Protein AF-A0A164A0X0-F1 (afdb_monomer_lite)

Sequence (381 aa):
MDEIKSNLIEIKEYTMDRLKMPIFFYYFVLLAVWNWDIILLVLKSNASIEDIIIKIKAEESTWVRYVIPFIVASLGNVIFPLVMYGIDYPLSWINIGRNKKASEVELKKAKSEHLIQQERTGGATLDALNTQIKVLNQDKNNLTKALEEASKRSTETEKTLQDNDKVISSYKDEISELEQKLIHFNHPTGHGNIEEEINSFREVLDFFIENGGDKEDVHKILRKLSDEGNSTPLMVIQNWKNYEDFLQKGIIINSFINGISYVELLPYGIKFMYWLEGVLSNSIVENEKDLDKEITNLIEEQSTNEKIYKKLIELGLINSFEKDMIRVKEDKAIPENTMNYREYLKYNLIKVKRSGLSGSRFYELTPRGESLFNYIVQKEL

Organism: NCBI:txid703342

Radius of gyration: 65.4 Å; chains: 1; bounding box: 132×84×147 Å

Secondary structure (DSSP, 8-state):
-HHHHHHHHHHHHHHHHHHTSHHHHHHHHHHHHHTHHHHHHHHH--S-HHHHHHHHHHS---THHHHHHHHHHHHHHHHHHHHHHHHHHHHHHHHHHHHHHHHHHHHHHHHHHHHHHHHHTT---HHHHHHHHHHHHHHHHHHHHHHHHHHHHHHHHHHHHHHHHHHHHHHHHHHHHHHHHHHHHS----TT-HHHHHHHHHHHHHHHHHTT--HHHHHHHHHHHHHTTS-EEHHHHTTSTTHHHHHHTTSEEEEEETTEEEEEE-HHHHHHHHHHHHHHHHHTS--TTSHHHHHHHHHHHHHHHHHHHHHHHHTT-HHHHHHHHHHHHTT--B-TT-THHHHHHHTTSEEEEEE-GGG-EEEEE-HHHHHHHHHHHHHH-

Structure (mmCIF, N/CA/C/O backbone):
data_AF-A0A164A0X0-F1
#
_entry.id   AF-A0A164A0X0-F1
#
loop_
_atom_site.group_PDB
_atom_site.id
_atom_site.type_symbol
_atom_site.label_atom_id
_atom_site.label_alt_id
_atom_site.label_comp_id
_atom_site.label_asym_id
_atom_site.label_entity_id
_atom_site.label_seq_id
_atom_site.pdbx_PDB_ins_code
_atom_site.Cartn_x
_atom_site.Cartn_y
_atom_site.Cartn_z
_atom_site.occupancy
_atom_site.B_iso_or_equiv
_atom_site.auth_seq_id
_atom_site.auth_comp_id
_atom_site.auth_asym_id
_atom_site.auth_atom_id
_atom_site.pdbx_PDB_model_num
ATOM 1 N N . MET A 1 1 ? 66.095 41.492 -27.026 1.00 52.97 1 MET A N 1
ATOM 2 C CA . MET A 1 1 ? 66.407 40.229 -27.740 1.00 52.97 1 MET A CA 1
ATOM 3 C C . MET A 1 1 ? 65.137 39.424 -28.021 1.00 52.97 1 MET A C 1
ATOM 5 O O . MET A 1 1 ? 65.078 38.759 -29.047 1.00 52.97 1 MET A O 1
ATOM 9 N N . ASP A 1 2 ? 64.112 39.534 -27.170 1.00 63.94 2 ASP A N 1
ATOM 10 C CA . ASP A 1 2 ? 62.850 38.797 -27.325 1.00 63.94 2 ASP A CA 1
ATOM 11 C C . ASP A 1 2 ? 61.909 39.362 -28.404 1.00 63.94 2 ASP A C 1
ATOM 13 O O . ASP A 1 2 ? 61.273 38.584 -29.104 1.00 63.94 2 ASP A O 1
ATOM 17 N N . GLU A 1 3 ? 61.922 40.674 -28.671 1.00 60.72 3 GLU A N 1
ATOM 18 C CA . GLU A 1 3 ? 61.211 41.270 -29.824 1.00 60.72 3 GLU A CA 1
ATOM 19 C C . GLU A 1 3 ? 61.701 40.728 -31.175 1.00 60.72 3 GLU A C 1
ATOM 21 O O . GLU A 1 3 ? 60.910 40.433 -32.066 1.00 60.72 3 GLU A O 1
ATOM 26 N N . ILE A 1 4 ? 63.015 40.526 -31.321 1.00 62.75 4 ILE A N 1
ATOM 27 C CA . ILE A 1 4 ? 63.605 39.979 -32.553 1.00 62.75 4 ILE A CA 1
ATOM 28 C C . ILE A 1 4 ? 63.178 38.516 -32.740 1.00 62.75 4 ILE A C 1
ATOM 30 O O . ILE A 1 4 ? 62.907 38.090 -33.861 1.00 62.75 4 ILE A O 1
ATOM 34 N N . LYS A 1 5 ? 63.073 37.749 -31.646 1.00 64.94 5 LYS A N 1
ATOM 35 C CA . LYS A 1 5 ? 62.580 36.365 -31.687 1.00 64.94 5 LYS A CA 1
ATOM 36 C C . LYS A 1 5 ? 61.090 36.302 -32.030 1.00 64.94 5 LYS A C 1
ATOM 38 O O . LYS A 1 5 ? 60.715 35.448 -32.826 1.00 64.94 5 LYS A O 1
ATOM 43 N N . SER A 1 6 ? 60.277 37.213 -31.493 1.00 68.31 6 SER A N 1
ATOM 44 C CA . SER A 1 6 ? 58.842 37.306 -31.800 1.00 68.31 6 SER A CA 1
ATOM 45 C C . SER A 1 6 ? 58.606 37.609 -33.282 1.00 68.31 6 SER A C 1
ATOM 47 O O . SER A 1 6 ? 57.900 36.867 -33.959 1.00 68.31 6 SER A O 1
ATOM 49 N N . ASN A 1 7 ? 59.308 38.608 -33.826 1.00 64.88 7 ASN A N 1
ATOM 50 C CA . ASN A 1 7 ? 59.191 38.982 -35.238 1.00 64.88 7 ASN A CA 1
ATOM 51 C C . ASN A 1 7 ? 59.640 37.852 -36.182 1.00 64.88 7 ASN A C 1
ATOM 53 O O . ASN A 1 7 ? 59.063 37.662 -37.249 1.00 64.88 7 ASN A O 1
ATOM 57 N N . LEU A 1 8 ? 60.648 37.061 -35.796 1.00 66.88 8 LEU A N 1
ATOM 58 C CA . LEU A 1 8 ? 61.089 35.905 -36.585 1.00 66.88 8 LEU A CA 1
ATOM 59 C C . LEU A 1 8 ? 60.074 34.752 -36.578 1.00 66.88 8 LEU A C 1
ATOM 61 O O . LEU A 1 8 ? 59.953 34.052 -37.585 1.00 66.88 8 LEU A O 1
ATOM 65 N N . ILE A 1 9 ? 59.351 34.547 -35.473 1.00 72.88 9 ILE A N 1
ATOM 66 C CA . ILE A 1 9 ? 58.304 33.521 -35.377 1.00 72.88 9 ILE A CA 1
ATOM 67 C C . ILE A 1 9 ? 57.098 33.917 -36.235 1.00 72.88 9 ILE A C 1
ATOM 69 O O . ILE A 1 9 ? 56.651 33.104 -37.041 1.00 72.88 9 ILE A O 1
ATOM 73 N N . GLU A 1 10 ? 56.655 35.173 -36.166 1.00 68.12 10 GLU A N 1
ATOM 74 C CA . GLU A 1 10 ? 55.545 35.674 -36.989 1.00 68.12 10 GLU A CA 1
ATOM 75 C C . GLU A 1 10 ? 55.859 35.608 -38.491 1.00 68.12 10 GLU A C 1
ATOM 77 O O . GLU A 1 10 ? 55.041 35.147 -39.290 1.00 68.12 10 GLU A O 1
ATOM 82 N N . ILE A 1 11 ? 57.081 35.978 -38.897 1.00 65.88 11 ILE A N 1
ATOM 83 C CA . ILE A 1 11 ? 57.520 35.863 -40.297 1.00 65.88 11 ILE A CA 1
ATOM 84 C C . ILE A 1 11 ? 57.564 34.394 -40.741 1.00 65.88 11 ILE A C 1
ATOM 86 O O . ILE A 1 11 ? 57.175 34.078 -41.871 1.00 65.88 11 ILE A O 1
ATOM 90 N N . LYS A 1 12 ? 58.017 33.482 -39.872 1.00 73.81 12 LYS A N 1
ATOM 91 C CA . LYS A 1 12 ? 58.055 32.043 -40.161 1.00 73.81 12 LYS A CA 1
ATOM 92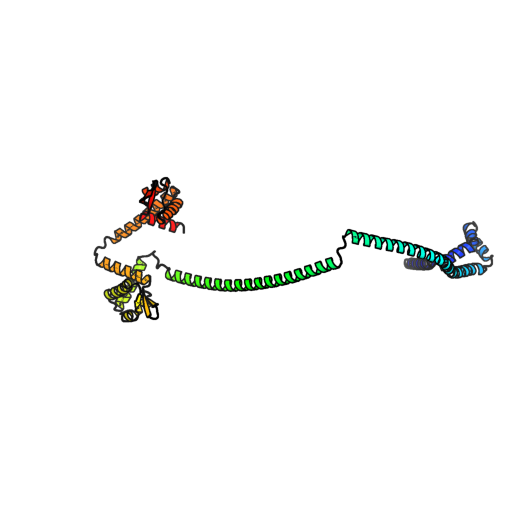 C C . LYS A 1 12 ? 56.648 31.483 -40.357 1.00 73.81 12 LYS A C 1
ATOM 94 O O . LYS A 1 12 ? 56.423 30.788 -41.344 1.00 73.81 12 LYS A O 1
ATOM 99 N N . GLU A 1 13 ? 55.715 31.790 -39.461 1.00 71.75 13 GLU A N 1
ATOM 100 C CA . GLU A 1 13 ? 54.327 31.320 -39.544 1.00 71.75 13 GLU A CA 1
ATOM 101 C C . GLU A 1 13 ? 53.629 31.860 -40.793 1.00 71.75 13 GLU A C 1
ATOM 103 O O . GLU A 1 13 ? 53.059 31.090 -41.568 1.00 71.75 13 GLU A O 1
ATOM 108 N N . TYR A 1 14 ? 53.798 33.150 -41.085 1.00 68.88 14 TYR A N 1
ATOM 109 C CA . TYR A 1 14 ? 53.235 33.775 -42.279 1.00 68.88 14 TYR A CA 1
ATOM 110 C C . TYR A 1 14 ? 53.804 33.202 -43.588 1.00 68.88 14 TYR A C 1
ATOM 112 O O . TYR A 1 14 ? 53.084 33.012 -44.573 1.00 68.88 14 TYR A O 1
ATOM 120 N N . THR A 1 15 ? 55.100 32.881 -43.609 1.00 62.34 15 THR A N 1
ATOM 121 C CA . THR A 1 15 ? 55.749 32.233 -44.759 1.00 62.34 15 THR A CA 1
ATOM 122 C C . THR A 1 15 ? 55.274 30.789 -44.920 1.00 62.34 15 THR A C 1
ATOM 124 O O . THR A 1 15 ? 55.042 30.335 -46.041 1.00 62.34 15 THR A O 1
ATOM 127 N N . MET A 1 16 ? 55.079 30.075 -43.809 1.00 66.81 16 MET A N 1
ATOM 128 C CA . MET A 1 16 ? 54.624 28.686 -43.796 1.00 66.81 16 MET A CA 1
ATOM 129 C C . MET A 1 16 ? 53.167 28.561 -44.262 1.00 66.81 16 MET A C 1
ATOM 131 O O . MET A 1 16 ? 52.853 27.644 -45.018 1.00 66.81 16 MET A O 1
ATOM 135 N N . ASP A 1 17 ? 52.299 29.509 -43.907 1.00 63.03 17 ASP A N 1
ATOM 136 C CA . ASP A 1 17 ? 50.915 29.541 -44.390 1.00 63.03 17 ASP A CA 1
ATOM 137 C C . ASP A 1 17 ? 50.809 29.933 -45.866 1.00 63.03 17 ASP A C 1
ATOM 139 O O . ASP A 1 17 ? 50.006 29.360 -46.605 1.00 63.03 17 ASP A O 1
ATOM 143 N N . ARG A 1 18 ? 51.683 30.820 -46.354 1.00 61.97 18 ARG A N 1
ATOM 144 C CA . ARG A 1 18 ? 51.766 31.117 -47.791 1.00 61.97 18 ARG A CA 1
ATOM 145 C C . ARG A 1 18 ? 52.307 29.942 -48.608 1.00 61.97 18 ARG A C 1
ATOM 147 O O . ARG A 1 18 ? 51.843 29.733 -49.722 1.00 61.97 18 ARG A O 1
ATOM 154 N N . LEU A 1 19 ? 53.217 29.139 -48.055 1.00 58.41 19 LEU A N 1
ATOM 155 C CA . LEU A 1 19 ? 53.724 27.909 -48.682 1.00 58.41 19 LEU A CA 1
ATOM 156 C C . LEU A 1 19 ? 52.680 26.785 -48.763 1.00 58.41 19 LEU A C 1
ATOM 158 O O . LEU A 1 19 ? 52.804 25.922 -49.628 1.00 58.41 19 LEU A O 1
ATOM 162 N N . LYS A 1 20 ? 51.641 26.795 -47.917 1.00 61.94 20 LYS A N 1
ATOM 163 C CA . LYS A 1 20 ? 50.522 25.836 -48.000 1.00 61.94 20 LYS A CA 1
ATOM 164 C C . LYS A 1 20 ? 49.583 26.110 -49.173 1.00 61.94 20 LYS A C 1
ATOM 166 O O . LYS A 1 20 ? 48.817 25.227 -49.550 1.00 61.94 20 LYS A O 1
ATOM 171 N N . MET A 1 21 ? 49.620 27.310 -49.755 1.00 69.31 21 MET A N 1
ATOM 172 C CA . MET A 1 21 ? 48.842 27.603 -50.953 1.00 69.31 21 MET A CA 1
ATOM 173 C C . MET A 1 21 ? 49.433 26.828 -52.145 1.00 69.31 21 MET A C 1
ATOM 175 O O . MET A 1 21 ? 50.605 27.043 -52.475 1.00 69.31 21 MET A O 1
ATOM 179 N N . PRO A 1 22 ? 48.645 25.974 -52.833 1.00 67.62 22 PRO A N 1
ATOM 180 C CA . PRO A 1 22 ? 49.137 25.109 -53.912 1.00 67.62 22 PRO A CA 1
ATOM 181 C C . PRO A 1 22 ? 49.901 25.863 -55.005 1.00 67.62 22 PRO A C 1
ATOM 183 O O . PRO A 1 22 ? 50.878 25.356 -55.550 1.00 67.62 22 PRO A O 1
ATOM 186 N N . ILE A 1 23 ? 49.508 27.115 -55.261 1.00 71.38 23 ILE A N 1
ATOM 187 C CA . ILE A 1 23 ? 50.141 27.996 -56.246 1.00 71.38 23 ILE A CA 1
ATOM 188 C C . ILE A 1 23 ? 51.579 28.331 -55.873 1.00 71.38 23 ILE A C 1
ATOM 190 O O . ILE A 1 23 ? 52.473 28.224 -56.710 1.00 71.38 23 ILE A O 1
ATOM 194 N N . PHE A 1 24 ? 51.810 28.710 -54.619 1.00 71.06 24 PHE A N 1
ATOM 195 C CA . PHE A 1 24 ? 53.136 29.095 -54.157 1.00 71.06 24 PHE A CA 1
ATOM 196 C C . PHE A 1 24 ? 54.051 27.881 -54.067 1.00 71.06 24 PHE A C 1
ATOM 198 O O . PHE A 1 24 ? 55.181 27.957 -54.536 1.00 71.06 24 PHE A O 1
ATOM 205 N N . PHE A 1 25 ? 53.563 26.748 -53.552 1.00 72.19 25 PHE A N 1
ATOM 206 C CA . PHE A 1 25 ? 54.349 25.513 -53.528 1.00 72.19 25 PHE A CA 1
ATOM 207 C C . PHE A 1 25 ? 54.744 25.062 -54.940 1.00 72.19 25 PHE A C 1
ATOM 209 O O . PHE A 1 25 ? 55.921 24.826 -55.206 1.00 72.19 25 PHE A O 1
ATOM 216 N N . TYR A 1 26 ? 53.785 25.015 -55.870 1.00 73.69 26 TYR A N 1
ATOM 217 C CA . TYR A 1 26 ? 54.046 24.634 -57.257 1.00 73.69 26 TYR A CA 1
ATOM 218 C C . TYR A 1 26 ? 55.000 25.613 -57.955 1.00 73.69 26 TYR A C 1
ATOM 220 O O . TYR A 1 26 ? 55.912 25.184 -58.658 1.00 73.69 26 TYR A O 1
ATOM 228 N N . TYR A 1 27 ? 54.859 26.917 -57.699 1.00 77.44 27 TYR A N 1
ATOM 229 C CA . TYR A 1 27 ? 55.789 27.932 -58.187 1.00 77.44 27 TYR A CA 1
ATOM 230 C C . TYR A 1 27 ? 57.205 27.750 -57.629 1.00 77.44 27 TYR A C 1
ATOM 232 O O . TYR A 1 27 ? 58.156 27.797 -58.400 1.00 77.44 27 TYR A O 1
ATOM 240 N N . PHE A 1 28 ? 57.369 27.496 -56.326 1.00 78.88 28 PHE A N 1
ATOM 241 C CA . PHE A 1 28 ? 58.685 27.255 -55.724 1.00 78.88 28 PHE A CA 1
ATOM 242 C C . PHE A 1 28 ? 59.352 25.999 -56.282 1.00 78.88 28 PHE A C 1
ATOM 244 O O . PHE A 1 28 ? 60.541 26.034 -56.595 1.00 78.88 28 PHE A O 1
ATOM 251 N N . VAL A 1 29 ? 58.596 24.911 -56.450 1.00 81.38 29 VAL A N 1
ATOM 252 C CA . VAL A 1 29 ? 59.103 23.679 -57.068 1.00 81.38 29 VAL A CA 1
ATOM 253 C C . VAL A 1 29 ? 59.507 23.940 -58.517 1.00 81.38 29 VAL A C 1
ATOM 255 O O . VAL A 1 29 ? 60.613 23.576 -58.907 1.00 81.38 29 VAL A O 1
ATOM 258 N N . LEU A 1 30 ? 58.670 24.623 -59.303 1.00 81.44 30 LEU A N 1
ATOM 259 C CA . LEU A 1 30 ? 59.013 24.999 -60.674 1.00 81.44 30 LEU A CA 1
ATOM 260 C C . LEU A 1 30 ? 60.239 25.905 -60.726 1.00 81.44 30 LEU A C 1
ATOM 262 O O . LEU A 1 30 ? 61.104 25.684 -61.559 1.00 81.44 30 LEU A O 1
ATOM 266 N N . LEU A 1 31 ? 60.356 26.884 -59.833 1.00 80.38 31 LEU A N 1
ATOM 267 C CA . LEU A 1 31 ? 61.501 27.788 -59.781 1.00 80.38 31 LEU A CA 1
ATOM 268 C C . LEU A 1 31 ? 62.783 27.031 -59.422 1.00 80.38 31 LEU A C 1
ATOM 270 O O . LEU A 1 31 ? 63.809 27.268 -60.057 1.00 80.38 31 LEU A O 1
ATOM 274 N N . ALA A 1 32 ? 62.723 26.090 -58.477 1.00 84.19 32 ALA A N 1
ATOM 275 C CA . ALA A 1 32 ? 63.849 25.228 -58.124 1.00 84.19 32 ALA A CA 1
ATOM 276 C C . ALA A 1 32 ? 64.256 24.301 -59.281 1.00 84.19 32 ALA A C 1
ATOM 278 O O . ALA A 1 32 ? 65.442 24.159 -59.565 1.00 84.19 32 ALA A O 1
ATOM 279 N N . VAL A 1 33 ? 63.285 23.708 -59.983 1.00 85.25 33 VAL A N 1
ATOM 280 C CA . VAL A 1 33 ? 63.537 22.855 -61.155 1.00 85.25 33 VAL A CA 1
ATOM 281 C C . VAL A 1 33 ? 64.054 23.672 -62.339 1.00 85.25 33 VAL A C 1
ATOM 283 O O . VAL A 1 33 ? 64.908 23.194 -63.072 1.00 85.25 33 VAL A O 1
ATOM 286 N N . TRP A 1 34 ? 63.575 24.900 -62.536 1.00 82.44 34 TRP A N 1
ATOM 287 C CA . TRP A 1 34 ? 63.947 25.744 -63.677 1.00 82.44 34 TRP A CA 1
ATOM 288 C C . TRP A 1 34 ? 65.290 26.456 -63.483 1.00 82.44 34 TRP A C 1
ATOM 290 O O . TRP A 1 34 ? 65.985 26.711 -64.459 1.00 82.44 34 TRP A O 1
ATOM 300 N N . ASN A 1 35 ? 65.674 26.739 -62.234 1.00 82.00 35 ASN A N 1
ATOM 301 C CA . ASN A 1 35 ? 66.967 27.334 -61.859 1.00 82.00 35 ASN A CA 1
ATOM 302 C C . ASN A 1 35 ? 67.925 26.291 -61.253 1.00 82.00 35 ASN A C 1
ATOM 304 O O . ASN A 1 35 ? 68.759 26.603 -60.397 1.00 82.00 35 ASN A O 1
ATOM 308 N N . TRP A 1 36 ? 67.775 25.027 -61.658 1.00 82.50 36 TRP A N 1
ATOM 309 C CA . TRP A 1 36 ? 68.572 23.908 -61.154 1.00 82.50 36 TRP A CA 1
ATOM 310 C C . TRP A 1 36 ? 70.071 24.077 -61.444 1.00 82.50 36 TRP A C 1
ATOM 312 O O . TRP A 1 36 ? 70.903 23.629 -60.660 1.00 82.50 36 TRP A O 1
ATOM 322 N N . ASP A 1 37 ? 70.413 24.751 -62.541 1.00 81.44 37 ASP A N 1
ATOM 323 C CA . ASP A 1 37 ? 71.772 25.082 -62.964 1.00 81.44 37 ASP A CA 1
ATOM 324 C C . ASP A 1 37 ? 72.482 25.983 -61.942 1.00 81.44 37 ASP A C 1
ATOM 326 O O . ASP A 1 37 ? 73.596 25.676 -61.514 1.00 81.44 37 ASP A O 1
ATOM 330 N N . ILE A 1 38 ? 71.809 27.040 -61.480 1.00 80.25 38 ILE A N 1
ATOM 331 C CA . ILE A 1 38 ? 72.312 27.964 -60.457 1.00 80.25 38 ILE A CA 1
ATOM 332 C C . ILE A 1 38 ? 72.426 27.247 -59.110 1.00 80.25 38 ILE A C 1
ATOM 334 O O . ILE A 1 38 ? 73.444 27.371 -58.428 1.00 80.25 38 ILE A O 1
ATOM 338 N N . ILE A 1 39 ? 71.411 26.461 -58.734 1.00 82.25 39 ILE A N 1
ATOM 339 C CA . ILE A 1 39 ? 71.420 25.694 -57.480 1.00 82.25 39 ILE A CA 1
ATOM 340 C C . ILE A 1 39 ? 72.591 24.702 -57.470 1.00 82.25 39 ILE A C 1
ATOM 342 O O . ILE A 1 39 ? 73.322 24.621 -56.483 1.00 82.25 39 ILE A O 1
ATOM 346 N N . LEU A 1 40 ? 72.827 23.986 -58.573 1.00 80.38 40 LEU A N 1
ATOM 347 C CA . LEU A 1 40 ? 73.970 23.081 -58.689 1.00 80.38 40 LEU A CA 1
ATOM 348 C C . LEU A 1 40 ? 75.307 23.818 -58.715 1.00 80.38 40 LEU A C 1
ATOM 350 O O . LEU A 1 40 ? 76.271 23.316 -58.141 1.00 80.38 40 LEU A O 1
ATOM 354 N N . LEU A 1 41 ? 75.388 24.987 -59.352 1.00 79.56 41 LEU A N 1
ATOM 355 C CA . LEU A 1 41 ? 76.609 25.789 -59.370 1.00 79.56 41 LEU A CA 1
ATOM 356 C C . LEU A 1 41 ? 76.982 26.264 -57.960 1.00 79.56 41 LEU A C 1
ATOM 358 O O . LEU A 1 41 ? 78.149 26.175 -57.589 1.00 79.56 41 LEU A O 1
ATOM 362 N N . VAL A 1 42 ? 76.000 26.679 -57.155 1.00 81.56 42 VAL A N 1
ATOM 363 C CA . VAL A 1 42 ? 76.198 27.036 -55.741 1.00 81.56 42 VAL A CA 1
ATOM 364 C C . VAL A 1 42 ? 76.593 25.818 -54.901 1.00 81.56 42 VAL A C 1
ATOM 366 O O . VAL A 1 42 ? 77.493 25.918 -54.075 1.00 81.56 42 VAL A O 1
ATOM 369 N N . LEU A 1 43 ? 75.955 24.662 -55.108 1.00 82.44 43 LEU A N 1
ATOM 370 C CA . LEU A 1 43 ? 76.202 23.467 -54.291 1.00 82.44 43 LEU A CA 1
ATOM 371 C C . LEU A 1 43 ? 77.495 22.718 -54.647 1.00 82.44 43 LEU A C 1
ATOM 373 O O . LEU A 1 43 ? 78.045 22.025 -53.794 1.00 82.44 43 LEU A O 1
ATOM 377 N N . LYS A 1 44 ? 77.960 22.797 -55.899 1.00 81.06 44 LYS A N 1
ATOM 378 C CA . LYS A 1 44 ? 79.085 21.991 -56.407 1.00 81.06 44 LYS A CA 1
ATOM 379 C C . LYS A 1 44 ? 80.387 22.780 -56.569 1.00 81.06 44 LYS A C 1
ATOM 381 O O . LYS A 1 44 ? 81.447 22.171 -56.702 1.00 81.06 44 LYS A O 1
ATOM 386 N N . SER A 1 45 ? 80.333 24.109 -56.611 1.00 74.75 45 SER A N 1
ATOM 387 C CA . SER A 1 45 ? 81.527 24.936 -56.803 1.00 74.75 45 SER A CA 1
ATOM 388 C C . SER A 1 45 ? 82.299 25.125 -55.493 1.00 74.75 45 SER A C 1
ATOM 390 O O . SER A 1 45 ? 81.718 25.494 -54.482 1.00 74.75 45 SER A O 1
ATOM 392 N N . ASN A 1 46 ? 83.624 24.946 -55.536 1.00 75.56 46 ASN A N 1
ATOM 393 C CA . ASN A 1 46 ? 84.544 25.320 -54.449 1.00 75.56 46 ASN A CA 1
ATOM 394 C C . ASN A 1 46 ? 85.011 26.790 -54.545 1.00 75.56 46 ASN A C 1
ATOM 396 O O . ASN A 1 46 ? 85.935 27.187 -53.836 1.00 75.56 46 ASN A O 1
ATOM 400 N N . ALA A 1 47 ? 84.444 27.579 -55.465 1.00 80.19 47 ALA A N 1
ATOM 401 C CA . ALA A 1 47 ? 84.769 28.997 -55.605 1.00 80.19 47 ALA A CA 1
ATOM 402 C C . ALA A 1 47 ? 84.228 29.808 -54.418 1.00 80.19 47 ALA A C 1
ATOM 404 O O . ALA A 1 47 ? 83.260 29.405 -53.768 1.00 80.19 47 ALA A O 1
ATOM 405 N N . SER A 1 48 ? 84.833 30.968 -54.150 1.00 81.38 48 SER A N 1
ATOM 406 C CA . SER A 1 48 ? 84.298 31.890 -53.149 1.00 81.38 48 SER A CA 1
ATOM 407 C C . SER A 1 48 ? 82.887 32.341 -53.554 1.00 81.38 48 SER A C 1
ATOM 409 O O . SER A 1 48 ? 82.540 32.414 -54.737 1.00 81.38 48 SER A O 1
ATOM 411 N N . ILE A 1 49 ? 82.048 32.647 -52.561 1.00 75.31 49 ILE A N 1
ATOM 412 C CA . ILE A 1 49 ? 80.671 33.115 -52.789 1.00 75.31 49 ILE A CA 1
ATOM 413 C C . ILE A 1 49 ? 80.668 34.371 -53.682 1.00 75.31 49 ILE A C 1
ATOM 415 O O . ILE A 1 49 ? 79.768 34.550 -54.500 1.00 75.31 49 ILE A O 1
ATOM 419 N N . GLU A 1 50 ? 81.700 35.208 -53.574 1.00 78.81 50 GLU A N 1
ATOM 420 C CA . GLU A 1 50 ? 81.884 36.425 -54.369 1.00 78.81 50 GLU A CA 1
ATOM 421 C C . GLU A 1 50 ? 82.057 36.121 -55.865 1.00 78.81 50 GLU A C 1
ATOM 423 O O . GLU A 1 50 ? 81.375 36.732 -56.692 1.00 78.81 50 GLU A O 1
ATOM 428 N N . ASP A 1 51 ? 82.867 35.118 -56.215 1.00 77.88 51 ASP A N 1
ATOM 429 C CA . ASP A 1 51 ? 83.076 34.699 -57.607 1.00 77.88 51 ASP A CA 1
ATOM 430 C C . ASP A 1 51 ? 81.811 34.074 -58.209 1.00 77.88 51 ASP A C 1
ATOM 432 O O . ASP A 1 51 ? 81.480 34.301 -59.377 1.00 77.88 51 ASP A O 1
ATOM 436 N N . ILE A 1 52 ? 81.056 33.324 -57.399 1.00 77.06 52 ILE A N 1
ATOM 437 C CA . ILE A 1 52 ? 79.762 32.759 -57.796 1.00 77.06 52 ILE A CA 1
ATOM 438 C C . ILE A 1 52 ? 78.757 33.881 -58.093 1.00 77.06 52 ILE A C 1
ATOM 440 O O . ILE A 1 52 ? 78.075 33.837 -59.117 1.00 77.06 52 ILE A O 1
ATOM 444 N N . ILE A 1 53 ? 78.698 34.918 -57.251 1.00 75.62 53 ILE A N 1
ATOM 445 C CA . ILE A 1 53 ? 77.814 36.075 -57.455 1.00 75.62 53 ILE A CA 1
ATOM 446 C C . ILE A 1 53 ? 78.198 36.847 -58.720 1.00 75.62 53 ILE A C 1
ATOM 448 O O . ILE A 1 53 ? 77.308 37.242 -59.473 1.00 75.62 53 ILE A O 1
ATOM 452 N N . ILE A 1 54 ? 79.492 37.057 -58.984 1.00 79.75 54 ILE A N 1
ATOM 453 C CA . ILE A 1 54 ? 79.952 37.736 -60.206 1.00 79.75 54 ILE A CA 1
ATOM 454 C C . ILE A 1 54 ? 79.559 36.923 -61.441 1.00 79.75 54 ILE A C 1
ATOM 456 O O . ILE A 1 54 ? 79.054 37.492 -62.406 1.00 79.75 54 ILE A O 1
ATOM 460 N N . LYS A 1 55 ? 79.710 35.595 -61.396 1.00 78.56 55 LYS A N 1
ATOM 461 C CA . LYS A 1 55 ? 79.341 34.706 -62.503 1.00 78.56 55 LYS A CA 1
ATOM 462 C C . LYS A 1 55 ? 77.834 34.698 -62.773 1.00 78.56 55 LYS A C 1
ATOM 464 O O . LYS A 1 55 ? 77.432 34.774 -63.929 1.00 78.56 55 LYS A O 1
ATOM 469 N N . ILE A 1 56 ? 77.014 34.688 -61.721 1.00 75.00 56 ILE A N 1
ATOM 470 C CA . ILE A 1 56 ? 75.550 34.797 -61.831 1.00 75.00 56 ILE A CA 1
ATOM 471 C C . ILE A 1 56 ? 75.131 36.189 -62.332 1.00 75.00 56 ILE A C 1
ATOM 473 O O . ILE A 1 56 ? 74.165 36.295 -63.074 1.00 75.00 56 ILE A O 1
ATOM 477 N N . LYS A 1 57 ? 75.847 37.262 -61.959 1.00 74.12 57 LYS A N 1
ATOM 478 C CA . LYS A 1 57 ? 75.582 38.627 -62.456 1.00 74.12 57 LYS A CA 1
ATOM 479 C C . LYS A 1 57 ? 76.032 38.848 -63.902 1.00 74.12 57 LYS A C 1
ATOM 481 O O . LYS A 1 57 ? 75.460 39.701 -64.573 1.00 74.12 57 LYS A O 1
ATOM 486 N N . ALA A 1 58 ? 77.072 38.141 -64.345 1.00 76.94 58 ALA A N 1
ATOM 487 C CA . ALA A 1 58 ? 77.612 38.231 -65.701 1.00 76.94 58 ALA A CA 1
ATOM 488 C C . ALA A 1 58 ? 76.750 37.476 -66.724 1.00 76.94 58 ALA A C 1
ATOM 490 O O . ALA A 1 58 ? 76.696 37.869 -67.887 1.00 76.94 58 ALA A O 1
ATOM 491 N N . GLU A 1 59 ? 76.045 36.426 -66.296 1.00 71.62 59 GLU A N 1
ATOM 492 C CA . GLU A 1 59 ? 74.893 35.924 -67.036 1.00 71.62 59 GLU A CA 1
ATOM 493 C C . GLU A 1 59 ? 73.773 36.959 -66.920 1.00 71.62 59 GLU A C 1
ATOM 495 O O . GLU A 1 59 ? 73.135 37.080 -65.877 1.00 71.62 59 GLU A O 1
ATOM 500 N N . GLU A 1 60 ? 73.562 37.751 -67.976 1.00 58.72 60 GLU A N 1
ATOM 501 C CA . GLU A 1 60 ? 72.472 38.722 -68.034 1.00 58.72 60 GLU A CA 1
ATOM 502 C C . GLU A 1 60 ? 71.168 38.053 -67.591 1.00 58.72 60 GLU A C 1
ATOM 504 O O . GLU A 1 60 ? 70.631 37.153 -68.248 1.00 58.72 60 GLU A O 1
ATOM 509 N N . SER A 1 61 ? 70.699 38.484 -66.419 1.00 60.31 61 SER A N 1
ATOM 510 C CA . SER A 1 61 ? 69.495 37.992 -65.768 1.00 60.31 61 SER A CA 1
ATOM 511 C C . SER A 1 61 ? 68.299 38.295 -66.661 1.00 60.31 61 SER A C 1
ATOM 513 O O . SER A 1 61 ? 67.685 39.362 -66.617 1.00 60.31 61 SER A O 1
ATOM 515 N N . THR A 1 62 ? 67.988 37.347 -67.535 1.00 71.69 62 THR A N 1
ATOM 516 C CA . THR A 1 62 ? 66.823 37.399 -68.399 1.00 71.69 62 THR A CA 1
ATOM 517 C C . THR A 1 62 ? 65.624 37.176 -67.495 1.00 71.69 62 THR A C 1
ATOM 519 O O . THR A 1 62 ? 65.383 36.065 -67.031 1.00 71.69 62 THR A O 1
ATOM 522 N N . TRP A 1 63 ? 64.866 38.244 -67.234 1.00 77.19 63 TRP A N 1
ATOM 523 C CA . TRP A 1 63 ? 63.614 38.271 -66.454 1.00 77.19 63 TRP A CA 1
ATOM 524 C C . TRP A 1 63 ? 62.682 37.067 -66.721 1.00 77.19 63 TRP A C 1
ATOM 526 O O . TRP A 1 63 ? 61.979 36.581 -65.833 1.00 77.19 63 TRP A O 1
ATOM 536 N N . VAL A 1 64 ? 62.777 36.520 -67.933 1.00 79.81 64 VAL A N 1
ATOM 537 C CA . VAL A 1 64 ? 62.269 35.224 -68.397 1.00 79.81 64 VAL A CA 1
ATOM 538 C C . VAL A 1 64 ? 62.422 34.082 -67.377 1.00 79.81 64 VAL A C 1
ATOM 540 O O . VAL A 1 64 ? 61.461 33.342 -67.170 1.00 79.81 64 VAL A O 1
ATOM 543 N N . ARG A 1 65 ? 63.575 33.942 -66.704 1.00 78.31 65 ARG A N 1
ATOM 544 C CA . ARG A 1 65 ? 63.850 32.847 -65.750 1.00 78.31 65 ARG A CA 1
ATOM 545 C C . ARG A 1 65 ? 62.933 32.855 -64.525 1.00 78.31 65 ARG A C 1
ATOM 547 O O . ARG A 1 65 ? 62.707 31.802 -63.939 1.00 78.31 65 ARG A O 1
ATOM 554 N N . TYR A 1 66 ? 62.390 34.011 -64.151 1.00 78.88 66 TYR A N 1
ATOM 555 C CA . TYR A 1 66 ? 61.471 34.137 -63.016 1.00 78.88 66 TYR A CA 1
ATOM 556 C C . TYR A 1 66 ? 60.012 34.193 -63.471 1.00 78.88 66 TYR A C 1
ATOM 558 O O . TYR A 1 66 ? 59.135 33.590 -62.854 1.00 78.88 66 TYR A O 1
ATOM 566 N N . VAL A 1 67 ? 59.746 34.872 -64.589 1.00 82.19 67 VAL A N 1
ATOM 567 C CA . VAL A 1 67 ? 58.375 35.105 -65.056 1.00 82.19 67 VAL A CA 1
ATOM 568 C C . VAL A 1 67 ? 57.766 33.904 -65.760 1.00 82.19 67 VAL A C 1
ATOM 570 O O . VAL A 1 67 ? 56.581 33.644 -65.560 1.00 82.19 67 VAL A O 1
ATOM 573 N N . ILE A 1 68 ? 58.539 33.122 -66.520 1.00 82.88 68 ILE A N 1
ATOM 574 C CA . ILE A 1 68 ? 57.997 31.911 -67.152 1.00 82.88 68 ILE A CA 1
ATOM 575 C C . ILE A 1 68 ? 57.526 30.898 -66.098 1.00 82.88 68 ILE A C 1
ATOM 577 O O . ILE A 1 68 ? 56.367 30.489 -66.187 1.00 82.88 68 ILE A O 1
ATOM 581 N N . PRO A 1 69 ? 58.318 30.535 -65.067 1.00 81.56 69 PRO A N 1
ATOM 582 C CA . PRO A 1 69 ? 57.836 29.649 -64.007 1.00 81.56 69 PRO A CA 1
ATOM 583 C C . PRO A 1 69 ? 56.587 30.179 -63.304 1.00 81.56 69 PRO A C 1
ATOM 585 O O . PRO A 1 69 ? 55.703 29.399 -62.964 1.00 81.56 69 PRO A O 1
ATOM 588 N N . PHE A 1 70 ? 56.470 31.499 -63.131 1.00 79.69 70 PHE A N 1
ATOM 589 C CA . PHE A 1 70 ? 55.288 32.116 -62.529 1.00 79.69 70 PHE A CA 1
ATOM 590 C C . PHE A 1 70 ? 54.041 31.980 -63.412 1.00 79.69 70 PHE A C 1
ATOM 592 O O . PHE A 1 70 ? 52.969 31.613 -62.925 1.00 79.69 70 PHE A O 1
ATOM 599 N N . ILE A 1 71 ? 54.174 32.228 -64.718 1.00 86.00 71 ILE A N 1
ATOM 600 C CA . ILE A 1 71 ? 53.080 32.078 -65.687 1.00 86.00 71 ILE A CA 1
ATOM 601 C C . ILE A 1 71 ? 52.667 30.609 -65.802 1.00 86.00 71 ILE A C 1
ATOM 603 O O . ILE A 1 71 ? 51.477 30.308 -65.741 1.00 86.00 71 ILE A O 1
ATOM 607 N N . VAL A 1 72 ? 53.629 29.688 -65.907 1.00 84.56 72 VAL A N 1
ATOM 608 C CA . VAL A 1 72 ? 53.366 28.241 -65.947 1.00 84.56 72 VAL A CA 1
ATOM 609 C C . VAL A 1 72 ? 52.704 27.780 -64.652 1.00 84.56 72 VAL A C 1
ATOM 611 O O . VAL A 1 72 ? 51.752 27.007 -64.708 1.00 84.56 72 VAL A O 1
ATOM 614 N N . ALA A 1 73 ? 53.128 28.290 -63.493 1.00 79.81 73 ALA A N 1
ATOM 615 C CA . ALA A 1 73 ? 52.486 27.976 -62.223 1.00 79.81 73 ALA A CA 1
ATOM 616 C C . ALA A 1 73 ? 51.041 28.488 -62.169 1.00 79.81 73 ALA A C 1
ATOM 618 O O . ALA A 1 73 ? 50.135 27.761 -61.762 1.00 79.81 73 ALA A O 1
ATOM 619 N N . SER A 1 74 ? 50.805 29.719 -62.619 1.00 80.44 74 SER A N 1
ATOM 620 C CA . SER A 1 74 ? 49.472 30.325 -62.650 1.00 80.44 74 SER A CA 1
ATOM 621 C C . SER A 1 74 ? 48.534 29.576 -63.602 1.00 80.44 74 SER A C 1
ATOM 623 O O . SER A 1 74 ? 47.425 29.214 -63.215 1.00 80.44 74 SER A O 1
ATOM 625 N N . LEU A 1 75 ? 48.998 29.263 -64.816 1.00 85.44 75 LEU A N 1
ATOM 626 C CA . LEU A 1 75 ? 48.245 28.469 -65.790 1.00 85.44 75 LEU A CA 1
ATOM 627 C C . LEU A 1 75 ? 48.025 27.037 -65.304 1.00 85.44 75 LEU A C 1
ATOM 629 O O . LEU A 1 75 ? 46.917 26.525 -65.418 1.00 85.44 75 LEU A O 1
ATOM 633 N N . GLY A 1 76 ? 49.039 26.409 -64.711 1.00 80.75 76 GLY A N 1
ATOM 634 C CA . GLY A 1 76 ? 48.943 25.074 -64.129 1.00 80.75 76 GLY A CA 1
ATOM 635 C C . GLY A 1 76 ? 47.847 24.983 -63.071 1.00 80.75 76 GLY A C 1
ATOM 636 O O . GLY A 1 76 ? 47.084 24.026 -63.079 1.00 80.75 76 GLY A O 1
ATOM 637 N N . ASN A 1 77 ? 47.676 26.009 -62.232 1.00 77.88 77 ASN A N 1
ATOM 638 C CA . ASN A 1 77 ? 46.603 26.030 -61.232 1.00 77.88 77 ASN A CA 1
ATOM 639 C C . ASN A 1 77 ? 45.196 26.187 -61.809 1.00 77.88 77 ASN A C 1
ATOM 641 O O . ASN A 1 77 ? 44.238 25.802 -61.149 1.00 77.88 77 ASN A O 1
ATOM 645 N N . VAL A 1 78 ? 45.054 26.726 -63.020 1.00 78.81 78 VAL A N 1
ATOM 646 C CA . VAL A 1 78 ? 43.757 26.809 -63.710 1.00 78.81 78 VAL A CA 1
ATOM 647 C C . VAL A 1 78 ? 43.500 25.549 -64.537 1.00 78.81 78 VAL A C 1
ATOM 649 O O . VAL A 1 78 ? 42.394 25.013 -64.537 1.00 78.81 78 VAL A O 1
ATOM 652 N N . ILE A 1 79 ? 44.527 25.041 -65.218 1.00 82.81 79 ILE A N 1
ATOM 653 C CA . ILE A 1 79 ? 44.430 23.882 -66.110 1.00 82.81 79 ILE A CA 1
ATOM 654 C C . ILE A 1 79 ? 44.298 22.584 -65.309 1.00 82.81 79 ILE A C 1
ATOM 656 O O . ILE A 1 79 ? 43.523 21.711 -65.689 1.00 82.81 79 ILE A O 1
ATOM 660 N N . PHE A 1 80 ? 45.008 22.444 -64.190 1.00 76.50 80 PHE A N 1
ATOM 661 C CA . PHE A 1 80 ? 45.012 21.207 -63.412 1.00 76.50 80 PHE A CA 1
ATOM 662 C C . PHE A 1 80 ? 43.623 20.835 -62.857 1.00 76.50 80 PHE A C 1
ATOM 664 O O . PHE A 1 80 ? 43.216 19.691 -63.064 1.00 76.50 80 PHE A O 1
ATOM 671 N N . PRO A 1 81 ? 42.830 21.754 -62.262 1.00 77.69 81 PRO A N 1
ATOM 672 C CA . PRO A 1 81 ? 41.444 21.465 -61.893 1.00 77.69 81 PRO A CA 1
ATOM 673 C C . PRO A 1 81 ? 40.566 21.044 -63.075 1.00 77.69 81 PRO A C 1
ATOM 675 O O . PRO A 1 81 ? 39.723 20.169 -62.914 1.00 77.69 81 PRO A O 1
ATOM 678 N N . LEU A 1 82 ? 40.770 21.619 -64.266 1.00 77.56 82 LEU A N 1
ATOM 679 C CA . LEU A 1 82 ? 40.016 21.241 -65.468 1.00 77.56 82 LEU A CA 1
ATOM 680 C C . LEU A 1 82 ? 40.377 19.830 -65.950 1.00 77.56 82 LEU A C 1
ATOM 682 O O . LEU A 1 82 ? 39.494 19.064 -66.329 1.00 77.56 82 LEU A O 1
ATOM 686 N N . VAL A 1 83 ? 41.661 19.467 -65.897 1.00 76.44 83 VAL A N 1
ATOM 687 C CA . VAL A 1 83 ? 42.124 18.108 -66.209 1.00 76.44 83 VAL A CA 1
ATOM 688 C C . VAL A 1 83 ? 41.583 17.109 -65.187 1.00 76.44 83 VAL A C 1
ATOM 690 O O . VAL A 1 83 ? 41.044 16.079 -65.584 1.00 76.44 83 VAL A O 1
ATOM 693 N N . MET A 1 84 ? 41.657 17.428 -63.891 1.00 76.31 84 MET A N 1
ATOM 694 C CA . MET A 1 84 ? 41.080 16.600 -62.825 1.00 76.31 84 MET A CA 1
ATOM 695 C C . MET A 1 84 ? 39.577 16.417 -63.018 1.00 76.31 84 MET A C 1
ATOM 697 O O . MET A 1 84 ? 39.100 15.291 -62.992 1.00 76.31 84 MET A O 1
ATOM 701 N N . TYR A 1 85 ? 38.846 17.488 -63.332 1.00 75.56 85 TYR A N 1
ATOM 702 C CA . TYR A 1 85 ? 37.422 17.408 -63.647 1.00 75.56 85 TYR A CA 1
ATOM 703 C C . TYR A 1 85 ? 37.142 16.478 -64.839 1.00 75.56 85 TYR A C 1
ATOM 705 O O . TYR A 1 85 ? 36.221 15.664 -64.792 1.00 75.56 85 TYR A O 1
ATOM 713 N N . GLY A 1 86 ? 37.967 16.544 -65.889 1.00 82.88 86 GLY A N 1
ATOM 714 C CA . GLY A 1 86 ? 37.871 15.650 -67.043 1.00 82.88 86 GLY A CA 1
ATOM 715 C C . GLY A 1 86 ? 38.135 14.176 -66.715 1.00 82.88 86 GLY A C 1
ATOM 716 O O . GLY A 1 86 ? 37.522 13.308 -67.331 1.00 82.88 86 GLY A O 1
ATOM 717 N N . ILE A 1 87 ? 39.006 13.886 -65.743 1.00 80.94 87 ILE A N 1
ATOM 718 C CA . ILE A 1 87 ? 39.301 12.523 -65.265 1.00 80.94 87 ILE A CA 1
ATOM 719 C C . ILE A 1 87 ? 38.210 12.023 -64.307 1.00 80.94 87 ILE A C 1
ATOM 721 O O . ILE A 1 87 ? 37.776 10.872 -64.399 1.00 80.94 87 ILE A O 1
ATOM 725 N N . ASP A 1 88 ? 37.727 12.886 -63.417 1.00 77.69 88 ASP A N 1
ATOM 726 C CA . ASP A 1 88 ? 36.709 12.551 -62.423 1.00 77.69 88 ASP A CA 1
ATOM 727 C C . ASP A 1 88 ? 35.340 12.321 -63.064 1.00 77.69 88 ASP A C 1
ATOM 729 O O . ASP A 1 88 ? 34.572 11.478 -62.599 1.00 77.69 88 ASP A O 1
ATOM 733 N N . TYR A 1 89 ? 35.030 13.006 -64.166 1.00 81.50 89 TYR A N 1
ATOM 734 C CA . TYR A 1 89 ? 33.761 12.848 -64.872 1.00 81.50 89 TYR A CA 1
ATOM 735 C C . TYR A 1 89 ? 33.467 11.386 -65.287 1.00 81.50 89 TYR A C 1
ATOM 737 O O . TYR A 1 89 ? 32.457 10.838 -64.829 1.00 81.50 89 TYR A O 1
ATOM 745 N N . PRO A 1 90 ? 34.319 10.681 -66.062 1.00 85.69 90 PRO A N 1
ATOM 746 C CA . PRO A 1 90 ? 34.081 9.281 -66.413 1.00 85.69 90 PRO A CA 1
ATOM 747 C C . PRO A 1 90 ? 34.157 8.335 -65.204 1.00 85.69 90 PRO A C 1
ATOM 749 O O . PRO A 1 90 ? 33.386 7.374 -65.135 1.00 85.69 90 PRO A O 1
ATOM 752 N N . LEU A 1 91 ? 35.030 8.603 -64.225 1.00 77.88 91 LEU A N 1
ATOM 753 C CA . LEU A 1 91 ? 35.129 7.789 -63.007 1.00 77.88 91 LEU A CA 1
ATOM 754 C C . LEU A 1 91 ? 33.858 7.877 -62.154 1.00 77.88 91 LEU A C 1
ATOM 756 O O . LEU A 1 91 ? 33.361 6.858 -61.665 1.00 77.88 91 LEU A O 1
ATOM 760 N N . SER A 1 92 ? 33.292 9.077 -62.014 1.00 78.44 92 SER A N 1
ATOM 761 C CA . SER A 1 92 ? 32.047 9.309 -61.280 1.00 78.44 92 SER A CA 1
ATOM 762 C C . SER A 1 92 ? 30.878 8.568 -61.926 1.00 78.44 92 SER A C 1
ATOM 764 O O . SER A 1 92 ? 30.102 7.915 -61.228 1.00 78.44 92 SER A O 1
ATOM 766 N N . TRP A 1 93 ? 30.804 8.563 -63.259 1.00 82.50 93 TRP A N 1
ATOM 767 C CA . TRP A 1 93 ? 29.766 7.851 -63.996 1.00 82.50 93 TRP A CA 1
ATOM 768 C C . TRP A 1 93 ? 29.826 6.333 -63.767 1.00 82.50 93 TRP A C 1
ATOM 770 O O . TRP A 1 93 ? 28.802 5.704 -63.480 1.00 82.50 93 TRP A O 1
ATOM 780 N N . ILE A 1 94 ? 31.028 5.747 -63.795 1.00 83.12 94 ILE A N 1
ATOM 781 C CA . ILE A 1 94 ? 31.240 4.321 -63.497 1.00 83.12 94 ILE A CA 1
ATOM 782 C C . ILE A 1 94 ? 30.848 4.000 -62.047 1.00 83.12 94 ILE A C 1
ATOM 784 O O . ILE A 1 94 ? 30.160 3.005 -61.796 1.00 83.12 94 ILE A O 1
ATOM 788 N N . ASN A 1 95 ? 31.239 4.844 -61.090 1.00 77.12 95 ASN A N 1
ATOM 789 C CA . ASN A 1 95 ? 30.934 4.637 -59.674 1.00 77.12 95 ASN A CA 1
ATOM 790 C C . ASN A 1 95 ? 29.435 4.753 -59.372 1.00 77.12 95 ASN A C 1
ATOM 792 O O . ASN A 1 95 ? 28.898 3.919 -58.644 1.00 77.12 95 ASN A O 1
ATOM 796 N N . ILE A 1 96 ? 28.731 5.708 -59.985 1.00 80.31 96 ILE A N 1
ATOM 797 C CA . ILE A 1 96 ? 27.270 5.828 -59.871 1.00 80.31 96 ILE A CA 1
ATOM 798 C C . ILE A 1 96 ? 26.590 4.563 -60.411 1.00 80.31 96 ILE A C 1
ATOM 800 O O . ILE A 1 96 ? 25.697 4.017 -59.763 1.00 80.31 96 ILE A O 1
ATOM 804 N N . GLY A 1 97 ? 27.044 4.045 -61.558 1.00 80.88 97 GLY A N 1
ATOM 805 C CA . GLY A 1 97 ? 26.516 2.806 -62.134 1.00 80.88 97 GLY A CA 1
ATOM 806 C C . GLY A 1 97 ? 26.721 1.580 -61.235 1.00 80.88 97 GLY A C 1
ATOM 807 O O . GLY A 1 97 ? 25.808 0.763 -61.081 1.00 80.88 97 GLY A O 1
ATOM 808 N N . ARG A 1 98 ? 27.895 1.457 -60.601 1.00 74.69 98 ARG A N 1
ATOM 809 C CA . ARG A 1 98 ? 28.198 0.368 -59.655 1.00 74.69 98 ARG A CA 1
ATOM 810 C C . ARG A 1 98 ? 27.385 0.485 -58.366 1.00 74.69 98 ARG A C 1
ATOM 812 O O . ARG A 1 98 ? 26.801 -0.510 -57.940 1.00 74.69 98 ARG A O 1
ATOM 819 N N . ASN A 1 99 ? 27.281 1.684 -57.799 1.00 77.44 99 ASN A N 1
ATOM 820 C CA . ASN A 1 99 ? 26.532 1.924 -56.565 1.00 77.44 99 ASN A CA 1
ATOM 821 C C . ASN A 1 99 ? 25.028 1.725 -56.757 1.00 77.44 99 ASN A C 1
ATOM 823 O O . ASN A 1 99 ? 24.376 1.146 -55.893 1.00 77.44 99 ASN A O 1
ATOM 827 N N . LYS A 1 100 ? 24.476 2.116 -57.912 1.00 81.25 100 LYS A N 1
ATOM 828 C CA . LYS A 1 100 ? 23.065 1.870 -58.226 1.00 81.25 100 LYS A CA 1
ATOM 829 C C . LYS A 1 100 ? 22.753 0.372 -58.286 1.00 81.25 100 LYS A C 1
ATOM 831 O O . LYS A 1 100 ? 21.786 -0.070 -57.678 1.00 81.25 100 LYS A O 1
ATOM 836 N N . LYS A 1 101 ? 23.609 -0.425 -58.941 1.00 81.00 101 LYS A N 1
ATOM 837 C CA . LYS A 1 101 ? 23.454 -1.890 -58.977 1.00 81.00 101 LYS A CA 1
ATOM 838 C C . LYS A 1 101 ? 23.594 -2.528 -57.593 1.00 81.00 101 LYS A C 1
ATOM 840 O O . LYS A 1 101 ? 22.813 -3.415 -57.269 1.00 81.00 101 LYS A O 1
ATOM 845 N N . ALA A 1 102 ? 24.554 -2.081 -56.782 1.00 79.88 102 ALA A N 1
ATOM 846 C CA . ALA A 1 102 ? 24.716 -2.571 -55.413 1.00 79.88 102 ALA A CA 1
ATOM 847 C C . ALA A 1 102 ? 23.476 -2.260 -54.554 1.00 79.88 102 ALA A C 1
ATOM 849 O O . ALA A 1 102 ? 22.916 -3.161 -53.936 1.00 79.88 102 ALA A O 1
ATOM 850 N N . SER A 1 103 ? 22.979 -1.022 -54.617 1.00 79.56 103 SER A N 1
ATOM 851 C CA . SER A 1 103 ? 21.776 -0.590 -53.899 1.00 79.56 103 SER A CA 1
ATOM 852 C C . SER A 1 103 ? 20.517 -1.346 -54.344 1.00 79.56 103 SER A C 1
ATOM 854 O O . SER A 1 103 ? 19.718 -1.763 -53.509 1.00 79.56 103 SER A O 1
ATOM 856 N N . GLU A 1 104 ? 20.346 -1.605 -55.645 1.00 87.19 104 GLU A N 1
ATOM 857 C CA . GLU A 1 104 ? 19.225 -2.408 -56.153 1.00 87.19 104 GLU A CA 1
ATOM 858 C C . GLU A 1 104 ? 19.270 -3.863 -55.655 1.00 87.19 104 GLU A C 1
ATOM 860 O O . GLU A 1 104 ? 18.223 -4.451 -55.365 1.00 87.19 104 GLU A O 1
ATOM 865 N N . VAL A 1 105 ? 20.465 -4.452 -55.540 1.00 86.88 105 VAL A N 1
ATOM 866 C CA . VAL A 1 105 ? 20.655 -5.808 -55.000 1.00 86.88 105 VAL A CA 1
ATOM 867 C C . VAL A 1 105 ? 20.360 -5.847 -53.500 1.00 86.88 105 VAL A C 1
ATOM 869 O O . VAL A 1 105 ? 19.636 -6.737 -53.054 1.00 86.88 105 VAL A O 1
ATOM 872 N N . GLU A 1 106 ? 20.846 -4.873 -52.731 1.00 83.25 106 GLU A N 1
ATOM 873 C CA . GLU A 1 106 ? 20.550 -4.758 -51.298 1.00 83.25 106 GLU A CA 1
ATOM 874 C C . GLU A 1 106 ? 19.056 -4.553 -51.038 1.00 83.25 106 GLU A C 1
ATOM 876 O O . GLU A 1 106 ? 18.480 -5.224 -50.185 1.00 83.25 106 GLU A O 1
ATOM 881 N N . LEU A 1 107 ? 18.393 -3.706 -51.830 1.00 85.81 107 LEU A N 1
ATOM 882 C CA . LEU A 1 107 ? 16.956 -3.467 -51.716 1.00 85.81 107 LEU A CA 1
ATOM 883 C C . LEU A 1 107 ? 16.146 -4.734 -52.019 1.00 85.81 107 LEU A C 1
ATOM 885 O O . LEU A 1 107 ? 15.179 -5.036 -51.316 1.00 85.81 107 LEU A O 1
ATOM 889 N N . LYS A 1 108 ? 16.540 -5.508 -53.039 1.00 88.75 108 LYS A N 1
ATOM 890 C CA . LYS A 1 108 ? 15.916 -6.810 -53.331 1.00 88.75 108 LYS A CA 1
ATOM 891 C C . LYS A 1 108 ? 16.130 -7.807 -52.193 1.00 88.75 108 LYS A C 1
ATOM 893 O O . LYS A 1 108 ? 15.176 -8.480 -51.805 1.00 88.75 108 LYS A O 1
ATOM 898 N N . LYS A 1 109 ? 17.341 -7.866 -51.632 1.00 89.56 109 LYS A N 1
ATOM 899 C CA . LYS A 1 109 ? 17.663 -8.731 -50.492 1.00 89.56 109 LYS A CA 1
ATOM 900 C C . LYS A 1 109 ? 16.830 -8.362 -49.260 1.00 89.56 109 LYS A C 1
ATOM 902 O O . LYS A 1 109 ? 16.151 -9.232 -48.725 1.00 89.56 109 LYS A O 1
ATOM 907 N N . ALA A 1 110 ? 16.763 -7.082 -48.897 1.00 83.69 110 ALA A N 1
ATOM 908 C CA . ALA A 1 110 ? 15.958 -6.595 -47.777 1.00 83.69 110 ALA A CA 1
ATOM 909 C C . ALA A 1 110 ? 14.461 -6.907 -47.949 1.00 83.69 110 ALA A C 1
ATOM 911 O O . ALA A 1 110 ? 13.809 -7.358 -47.010 1.00 83.69 110 ALA A O 1
ATOM 912 N N . LYS A 1 111 ? 13.912 -6.746 -49.163 1.00 86.81 111 LYS A N 1
ATOM 913 C CA . LYS A 1 111 ? 12.522 -7.139 -49.459 1.00 86.81 111 LYS A CA 1
ATOM 914 C C . LYS A 1 111 ? 12.290 -8.638 -49.279 1.00 86.81 111 LYS A C 1
ATOM 916 O O . LYS A 1 111 ? 11.271 -9.025 -48.716 1.00 86.81 111 LYS A O 1
ATOM 921 N N . SER A 1 112 ? 13.220 -9.473 -49.742 1.00 85.75 112 SER A N 1
ATOM 922 C CA . SER A 1 112 ? 13.113 -10.926 -49.573 1.00 85.75 112 SER A CA 1
ATOM 923 C C . SER A 1 112 ? 13.234 -11.353 -48.109 1.00 85.75 112 SER A C 1
ATOM 925 O O . SER A 1 112 ? 12.449 -12.176 -47.654 1.00 85.75 112 SER A O 1
ATOM 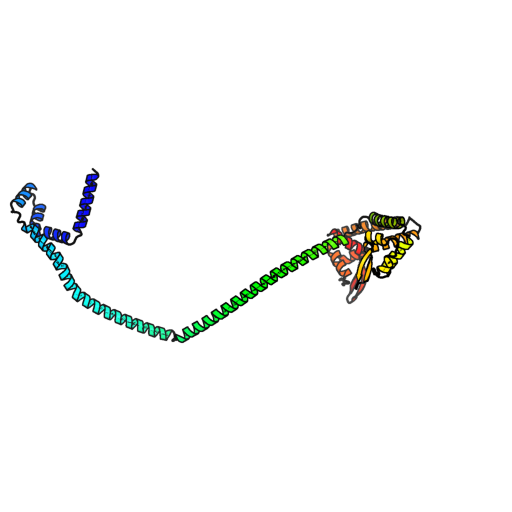927 N N . GLU A 1 113 ? 14.144 -10.745 -47.343 1.00 84.56 113 GLU A N 1
ATOM 928 C CA . GLU A 1 113 ? 14.296 -11.012 -45.910 1.00 84.56 113 GLU A CA 1
ATOM 929 C C . GLU A 1 113 ? 13.055 -10.579 -45.126 1.00 84.56 113 GLU A C 1
ATOM 931 O O . GLU A 1 113 ? 12.588 -11.329 -44.274 1.00 84.56 113 GLU A O 1
ATOM 936 N N . HIS A 1 114 ? 12.469 -9.426 -45.459 1.00 83.00 114 HIS A N 1
ATOM 937 C CA 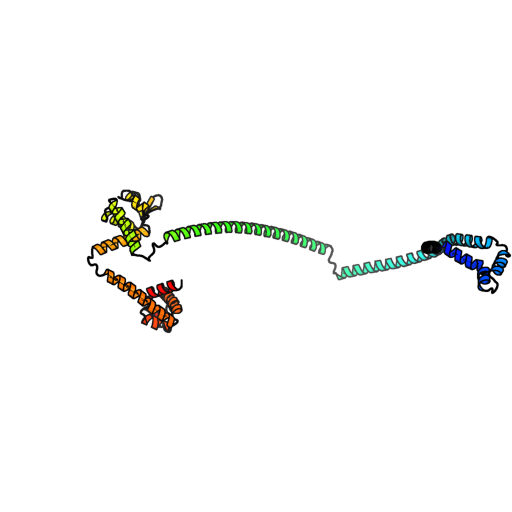. HIS A 1 114 ? 11.220 -8.959 -44.859 1.00 83.00 114 HIS A CA 1
ATOM 938 C C . HIS A 1 114 ? 10.046 -9.905 -45.150 1.00 83.00 114 HIS A C 1
ATOM 940 O O . HIS A 1 114 ? 9.285 -10.229 -44.242 1.00 83.00 114 HIS A O 1
ATOM 946 N N . LEU A 1 115 ? 9.911 -10.391 -46.390 1.00 82.12 115 LEU A N 1
ATOM 947 C CA . LEU A 1 115 ? 8.885 -11.381 -46.748 1.00 82.12 115 LEU A CA 1
ATOM 948 C C . LEU A 1 115 ? 9.081 -12.699 -45.992 1.00 82.12 115 LEU A C 1
ATOM 950 O O . LEU A 1 115 ? 8.136 -13.214 -45.402 1.00 82.12 115 LEU A O 1
ATOM 954 N N . ILE A 1 116 ? 10.316 -13.204 -45.926 1.00 81.94 116 ILE A N 1
ATOM 955 C CA . ILE A 1 116 ? 10.642 -14.418 -45.165 1.00 81.94 116 ILE A CA 1
ATOM 956 C C . ILE A 1 116 ? 10.342 -14.220 -43.675 1.00 81.94 116 ILE A C 1
ATOM 958 O O . ILE A 1 116 ? 9.842 -15.133 -43.024 1.00 81.94 116 ILE A O 1
ATOM 962 N N . GLN A 1 117 ? 10.632 -13.046 -43.112 1.00 77.06 117 GLN A N 1
ATOM 963 C CA . GLN A 1 117 ? 10.292 -12.735 -41.724 1.00 77.06 117 GLN A CA 1
ATOM 964 C C . GLN A 1 117 ? 8.779 -12.674 -41.505 1.00 77.06 117 GLN A C 1
ATOM 966 O O . GLN A 1 117 ? 8.318 -13.227 -40.515 1.00 77.06 117 GLN A O 1
ATOM 971 N N . GLN A 1 118 ? 8.010 -12.070 -42.415 1.00 74.56 118 GLN A N 1
ATOM 972 C CA . GLN A 1 118 ? 6.544 -12.051 -42.344 1.00 74.56 118 GLN A CA 1
ATOM 973 C C . GLN A 1 118 ? 5.929 -13.455 -42.417 1.00 74.56 118 GLN A C 1
ATOM 975 O O . GLN A 1 118 ? 4.983 -13.751 -41.687 1.00 74.56 118 GLN A O 1
ATOM 980 N N . GLU A 1 119 ? 6.474 -14.334 -43.260 1.00 76.69 119 GLU A N 1
ATOM 981 C CA . GLU A 1 119 ? 6.038 -15.731 -43.322 1.00 76.69 119 GLU A CA 1
ATOM 982 C C . GLU A 1 119 ? 6.450 -16.513 -42.063 1.00 76.69 119 GLU A C 1
ATOM 984 O O . GLU A 1 119 ? 5.650 -17.273 -41.520 1.00 76.69 119 GLU A O 1
ATOM 989 N N . ARG A 1 120 ? 7.667 -16.292 -41.537 1.00 71.38 120 ARG A N 1
ATOM 990 C CA . ARG A 1 120 ? 8.176 -16.957 -40.319 1.00 71.38 120 ARG A CA 1
ATOM 991 C C . ARG A 1 120 ? 7.473 -16.527 -39.039 1.00 71.38 120 ARG A C 1
ATOM 993 O O . ARG A 1 120 ? 7.303 -17.352 -38.148 1.00 71.38 120 ARG A O 1
ATOM 1000 N N . THR A 1 121 ? 7.079 -15.262 -38.927 1.00 70.44 121 THR A N 1
ATOM 1001 C CA . THR A 1 121 ? 6.269 -14.778 -37.798 1.00 70.44 121 THR A CA 1
ATOM 1002 C C . THR A 1 121 ? 4.804 -15.184 -37.927 1.00 70.44 121 THR A C 1
ATOM 1004 O O . THR A 1 121 ? 3.999 -14.825 -37.071 1.00 70.44 121 THR A O 1
ATOM 1007 N N . GLY A 1 122 ? 4.461 -15.961 -38.964 1.00 59.38 122 GLY A N 1
ATOM 1008 C CA . GLY A 1 122 ? 3.136 -16.521 -39.152 1.00 59.38 122 GLY A CA 1
ATOM 1009 C C . GLY A 1 122 ? 2.096 -15.427 -39.291 1.00 59.38 122 GLY A C 1
ATOM 1010 O O . GLY A 1 122 ? 1.090 -15.494 -38.602 1.00 59.38 122 GLY A O 1
ATOM 1011 N N . GLY A 1 123 ? 2.369 -14.402 -40.111 1.00 58.91 123 GLY A N 1
ATOM 1012 C CA . GLY A 1 123 ? 1.392 -13.394 -40.513 1.00 58.91 123 GLY A CA 1
ATOM 1013 C C . GLY A 1 123 ? 0.429 -12.996 -39.400 1.00 58.91 123 GLY A C 1
ATOM 1014 O O . GLY A 1 123 ? -0.780 -13.121 -39.586 1.00 58.91 123 GLY A O 1
ATOM 1015 N N . ALA A 1 124 ? 0.935 -12.554 -38.241 1.00 58.69 124 ALA A N 1
ATOM 1016 C CA . ALA A 1 124 ? 0.109 -11.790 -37.318 1.00 58.69 124 ALA A CA 1
ATOM 1017 C C . ALA A 1 124 ? -0.324 -10.547 -38.098 1.00 58.69 124 ALA A C 1
ATOM 1019 O O . ALA A 1 124 ? 0.423 -9.576 -38.233 1.00 58.69 124 ALA A O 1
ATOM 1020 N N . THR A 1 125 ? -1.482 -10.657 -38.747 1.00 66.81 125 THR A N 1
ATOM 1021 C CA . THR A 1 125 ? -2.011 -9.639 -39.635 1.00 66.81 125 THR A CA 1
ATOM 1022 C C . THR A 1 125 ? -2.112 -8.356 -38.836 1.00 66.81 125 THR A C 1
ATOM 1024 O O . THR A 1 125 ? -2.347 -8.366 -37.626 1.00 66.81 125 THR A O 1
ATOM 1027 N N . LEU A 1 126 ? -1.915 -7.227 -39.505 1.00 69.62 126 LEU A N 1
ATOM 1028 C CA . LEU A 1 126 ? -2.066 -5.913 -38.887 1.00 69.62 126 LEU A CA 1
ATOM 1029 C C . LEU A 1 126 ? -3.417 -5.803 -38.139 1.00 69.62 126 LEU A C 1
ATOM 1031 O O . LEU A 1 126 ? -3.506 -5.155 -37.102 1.00 69.62 126 LEU A O 1
ATOM 1035 N N . ASP A 1 127 ? -4.424 -6.554 -38.593 1.00 73.25 127 ASP A N 1
ATOM 1036 C CA . ASP A 1 127 ? -5.721 -6.755 -37.943 1.00 73.25 127 ASP A CA 1
ATOM 1037 C C . ASP A 1 127 ? -5.667 -7.521 -36.612 1.00 73.25 127 ASP A C 1
ATOM 1039 O O . ASP A 1 127 ? -6.363 -7.141 -35.671 1.00 73.25 127 ASP A O 1
ATOM 1043 N N . ALA A 1 128 ? -4.843 -8.564 -36.481 1.00 79.75 128 ALA A N 1
ATOM 1044 C CA . ALA A 1 128 ? -4.642 -9.271 -35.216 1.00 79.75 128 ALA A CA 1
ATOM 1045 C C . ALA A 1 128 ? -3.975 -8.360 -34.172 1.00 79.75 128 ALA A C 1
ATOM 1047 O O . ALA A 1 128 ? -4.419 -8.305 -33.024 1.00 79.75 128 ALA A O 1
ATOM 1048 N N . LEU A 1 129 ? -2.971 -7.578 -34.588 1.00 81.88 129 LEU A N 1
ATOM 1049 C CA . LEU A 1 129 ? -2.335 -6.570 -33.734 1.00 81.88 129 LEU A CA 1
ATOM 1050 C C . LEU A 1 129 ? -3.316 -5.452 -33.356 1.00 81.88 129 LEU A C 1
ATOM 1052 O O . LEU A 1 129 ? -3.422 -5.101 -32.184 1.00 81.88 129 LEU A O 1
ATOM 1056 N N . ASN A 1 130 ? -4.099 -4.943 -34.309 1.00 83.06 130 ASN A N 1
ATOM 1057 C CA . ASN A 1 130 ? -5.141 -3.951 -34.034 1.00 83.06 130 ASN A CA 1
ATOM 1058 C C . ASN A 1 130 ? -6.224 -4.490 -33.091 1.00 83.06 130 ASN A C 1
ATOM 1060 O O . ASN A 1 130 ? -6.708 -3.764 -32.222 1.00 83.06 130 ASN A O 1
ATOM 1064 N N . THR A 1 131 ? -6.583 -5.768 -33.220 1.00 88.44 131 THR A N 1
ATOM 1065 C CA . THR A 1 131 ? -7.533 -6.434 -32.322 1.00 88.44 131 THR A CA 1
ATOM 1066 C C . THR A 1 131 ? -6.963 -6.526 -30.910 1.00 88.44 131 THR A C 1
ATOM 1068 O O . THR A 1 131 ? -7.650 -6.157 -29.960 1.00 88.44 131 THR A O 1
ATOM 1071 N N . GLN A 1 132 ? -5.694 -6.919 -30.757 1.00 87.38 132 GLN A N 1
ATOM 1072 C CA . GLN A 1 132 ? -5.020 -6.922 -29.454 1.00 87.38 132 GLN A CA 1
ATOM 1073 C C . GLN A 1 132 ? -4.939 -5.520 -28.847 1.00 87.38 132 GLN A C 1
ATOM 1075 O O . GLN A 1 132 ? -5.260 -5.348 -27.676 1.00 87.38 132 GLN A O 1
ATOM 1080 N N . ILE A 1 133 ? -4.590 -4.500 -29.637 1.00 91.19 133 ILE A N 1
ATOM 1081 C CA . ILE A 1 133 ? -4.564 -3.102 -29.182 1.00 91.19 133 ILE A CA 1
ATOM 1082 C C . ILE A 1 133 ? -5.953 -2.659 -28.710 1.00 91.19 133 ILE A C 1
ATOM 1084 O O . ILE A 1 133 ? -6.074 -1.976 -27.693 1.00 91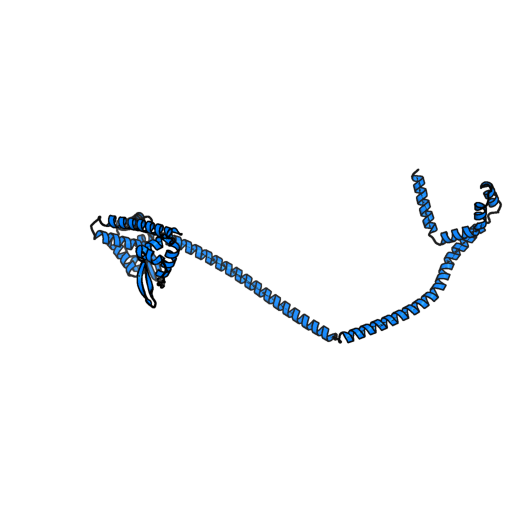.19 133 ILE A O 1
ATOM 1088 N N . LYS A 1 134 ? -7.018 -3.050 -29.416 1.00 93.00 134 LYS A N 1
ATOM 1089 C CA . LYS A 1 134 ? -8.393 -2.721 -29.025 1.00 93.00 134 LYS A CA 1
ATOM 1090 C C . LYS A 1 134 ? -8.783 -3.386 -27.703 1.00 93.00 134 LYS A C 1
ATOM 1092 O O . LYS A 1 134 ? -9.336 -2.702 -26.846 1.00 93.00 134 LYS A O 1
ATOM 1097 N N . VAL A 1 135 ? -8.462 -4.670 -27.526 1.00 94.12 135 VAL A N 1
ATOM 1098 C CA . VAL A 1 135 ? -8.700 -5.401 -26.268 1.00 94.12 135 VAL A CA 1
ATOM 1099 C C . VAL A 1 135 ? -7.915 -4.764 -25.123 1.00 94.12 135 VAL A C 1
ATOM 1101 O O . VAL A 1 135 ? -8.507 -4.406 -24.114 1.00 94.12 135 VAL A O 1
ATOM 1104 N N . LEU A 1 136 ? -6.622 -4.492 -25.315 1.00 91.69 136 LEU A N 1
ATOM 1105 C CA . LEU A 1 136 ? -5.779 -3.848 -24.303 1.00 91.69 136 LEU A CA 1
ATOM 1106 C C . LEU A 1 136 ? -6.283 -2.452 -23.915 1.00 91.69 136 LEU A C 1
ATOM 1108 O O . LEU A 1 136 ? -6.245 -2.085 -22.744 1.00 91.69 136 LEU A O 1
ATOM 1112 N N . ASN A 1 137 ? -6.784 -1.669 -24.872 1.00 93.19 137 ASN A N 1
ATOM 1113 C CA . ASN A 1 137 ? -7.388 -0.369 -24.575 1.00 93.19 137 ASN A CA 1
ATOM 1114 C C . ASN A 1 137 ? -8.705 -0.504 -23.801 1.00 93.19 137 ASN A C 1
ATOM 1116 O O . ASN A 1 137 ? -8.990 0.314 -22.925 1.00 93.19 137 ASN A O 1
ATOM 1120 N N . GLN A 1 138 ? -9.505 -1.527 -24.101 1.00 95.00 138 GLN A N 1
ATOM 1121 C CA . GLN A 1 138 ? -10.727 -1.811 -23.358 1.00 95.00 138 GLN A CA 1
ATOM 1122 C C . GLN A 1 138 ? -10.410 -2.261 -21.925 1.00 95.00 138 GLN A C 1
ATOM 1124 O O . GLN A 1 138 ? -11.002 -1.735 -20.984 1.00 95.00 138 GLN A O 1
ATOM 1129 N N . ASP A 1 139 ? -9.426 -3.141 -21.751 1.00 94.38 139 ASP A N 1
ATOM 1130 C CA . ASP A 1 139 ? -8.957 -3.592 -20.440 1.00 94.38 139 ASP A CA 1
ATOM 1131 C C . ASP A 1 139 ? -8.375 -2.439 -19.628 1.00 94.38 139 ASP A C 1
ATOM 1133 O O . ASP A 1 139 ? -8.714 -2.281 -18.458 1.00 94.38 139 ASP A O 1
ATOM 1137 N N . LYS A 1 140 ? -7.577 -1.568 -20.257 1.00 94.38 140 LYS A N 1
ATOM 1138 C CA . LYS A 1 140 ? -7.074 -0.343 -19.628 1.00 94.38 140 LYS A CA 1
ATOM 1139 C C . LYS A 1 140 ? -8.221 0.523 -19.115 1.00 94.38 140 LYS A C 1
ATOM 1141 O O . LYS A 1 140 ? -8.197 0.924 -17.958 1.00 94.38 140 LYS A O 1
ATOM 1146 N N . ASN A 1 141 ? -9.236 0.780 -19.939 1.00 94.25 141 ASN A N 1
ATOM 1147 C CA . ASN A 1 141 ? -10.386 1.587 -19.530 1.00 94.25 141 ASN A CA 1
ATOM 1148 C C . ASN A 1 141 ? -11.175 0.932 -18.387 1.00 94.25 141 ASN A C 1
ATOM 1150 O O . ASN A 1 141 ? -11.611 1.626 -17.469 1.00 94.25 141 ASN A O 1
ATOM 1154 N N . ASN A 1 142 ? -11.344 -0.391 -18.420 1.00 94.69 142 ASN A N 1
ATOM 1155 C CA . ASN A 1 142 ? -12.011 -1.135 -17.353 1.00 94.69 142 ASN A CA 1
ATOM 1156 C C . ASN A 1 142 ? -11.212 -1.080 -16.043 1.00 94.69 142 ASN A C 1
ATOM 1158 O O . ASN A 1 142 ? -11.788 -0.834 -14.987 1.00 94.69 142 ASN A O 1
ATOM 1162 N N . LEU A 1 143 ? -9.888 -1.241 -16.113 1.00 92.19 143 LEU A N 1
ATOM 1163 C CA . LEU A 1 143 ? -8.992 -1.135 -14.963 1.00 92.19 143 LEU A CA 1
ATOM 1164 C C . LEU A 1 143 ? -8.976 0.279 -14.384 1.00 92.19 143 LEU A C 1
ATOM 1166 O O . LEU A 1 143 ? -9.021 0.429 -13.168 1.00 92.19 143 LEU A O 1
ATOM 1170 N N . THR A 1 144 ? -8.962 1.315 -15.226 1.00 92.06 144 THR A N 1
ATOM 1171 C CA . THR A 1 144 ? -9.044 2.707 -14.763 1.00 92.06 144 THR A CA 1
ATOM 1172 C C . THR A 1 144 ? -10.354 2.967 -14.023 1.00 92.06 144 THR A C 1
ATOM 1174 O O . THR A 1 144 ? -10.321 3.525 -12.931 1.00 92.06 144 THR A O 1
ATOM 1177 N N . LYS A 1 145 ? -11.492 2.489 -14.543 1.00 94.19 145 LYS A N 1
ATOM 1178 C CA . LYS A 1 145 ? -12.782 2.602 -13.843 1.00 94.19 145 LYS A CA 1
ATOM 1179 C C . LYS A 1 145 ? -12.795 1.845 -12.516 1.00 94.19 145 LYS A C 1
ATOM 1181 O O . LYS A 1 145 ? -13.213 2.399 -11.507 1.00 94.19 145 LYS A O 1
ATOM 1186 N N . ALA A 1 146 ? -12.298 0.608 -12.497 1.00 92.75 146 ALA A N 1
ATOM 1187 C CA . ALA A 1 146 ? -12.212 -0.181 -11.270 1.00 92.75 146 ALA A CA 1
ATOM 1188 C C . ALA A 1 146 ? -11.312 0.492 -10.217 1.00 92.75 146 ALA A C 1
ATOM 1190 O O . ALA A 1 146 ? -11.625 0.465 -9.028 1.00 92.75 146 ALA A O 1
ATOM 1191 N N . LEU A 1 147 ? -10.221 1.133 -10.649 1.00 93.25 147 LEU A N 1
ATOM 1192 C CA . LEU A 1 147 ? -9.330 1.900 -9.781 1.00 93.25 147 LEU A CA 1
ATOM 1193 C C . LEU A 1 147 ? -10.026 3.142 -9.207 1.00 93.25 147 LEU A C 1
ATOM 1195 O O . LEU A 1 147 ? -9.909 3.407 -8.013 1.00 93.25 147 LEU A O 1
ATOM 1199 N N . GLU A 1 148 ? -10.764 3.890 -10.030 1.00 94.19 148 GLU A N 1
ATOM 1200 C CA . GLU A 1 148 ? -11.545 5.050 -9.581 1.00 94.19 148 GLU A CA 1
ATOM 1201 C C . GLU A 1 148 ? -12.628 4.646 -8.571 1.00 94.19 148 GLU A C 1
ATOM 1203 O O . GLU A 1 148 ? -12.774 5.287 -7.529 1.00 94.19 148 GLU A O 1
ATOM 1208 N N . GLU A 1 149 ? -13.344 3.547 -8.825 1.00 94.19 149 GLU A N 1
ATOM 1209 C CA . GLU A 1 149 ? -14.342 3.003 -7.899 1.00 94.19 149 GLU A CA 1
ATOM 1210 C C . GLU A 1 149 ? -13.715 2.539 -6.578 1.00 94.19 149 GLU A C 1
ATOM 1212 O O . GLU A 1 149 ? -14.248 2.833 -5.504 1.00 94.19 149 GLU A O 1
ATOM 1217 N N . ALA A 1 150 ? -12.572 1.850 -6.634 1.00 91.12 150 ALA A N 1
ATOM 1218 C CA . ALA A 1 150 ? -11.840 1.421 -5.445 1.00 91.12 150 ALA A CA 1
ATOM 1219 C C . ALA A 1 150 ? -11.331 2.619 -4.630 1.00 91.12 150 ALA A C 1
ATOM 1221 O O . ALA A 1 150 ? -11.481 2.640 -3.409 1.00 91.12 150 ALA A O 1
ATOM 1222 N N . SER A 1 151 ? -10.797 3.642 -5.303 1.00 92.25 151 SER A N 1
ATOM 1223 C CA . SER A 1 151 ? -10.351 4.890 -4.676 1.00 92.25 151 SER A CA 1
ATOM 1224 C C . SER A 1 151 ? -11.509 5.601 -3.973 1.00 92.25 151 SER A C 1
ATOM 1226 O O . SER A 1 151 ? -11.409 5.944 -2.794 1.00 92.25 151 SER A O 1
ATOM 1228 N N . LYS A 1 152 ? -12.662 5.722 -4.644 1.00 93.81 152 LYS A N 1
ATOM 1229 C CA . LYS A 1 152 ? -13.866 6.316 -4.053 1.00 93.81 152 LYS A CA 1
ATOM 1230 C C . LYS A 1 152 ? -14.311 5.561 -2.794 1.00 93.81 152 LYS A C 1
ATOM 1232 O O . LYS A 1 152 ? -14.484 6.184 -1.747 1.00 93.81 152 LYS A O 1
ATOM 1237 N N . ARG A 1 153 ? -14.410 4.227 -2.858 1.00 91.94 153 ARG A N 1
ATOM 1238 C CA . ARG A 1 153 ? -14.750 3.388 -1.691 1.00 91.94 153 ARG A CA 1
ATOM 1239 C C . ARG A 1 153 ? -13.751 3.546 -0.547 1.00 91.94 153 ARG A C 1
ATOM 1241 O O . ARG A 1 153 ? -14.162 3.584 0.611 1.00 91.94 153 ARG A O 1
ATOM 1248 N N . SER A 1 154 ? -12.460 3.670 -0.853 1.00 90.25 154 SER A N 1
ATOM 1249 C CA . SER A 1 154 ? -11.428 3.921 0.157 1.00 90.25 154 SER A CA 1
ATOM 1250 C C . SER A 1 154 ? -11.680 5.242 0.884 1.00 90.25 154 SER A C 1
ATOM 1252 O O . SER A 1 154 ? -11.696 5.265 2.110 1.00 90.25 154 SER A O 1
ATOM 1254 N N . THR A 1 155 ? -11.967 6.324 0.151 1.00 91.69 155 THR A N 1
ATOM 1255 C CA . THR A 1 155 ? -12.254 7.631 0.770 1.00 91.69 155 THR A CA 1
ATOM 1256 C C . THR A 1 155 ? -13.549 7.642 1.586 1.00 91.69 155 THR A C 1
ATOM 1258 O O . THR A 1 155 ? -13.622 8.298 2.621 1.00 91.69 155 THR A O 1
ATOM 1261 N N . GLU A 1 156 ? -14.576 6.902 1.158 1.00 92.56 156 GLU A N 1
ATOM 1262 C CA . GLU A 1 156 ? -15.812 6.729 1.933 1.00 92.56 156 GLU A CA 1
ATOM 1263 C C . GLU A 1 156 ? -15.547 5.946 3.230 1.00 92.56 156 GLU A C 1
ATOM 1265 O O . GLU A 1 156 ? -16.028 6.326 4.299 1.00 92.56 156 GLU A O 1
ATOM 1270 N N . THR A 1 157 ? -14.717 4.902 3.159 1.00 90.12 157 THR A N 1
ATOM 1271 C CA . THR A 1 157 ? -14.320 4.101 4.328 1.00 90.12 157 THR A CA 1
ATOM 1272 C C . THR A 1 157 ? -13.517 4.935 5.324 1.00 90.12 157 THR A C 1
ATOM 1274 O O . THR A 1 157 ? -13.775 4.875 6.521 1.00 90.12 157 THR A O 1
ATOM 1277 N N . GLU A 1 158 ? -12.593 5.766 4.842 1.00 91.50 158 GLU A N 1
ATOM 1278 C CA . GLU A 1 158 ? -11.782 6.651 5.681 1.00 91.50 158 GLU A CA 1
ATOM 1279 C C . GLU A 1 158 ? -12.636 7.693 6.417 1.00 91.50 158 GLU A C 1
ATOM 1281 O O . GLU A 1 158 ? -12.464 7.891 7.618 1.00 91.50 158 GLU A O 1
ATOM 1286 N N . LYS A 1 159 ? -13.626 8.292 5.740 1.00 91.94 159 LYS A N 1
ATOM 1287 C CA . LYS A 1 159 ? -14.611 9.166 6.401 1.00 91.94 159 LYS A CA 1
ATOM 1288 C C . LYS A 1 159 ? -15.401 8.426 7.476 1.00 91.94 159 LYS A C 1
ATOM 1290 O O . LYS A 1 159 ? -15.551 8.935 8.580 1.00 91.94 159 LYS A O 1
ATOM 1295 N N . THR A 1 160 ? -15.856 7.211 7.171 1.00 90.06 160 THR A N 1
ATOM 1296 C CA . THR A 1 160 ? -16.601 6.381 8.132 1.00 90.06 160 THR A CA 1
ATOM 1297 C C . THR A 1 160 ? -15.755 6.061 9.367 1.00 90.06 160 THR A C 1
ATOM 1299 O O . THR A 1 160 ? -16.259 6.108 10.485 1.00 90.06 160 THR A O 1
ATOM 1302 N N . LEU A 1 161 ? -14.458 5.783 9.190 1.00 89.94 161 LEU A N 1
ATOM 1303 C CA . LEU A 1 161 ? -13.531 5.565 10.303 1.00 89.94 161 LEU A CA 1
ATOM 1304 C C . LEU A 1 161 ? -13.348 6.825 11.152 1.00 89.94 161 LEU A C 1
ATOM 1306 O O . LEU A 1 161 ? -13.447 6.739 12.370 1.00 89.94 161 LEU A O 1
ATOM 1310 N N . GLN A 1 162 ? -13.165 7.992 10.530 1.00 90.94 162 GLN A N 1
ATOM 1311 C CA . GLN A 1 162 ? -13.056 9.257 11.264 1.00 90.94 162 GLN A CA 1
ATOM 1312 C C . GLN A 1 162 ? -14.314 9.579 12.076 1.00 90.94 162 GLN A C 1
ATOM 1314 O O . GLN A 1 162 ? -14.218 10.100 13.187 1.00 90.94 162 GLN A O 1
ATOM 1319 N N . ASP A 1 163 ? -15.497 9.292 11.537 1.00 91.06 163 ASP A N 1
ATOM 1320 C CA . ASP A 1 163 ? -16.746 9.507 12.264 1.00 91.06 163 ASP A CA 1
ATOM 1321 C C . ASP A 1 163 ? -16.916 8.491 13.402 1.00 91.06 163 ASP A C 1
ATOM 1323 O O . ASP A 1 163 ? -17.315 8.873 14.502 1.00 91.06 163 ASP A O 1
ATOM 1327 N N . ASN A 1 164 ? -16.512 7.234 13.200 1.00 89.31 164 ASN A N 1
ATOM 1328 C CA . ASN A 1 164 ? -16.468 6.241 14.273 1.00 89.31 164 ASN A CA 1
ATOM 1329 C C . ASN A 1 164 ? -15.483 6.629 15.384 1.00 89.31 164 ASN A C 1
ATOM 1331 O O . ASN A 1 164 ? -15.810 6.463 16.554 1.00 89.31 164 ASN A O 1
ATOM 1335 N N . ASP A 1 165 ? -14.316 7.186 15.054 1.00 89.62 165 ASP A N 1
ATOM 1336 C CA . ASP A 1 165 ? -13.345 7.654 16.050 1.00 89.62 165 ASP A CA 1
ATOM 1337 C C . ASP A 1 165 ? -13.922 8.781 16.916 1.00 89.62 165 ASP A C 1
ATOM 1339 O O . ASP A 1 165 ? -13.721 8.790 18.133 1.00 89.62 165 ASP A O 1
ATOM 1343 N N . LYS A 1 166 ? -14.706 9.693 16.323 1.00 89.19 166 LYS A N 1
ATOM 1344 C CA . LYS A 1 166 ? -15.434 10.722 17.085 1.00 89.19 166 LYS A CA 1
ATOM 1345 C C . LYS A 1 166 ? -16.452 10.095 18.035 1.00 89.19 166 LYS A C 1
ATOM 1347 O O . LYS A 1 166 ? -16.496 10.473 19.202 1.00 89.19 166 LYS A O 1
ATOM 1352 N N . VAL A 1 167 ? -17.228 9.115 17.570 1.00 90.75 167 VAL A N 1
ATOM 1353 C CA . VAL A 1 167 ? -18.199 8.394 18.414 1.00 90.75 167 VAL A CA 1
ATOM 1354 C C . VAL A 1 167 ? -17.496 7.627 19.542 1.00 90.75 167 VAL A C 1
ATOM 1356 O O . VAL A 1 167 ? -17.939 7.647 20.686 1.00 90.75 167 VAL A O 1
ATOM 1359 N N . ILE A 1 168 ? -16.355 6.993 19.263 1.00 88.75 168 ILE A N 1
ATOM 1360 C CA . ILE A 1 168 ? -15.552 6.315 20.288 1.00 88.75 168 ILE A CA 1
ATOM 1361 C C . ILE A 1 168 ? -15.021 7.325 21.307 1.00 88.75 168 ILE A C 1
ATOM 1363 O O . ILE A 1 168 ? -15.027 7.029 22.499 1.00 88.75 168 ILE A O 1
ATOM 1367 N N . SER A 1 169 ? -14.574 8.508 20.871 1.00 87.50 169 SER A N 1
ATOM 1368 C CA . SER A 1 169 ? -14.139 9.555 21.800 1.00 87.50 169 SER A CA 1
ATOM 1369 C C . SER A 1 169 ? -15.279 10.031 22.700 1.00 87.50 169 SER A C 1
ATOM 1371 O O . SER A 1 169 ? -15.087 10.072 23.910 1.00 87.50 169 SER A O 1
ATOM 1373 N N . SER A 1 170 ? -16.488 10.240 22.160 1.00 88.94 170 SER A N 1
ATOM 1374 C CA . SER A 1 170 ? -17.636 10.618 22.991 1.00 88.94 170 SER A CA 1
ATOM 1375 C C . SER A 1 170 ? -18.011 9.525 23.990 1.00 88.94 170 SER A C 1
ATOM 1377 O O . SER A 1 170 ? -18.305 9.831 25.138 1.00 88.94 170 SER A O 1
ATOM 1379 N N . TYR A 1 171 ? -17.954 8.247 23.594 1.00 89.19 171 TYR A N 1
ATOM 1380 C CA . TYR A 1 171 ? -18.205 7.147 24.529 1.00 89.19 171 TYR A CA 1
ATOM 1381 C C . TYR A 1 171 ? -17.118 7.008 25.590 1.00 89.19 171 TYR A C 1
ATOM 1383 O O . TYR A 1 171 ? -17.425 6.646 26.718 1.00 89.19 171 TYR A O 1
ATOM 1391 N N . LYS A 1 172 ? -15.852 7.295 25.270 1.00 88.88 172 LYS A N 1
ATOM 1392 C CA . LYS A 1 172 ? -14.783 7.320 26.277 1.00 88.88 172 LYS A CA 1
ATOM 1393 C C . LYS A 1 172 ? -15.005 8.422 27.304 1.00 88.88 172 LYS A C 1
ATOM 1395 O O . LYS A 1 172 ? -14.811 8.169 28.489 1.00 88.88 172 LYS A O 1
ATOM 1400 N N . ASP A 1 173 ? -15.427 9.598 26.856 1.00 87.62 173 ASP A N 1
ATOM 1401 C CA . ASP A 1 173 ? -15.749 10.710 27.749 1.00 87.62 173 ASP A CA 1
ATOM 1402 C C . ASP A 1 173 ? -16.944 10.351 28.648 1.00 87.62 173 ASP A C 1
ATOM 1404 O O . ASP A 1 173 ? -16.876 10.533 29.862 1.00 87.62 173 ASP A O 1
ATOM 1408 N N . GLU A 1 174 ? -17.992 9.739 28.085 1.00 87.06 174 GLU A N 1
ATOM 1409 C CA . GLU A 1 174 ? -19.166 9.270 28.833 1.00 87.06 174 GLU A CA 1
ATOM 1410 C C . GLU A 1 174 ? -18.816 8.156 29.836 1.00 87.06 174 GLU A C 1
ATOM 1412 O O . GLU A 1 174 ? -19.263 8.190 30.982 1.00 87.06 174 GLU A O 1
ATOM 1417 N N . ILE A 1 175 ? -17.965 7.197 29.451 1.00 83.69 175 ILE A N 1
ATOM 1418 C CA . ILE A 1 175 ? -17.443 6.166 30.361 1.00 83.69 175 ILE A CA 1
ATOM 1419 C C . ILE A 1 175 ? -16.639 6.811 31.486 1.00 83.69 175 ILE A C 1
ATOM 1421 O O . ILE A 1 175 ? -16.836 6.444 32.638 1.00 83.69 175 ILE A O 1
ATOM 1425 N N . SER A 1 176 ? -15.774 7.782 31.189 1.00 83.69 176 SER A N 1
ATOM 1426 C CA . SER A 1 176 ? -14.990 8.468 32.218 1.00 83.69 176 SER A CA 1
ATOM 1427 C C . SER A 1 176 ? -15.885 9.237 33.194 1.00 83.69 176 SER A C 1
ATOM 1429 O O . SER A 1 176 ? -15.663 9.197 34.405 1.00 83.69 176 SER A O 1
ATOM 1431 N N . GLU A 1 177 ? -16.943 9.881 32.698 1.00 82.88 177 GLU A N 1
ATOM 1432 C CA . GLU A 1 177 ? -17.943 10.541 33.539 1.00 82.88 177 GLU A CA 1
ATOM 1433 C C . GLU A 1 177 ? -18.702 9.530 34.416 1.00 82.88 177 GLU A C 1
ATOM 1435 O O . GLU A 1 177 ? -18.917 9.768 35.607 1.00 82.88 177 GLU A O 1
ATOM 1440 N N . LEU A 1 178 ? -19.078 8.376 33.857 1.00 77.81 178 LEU A N 1
ATOM 1441 C CA . LEU A 1 178 ? -19.718 7.288 34.597 1.00 77.81 178 LEU A CA 1
ATOM 1442 C C . LEU A 1 178 ? -18.780 6.662 35.632 1.00 77.81 178 LEU A C 1
ATOM 1444 O O . LEU A 1 178 ? -19.223 6.383 36.740 1.00 77.81 178 LEU A O 1
ATOM 1448 N N . GLU A 1 179 ? -17.498 6.484 35.321 1.00 75.69 179 GLU A N 1
ATOM 1449 C CA . GLU A 1 179 ? -16.476 6.013 36.259 1.00 75.69 179 GLU A CA 1
ATOM 1450 C C . GLU A 1 179 ? -16.281 7.007 37.404 1.00 75.69 179 GLU A C 1
ATOM 1452 O O . GLU A 1 179 ? -16.218 6.594 38.557 1.00 75.69 179 GLU A O 1
ATOM 1457 N N . GLN A 1 180 ? -16.260 8.315 37.132 1.00 71.62 180 GLN A N 1
ATOM 1458 C CA . GLN A 1 180 ? -16.208 9.332 38.185 1.00 71.62 180 GLN A CA 1
ATOM 1459 C C . GLN A 1 180 ? -17.461 9.315 39.063 1.00 71.62 180 GLN A C 1
ATOM 1461 O O . GLN A 1 180 ? -17.348 9.373 40.288 1.00 71.62 180 GLN A O 1
ATOM 1466 N N . LYS A 1 181 ? -18.652 9.179 38.466 1.00 71.38 181 LYS A N 1
ATOM 1467 C CA . LYS A 1 181 ? -19.907 9.010 39.217 1.00 71.38 181 LYS A CA 1
ATOM 1468 C C . LYS A 1 181 ? -19.890 7.727 40.042 1.00 71.38 181 LYS A C 1
ATOM 1470 O O . LYS A 1 181 ? -20.300 7.754 41.196 1.00 71.38 181 LYS A O 1
ATOM 1475 N N . LEU A 1 182 ? -19.365 6.632 39.495 1.00 66.62 182 LEU A N 1
ATOM 1476 C CA . LEU A 1 182 ? -19.204 5.365 40.196 1.00 66.62 182 LEU A CA 1
ATOM 1477 C C . LEU A 1 182 ? -18.194 5.488 41.338 1.00 66.62 182 LEU A C 1
ATOM 1479 O O . LEU A 1 182 ? -18.470 4.975 42.404 1.00 66.62 182 LEU A O 1
ATOM 1483 N N . ILE A 1 183 ? -17.065 6.180 41.169 1.00 59.44 183 ILE A N 1
ATOM 1484 C CA . ILE A 1 183 ? -16.093 6.444 42.245 1.00 59.44 183 ILE A CA 1
ATOM 1485 C C . ILE A 1 183 ? -16.713 7.330 43.325 1.00 59.44 183 ILE A C 1
ATOM 1487 O O . ILE A 1 183 ? -16.448 7.121 44.501 1.00 59.44 183 ILE A O 1
ATOM 1491 N N . HIS A 1 184 ? -17.562 8.286 42.956 1.00 54.16 184 HIS A N 1
ATOM 1492 C CA . HIS A 1 184 ? -18.303 9.099 43.917 1.00 54.16 184 HIS A CA 1
ATOM 1493 C C . HIS A 1 184 ? -19.366 8.278 44.672 1.00 54.16 184 HIS A C 1
ATOM 1495 O O . HIS A 1 184 ? -19.577 8.493 45.860 1.00 54.16 184 HIS A O 1
ATOM 1501 N N . PHE A 1 185 ? -19.990 7.303 44.003 1.00 51.41 185 PHE A N 1
ATOM 1502 C CA . PHE A 1 185 ? -21.030 6.427 44.558 1.00 51.41 185 PHE A CA 1
ATOM 1503 C C . PHE A 1 185 ? -20.468 5.243 45.366 1.00 51.41 185 PHE A C 1
ATOM 1505 O O . PHE A 1 185 ? -21.038 4.842 46.376 1.00 51.41 185 PHE A O 1
ATOM 1512 N N . ASN A 1 186 ? -19.330 4.703 44.928 1.00 45.59 186 ASN A N 1
ATOM 1513 C CA . ASN A 1 186 ? -18.563 3.625 45.548 1.00 45.59 186 ASN A CA 1
ATOM 1514 C C . ASN A 1 186 ? -17.408 4.159 46.382 1.00 45.59 186 ASN A C 1
ATOM 1516 O O . ASN A 1 186 ? -16.597 3.346 46.821 1.00 45.59 186 ASN A O 1
ATOM 1520 N N . HIS A 1 187 ? -17.296 5.476 46.600 1.00 41.44 187 HIS A N 1
ATOM 1521 C CA . HIS A 1 187 ? -16.440 5.976 47.660 1.00 41.44 187 HIS A CA 1
ATOM 1522 C C . HIS A 1 187 ? -17.014 5.347 48.920 1.00 41.44 187 HIS A C 1
ATOM 1524 O O . HIS A 1 187 ? -18.113 5.718 49.344 1.00 41.44 187 HIS A O 1
ATOM 1530 N N . PRO A 1 188 ? -16.350 4.327 49.482 1.00 42.34 188 PRO A N 1
ATOM 1531 C CA . PRO A 1 188 ? -16.821 3.778 50.719 1.00 42.34 188 PRO A CA 1
ATOM 1532 C C . PRO A 1 188 ? -16.633 4.949 51.677 1.00 42.34 188 PRO A C 1
ATOM 1534 O O . PRO A 1 188 ? -15.516 5.454 51.817 1.00 42.34 188 PRO A O 1
ATOM 1537 N N . THR A 1 189 ? -17.692 5.392 52.349 1.00 46.34 189 THR A N 1
ATOM 1538 C CA . THR A 1 189 ? -17.498 5.766 53.748 1.00 46.34 189 THR A CA 1
ATOM 1539 C C . THR A 1 189 ? -16.681 4.618 54.324 1.00 46.34 189 THR A C 1
ATOM 1541 O O . THR A 1 189 ? -17.130 3.470 54.301 1.00 46.34 189 THR A O 1
ATOM 1544 N N . GLY A 1 190 ? -15.392 4.874 54.550 1.00 41.25 190 GLY A N 1
ATOM 1545 C CA . GLY A 1 190 ? -14.398 3.821 54.644 1.00 41.25 190 GLY A CA 1
ATOM 1546 C C . GLY A 1 190 ? -14.852 2.793 55.665 1.00 41.25 190 GLY A C 1
ATOM 1547 O O . GLY A 1 190 ? -15.022 3.131 56.831 1.00 41.25 190 GLY A O 1
ATOM 1548 N N . HIS A 1 191 ? -14.956 1.524 55.269 1.00 45.38 191 HIS A N 1
ATOM 1549 C CA . HIS A 1 191 ? -15.086 0.395 56.198 1.00 45.38 191 HIS A CA 1
ATOM 1550 C C . HIS A 1 191 ? -13.861 0.242 57.136 1.00 45.38 191 HIS A C 1
ATOM 1552 O O . HIS A 1 191 ? -13.643 -0.818 57.710 1.00 45.38 191 HIS A O 1
ATOM 1558 N N . GLY A 1 192 ? -13.030 1.280 57.277 1.00 48.38 192 GLY A N 1
ATOM 1559 C CA . GLY A 1 192 ? -11.897 1.339 58.189 1.00 48.38 192 GLY A CA 1
ATOM 1560 C C . GLY A 1 192 ? -12.245 1.896 59.566 1.00 48.38 192 GLY A C 1
ATOM 1561 O O . GLY A 1 192 ? -11.470 1.672 60.490 1.00 48.38 192 GLY A O 1
ATOM 1562 N N . ASN A 1 193 ? -13.383 2.580 59.736 1.00 54.28 193 ASN A N 1
ATOM 1563 C CA . ASN A 1 193 ? -13.773 3.084 61.046 1.00 54.28 193 ASN A CA 1
ATOM 1564 C C . ASN A 1 193 ? -15.289 2.983 61.247 1.00 54.28 193 ASN A C 1
ATOM 1566 O O . ASN A 1 193 ? -16.035 3.936 61.043 1.00 54.28 193 ASN A O 1
ATOM 1570 N N . ILE A 1 194 ? -15.738 1.790 61.648 1.00 55.44 194 ILE A N 1
ATOM 1571 C CA . ILE A 1 194 ? -17.130 1.524 62.047 1.00 55.44 194 ILE A CA 1
ATOM 1572 C C . ILE A 1 194 ? -17.612 2.588 63.049 1.00 55.44 194 ILE A C 1
ATOM 1574 O O . ILE A 1 194 ? -18.774 2.971 63.016 1.00 55.44 194 ILE A O 1
ATOM 1578 N N . GLU A 1 195 ? -16.721 3.123 63.888 1.00 53.47 195 GLU A N 1
ATOM 1579 C CA . GLU A 1 195 ? -17.031 4.189 64.841 1.00 53.47 195 GLU A CA 1
ATOM 1580 C C . GLU A 1 195 ? -17.375 5.522 64.157 1.00 53.47 195 GLU A C 1
ATOM 1582 O O . GLU A 1 195 ? -18.338 6.170 64.551 1.00 53.47 195 GLU A O 1
ATOM 1587 N N . GLU A 1 196 ? -16.671 5.915 63.090 1.00 59.25 196 GLU A N 1
ATOM 1588 C CA . GLU A 1 196 ? -17.023 7.103 62.292 1.00 59.25 196 GLU A CA 1
ATOM 1589 C C . GLU A 1 196 ? -18.332 6.913 61.524 1.00 59.25 196 GLU A C 1
ATOM 1591 O O . GLU A 1 196 ? -19.130 7.843 61.446 1.00 59.25 196 GLU A O 1
ATOM 1596 N N . GLU A 1 197 ? -18.584 5.718 60.986 1.00 60.81 197 GLU A N 1
ATOM 1597 C CA . GLU A 1 197 ? -19.835 5.422 60.275 1.00 60.81 197 GLU A CA 1
ATOM 1598 C C . GLU A 1 197 ? -21.026 5.418 61.257 1.00 60.81 197 GLU A C 1
ATOM 1600 O O . GLU A 1 197 ? -22.051 6.047 60.993 1.00 60.81 197 GLU A O 1
ATOM 1605 N N . ILE A 1 198 ? -20.861 4.828 62.449 1.00 63.41 198 ILE A N 1
ATOM 1606 C CA . ILE A 1 198 ? -21.831 4.897 63.554 1.00 63.41 198 ILE A CA 1
ATOM 1607 C C . ILE A 1 198 ? -22.041 6.341 64.024 1.00 63.41 198 ILE A C 1
ATOM 1609 O O . ILE A 1 198 ? -23.185 6.738 64.247 1.00 63.41 198 ILE A O 1
ATOM 1613 N N . ASN A 1 199 ? -20.974 7.129 64.180 1.00 68.94 199 ASN A N 1
ATOM 1614 C CA . ASN A 1 199 ? -21.071 8.525 64.611 1.00 68.94 199 ASN A CA 1
ATOM 1615 C C . ASN A 1 199 ? -21.773 9.381 63.556 1.00 68.94 199 ASN A C 1
ATOM 1617 O O . ASN A 1 199 ? -22.663 10.148 63.902 1.00 68.94 199 ASN A O 1
ATOM 1621 N N . SER A 1 200 ? -21.464 9.181 62.275 1.00 66.19 200 SER A N 1
ATOM 1622 C CA . SER A 1 200 ? -22.150 9.845 61.166 1.00 66.19 200 SER A CA 1
ATOM 1623 C C . SER A 1 200 ? -23.648 9.532 61.166 1.00 66.19 200 SER A C 1
ATOM 1625 O O . SER A 1 200 ? -24.469 10.439 61.044 1.00 66.19 200 SER A O 1
ATOM 1627 N N . PHE A 1 201 ? -24.027 8.269 61.376 1.00 76.38 201 PHE A N 1
ATOM 1628 C CA . PHE A 1 201 ? -25.433 7.894 61.503 1.00 76.38 201 PHE A CA 1
ATOM 1629 C C . PHE A 1 201 ? -26.085 8.472 62.765 1.00 76.38 201 PHE A C 1
ATOM 1631 O O . PHE A 1 201 ? -27.211 8.964 62.699 1.00 76.38 201 PHE A O 1
ATOM 1638 N N . ARG A 1 202 ? -25.385 8.493 63.903 1.00 75.75 202 ARG A N 1
ATOM 1639 C CA . ARG A 1 202 ? -25.889 9.101 65.141 1.00 75.75 202 ARG A CA 1
ATOM 1640 C C . ARG A 1 202 ? -26.126 10.602 64.983 1.00 75.75 202 ARG A C 1
ATOM 1642 O O . ARG A 1 202 ? -27.213 11.055 65.309 1.00 75.75 202 ARG A O 1
ATOM 1649 N N . GLU A 1 203 ? -25.176 11.343 64.422 1.00 75.88 203 GLU A N 1
ATOM 1650 C CA . GLU A 1 203 ? -25.306 12.784 64.168 1.00 75.88 203 GLU A CA 1
ATOM 1651 C C . GLU A 1 203 ? -26.499 13.101 63.264 1.00 75.88 203 GLU A C 1
ATOM 1653 O O . GLU A 1 203 ? -27.234 14.061 63.492 1.00 75.88 203 GLU A O 1
ATOM 1658 N N . VAL A 1 204 ? -26.714 12.278 62.236 1.00 70.88 204 VAL A N 1
ATOM 1659 C CA . VAL A 1 204 ? -27.865 12.402 61.341 1.00 70.88 204 VAL A CA 1
ATOM 1660 C C . VAL A 1 204 ? -29.168 12.163 62.104 1.00 70.88 204 VAL A C 1
ATOM 1662 O O . VAL A 1 204 ? -30.096 12.958 61.974 1.00 70.88 204 VAL A O 1
ATOM 1665 N N . LEU A 1 205 ? -29.243 11.114 62.927 1.00 76.88 205 LEU A N 1
ATOM 1666 C CA . LEU A 1 205 ? -30.419 10.834 63.751 1.00 76.88 205 LEU A CA 1
ATOM 1667 C C . LEU A 1 205 ? -30.697 11.954 64.763 1.00 76.88 205 LEU A C 1
ATOM 1669 O O . LEU A 1 205 ? -31.838 12.400 64.871 1.00 76.88 205 LEU A O 1
ATOM 1673 N N . ASP A 1 206 ? -29.670 12.414 65.472 1.00 80.06 206 ASP A N 1
ATOM 1674 C CA . ASP A 1 206 ? -29.775 13.478 66.471 1.00 80.06 206 ASP A CA 1
ATOM 1675 C C . ASP A 1 206 ? -30.263 14.773 65.817 1.00 80.06 206 ASP A C 1
ATOM 1677 O O . ASP A 1 206 ? -31.204 15.392 66.309 1.00 80.06 206 ASP A O 1
ATOM 1681 N N . PHE A 1 207 ? -29.745 15.112 64.633 1.00 77.81 207 PHE A N 1
ATOM 1682 C CA . PHE A 1 207 ? -30.239 16.235 63.837 1.00 77.81 207 PHE A CA 1
ATOM 1683 C C . PHE A 1 207 ? -31.741 16.120 63.520 1.00 77.81 207 PHE A C 1
ATOM 1685 O O . PHE A 1 207 ? -32.473 17.106 63.622 1.00 77.81 207 PHE A O 1
ATOM 1692 N N . PHE A 1 208 ? -32.237 14.933 63.152 1.00 73.00 208 PHE A N 1
ATOM 1693 C CA . PHE A 1 208 ? -33.672 14.740 62.911 1.00 73.00 208 PHE A CA 1
ATOM 1694 C C . PHE A 1 208 ? -34.504 14.891 64.184 1.00 73.00 208 PHE A C 1
ATOM 1696 O O . PHE A 1 208 ? -35.592 15.472 64.132 1.00 73.00 208 PHE A O 1
ATOM 1703 N N . ILE A 1 209 ? -34.003 14.384 65.311 1.00 77.62 209 ILE A N 1
ATOM 1704 C CA . ILE A 1 209 ? -34.676 14.471 66.610 1.00 77.62 209 ILE A CA 1
ATOM 1705 C C . ILE A 1 209 ? -34.744 15.929 67.084 1.00 77.62 209 ILE A C 1
ATOM 1707 O O . ILE A 1 209 ? -35.806 16.405 67.490 1.00 77.62 209 ILE A O 1
ATOM 1711 N N . GLU A 1 210 ? -33.643 16.670 66.964 1.00 78.06 210 GLU A N 1
ATOM 1712 C CA . GLU A 1 210 ? -33.546 18.084 67.341 1.00 78.06 210 GLU A CA 1
ATOM 1713 C C . GLU A 1 210 ? -34.468 18.985 66.509 1.00 78.06 210 GLU A C 1
ATOM 1715 O O . GLU A 1 210 ? -35.051 19.930 67.042 1.00 78.06 210 GLU A O 1
ATOM 1720 N N . ASN A 1 211 ? -34.695 18.653 65.233 1.00 74.06 211 ASN A N 1
ATOM 1721 C CA . ASN A 1 211 ? -35.659 19.348 64.369 1.00 74.06 211 ASN A CA 1
ATOM 1722 C C . ASN A 1 211 ? -37.114 18.868 64.564 1.00 74.06 211 ASN A C 1
ATOM 1724 O O . ASN A 1 211 ? -38.016 19.168 63.778 1.00 74.06 211 ASN A O 1
ATOM 1728 N N . GLY A 1 212 ? -37.379 18.157 65.662 1.00 70.56 212 GLY A N 1
ATOM 1729 C CA . GLY A 1 212 ? -38.710 17.750 66.092 1.00 70.56 212 GLY A CA 1
ATOM 1730 C C . GLY A 1 212 ? -39.207 16.452 65.460 1.00 70.56 212 GLY A C 1
ATOM 1731 O O . GLY A 1 212 ? -40.397 16.156 65.583 1.00 70.56 212 GLY A O 1
ATOM 1732 N N . GLY A 1 213 ? -38.356 15.689 64.778 1.00 71.31 213 GLY A N 1
ATOM 1733 C CA . GLY A 1 213 ? -38.677 14.322 64.374 1.00 71.31 213 GLY A CA 1
ATOM 1734 C C . GLY A 1 213 ? -38.758 13.409 65.591 1.00 71.31 213 GLY A C 1
ATOM 1735 O O . GLY A 1 213 ? -37.886 13.444 66.451 1.00 71.31 213 GLY A O 1
ATOM 1736 N N . ASP A 1 214 ? -39.795 12.583 65.680 1.00 77.88 214 ASP A N 1
ATOM 1737 C CA . ASP A 1 214 ? -39.780 11.487 66.643 1.00 77.88 214 ASP A CA 1
ATOM 1738 C C . ASP A 1 214 ? -38.949 10.326 66.077 1.00 77.88 214 ASP A C 1
ATOM 1740 O O . ASP A 1 214 ? -39.024 10.015 64.884 1.00 77.88 214 ASP A O 1
ATOM 1744 N N . LYS A 1 215 ? -38.146 9.677 66.924 1.00 72.06 215 LYS A N 1
ATOM 1745 C CA . LYS A 1 215 ? -37.288 8.553 66.517 1.00 72.06 215 LYS A CA 1
ATOM 1746 C C . LYS A 1 215 ? -38.127 7.402 65.951 1.00 72.06 215 LYS A C 1
ATOM 1748 O O . LYS A 1 215 ? -37.738 6.780 64.961 1.00 72.06 215 LYS A O 1
ATOM 1753 N N . GLU A 1 216 ? -39.283 7.147 66.563 1.00 74.81 216 GLU A N 1
ATOM 1754 C CA . GLU A 1 216 ? -40.244 6.128 66.130 1.00 74.81 216 GLU A CA 1
ATOM 1755 C C . GLU A 1 216 ? -40.821 6.463 64.742 1.00 74.81 216 GLU A C 1
ATOM 1757 O O . GLU A 1 216 ? -40.933 5.589 63.877 1.00 74.81 216 GLU A O 1
ATOM 1762 N N . ASP A 1 217 ? -41.119 7.745 64.499 1.00 73.38 217 ASP A N 1
ATOM 1763 C CA . ASP A 1 217 ? -41.643 8.236 63.223 1.00 73.38 217 ASP A CA 1
ATOM 1764 C C . ASP A 1 217 ? -40.609 8.110 62.098 1.00 73.38 217 ASP A C 1
ATOM 1766 O O . ASP A 1 217 ? -40.937 7.586 61.031 1.00 73.38 217 ASP A O 1
ATOM 1770 N N . VAL A 1 218 ? -39.355 8.517 62.341 1.00 72.50 218 VAL A N 1
ATOM 1771 C CA . VAL A 1 218 ? -38.238 8.378 61.385 1.00 72.50 218 VAL A CA 1
ATOM 1772 C C . VAL A 1 218 ? -38.050 6.916 60.978 1.00 72.50 218 VAL A C 1
ATOM 1774 O O . VAL A 1 218 ? -37.949 6.597 59.792 1.00 72.50 218 VAL A O 1
ATOM 1777 N N . HIS A 1 219 ? -38.072 6.008 61.950 1.00 72.25 219 HIS A N 1
ATOM 1778 C CA . HIS A 1 219 ? -37.938 4.577 61.703 1.00 72.25 219 HIS A CA 1
ATOM 1779 C C . HIS A 1 219 ? -39.118 4.009 60.900 1.00 72.25 219 HIS A C 1
ATOM 1781 O O . HIS A 1 219 ? -38.916 3.296 59.917 1.00 72.25 219 HIS A O 1
ATOM 1787 N N . LYS A 1 220 ? -40.357 4.355 61.269 1.00 76.19 220 LYS A N 1
ATOM 1788 C CA . LYS A 1 220 ? -41.564 3.907 60.557 1.00 76.19 220 LYS A CA 1
ATOM 1789 C C . LYS A 1 220 ? -41.575 4.375 59.102 1.00 76.19 220 LYS A C 1
ATOM 1791 O O . LYS A 1 220 ? -41.979 3.621 58.217 1.00 76.19 220 LYS A O 1
ATOM 1796 N N . ILE A 1 221 ? -41.128 5.605 58.871 1.00 71.75 221 ILE A N 1
ATOM 1797 C CA . ILE A 1 221 ? -40.981 6.223 57.554 1.00 71.75 221 ILE A CA 1
ATOM 1798 C C . ILE A 1 221 ? -40.002 5.428 56.690 1.00 71.75 221 ILE A C 1
ATOM 1800 O O . ILE A 1 221 ? -40.350 4.989 55.592 1.00 71.75 221 ILE A O 1
ATOM 1804 N N . LEU A 1 222 ? -38.793 5.211 57.193 1.00 71.75 222 LEU A N 1
ATOM 1805 C CA . LEU A 1 222 ? -37.740 4.574 56.417 1.00 71.75 222 LEU A CA 1
ATOM 1806 C C . LEU A 1 222 ? -37.986 3.065 56.232 1.00 71.75 222 LEU A C 1
ATOM 1808 O O . LEU A 1 222 ? -37.700 2.528 55.164 1.00 71.75 222 LEU A O 1
ATOM 1812 N N . ARG A 1 223 ? -38.603 2.384 57.209 1.00 73.19 223 ARG A N 1
ATOM 1813 C CA . ARG A 1 223 ? -39.037 0.982 57.067 1.00 73.19 223 ARG A CA 1
ATOM 1814 C C . ARG A 1 223 ? -40.106 0.838 55.989 1.00 73.19 223 ARG A C 1
ATOM 1816 O O . ARG A 1 223 ? -40.007 -0.054 55.157 1.00 73.19 223 ARG A O 1
ATOM 1823 N N . LYS A 1 224 ? -41.076 1.756 55.940 1.00 72.81 224 LYS A N 1
ATOM 1824 C CA . LYS A 1 224 ? -42.095 1.767 54.884 1.00 72.81 224 LYS A CA 1
ATOM 1825 C C . LYS A 1 224 ? -41.471 1.921 53.490 1.00 72.81 224 LYS A C 1
ATOM 1827 O O . LYS A 1 224 ? -41.871 1.208 52.579 1.00 72.81 224 LYS A O 1
ATOM 1832 N N . LEU A 1 225 ? -40.473 2.796 53.342 1.00 69.25 225 LEU A N 1
ATOM 1833 C CA . LEU A 1 225 ? -39.726 2.968 52.087 1.00 69.25 225 LEU A CA 1
ATOM 1834 C C . LEU A 1 225 ? -38.925 1.712 51.695 1.00 69.25 225 LEU A C 1
ATOM 1836 O O . LEU A 1 225 ? -38.839 1.384 50.513 1.00 69.25 225 LEU A O 1
ATOM 1840 N N . SER A 1 226 ? -38.349 1.011 52.676 1.00 69.62 226 SER A N 1
ATOM 1841 C CA . SER A 1 226 ? -37.613 -0.242 52.466 1.00 69.62 226 SER A CA 1
ATOM 1842 C C . SER A 1 226 ? -38.545 -1.390 52.049 1.00 69.62 226 SER A C 1
ATOM 1844 O O . SER A 1 226 ? -38.294 -2.067 51.053 1.00 69.62 226 SER A O 1
ATOM 1846 N N . ASP A 1 227 ? -39.651 -1.584 52.773 1.00 71.00 227 ASP A N 1
ATOM 1847 C CA . ASP A 1 227 ? -40.596 -2.691 52.564 1.00 71.00 227 ASP A CA 1
ATOM 1848 C C . ASP A 1 227 ? -41.408 -2.544 51.266 1.00 71.00 227 ASP A C 1
ATOM 1850 O O . ASP A 1 227 ? -41.754 -3.541 50.630 1.00 71.00 227 ASP A O 1
ATOM 1854 N N . GLU A 1 228 ? -41.690 -1.310 50.833 1.00 67.94 228 GLU A N 1
ATOM 1855 C CA . GLU A 1 228 ? -42.388 -1.019 49.571 1.00 67.94 228 GLU A CA 1
ATOM 1856 C C . GLU A 1 228 ? -41.478 -1.150 48.327 1.00 67.94 228 GLU A C 1
ATOM 1858 O O . GLU A 1 228 ? -41.903 -0.848 47.213 1.00 67.94 228 GLU A O 1
ATOM 1863 N N . GLY A 1 229 ? -40.251 -1.672 48.480 1.00 57.84 229 GLY A N 1
ATOM 1864 C CA . GLY A 1 229 ? -39.350 -1.990 47.367 1.00 57.84 229 GLY A CA 1
ATOM 1865 C C . GLY A 1 229 ? -38.526 -0.795 46.888 1.00 57.84 229 GLY A C 1
ATOM 1866 O O . GLY A 1 229 ? -38.425 -0.560 45.683 1.00 57.84 229 GLY A O 1
ATOM 1867 N N . ASN A 1 230 ? -37.949 -0.038 47.827 1.00 64.12 230 ASN A N 1
ATOM 1868 C CA . ASN A 1 230 ? -37.116 1.150 47.593 1.00 64.12 230 ASN A CA 1
ATOM 1869 C C . ASN A 1 230 ? -37.794 2.267 46.782 1.00 64.12 230 ASN A C 1
ATOM 1871 O O . ASN A 1 230 ? -37.100 3.155 46.305 1.00 64.12 230 ASN A O 1
ATOM 1875 N N . SER A 1 231 ? -39.116 2.255 46.586 1.00 62.78 231 SER A N 1
ATOM 1876 C CA . SER A 1 231 ? -39.794 3.290 45.798 1.00 62.78 231 SER A CA 1
ATOM 1877 C C . SER A 1 231 ? -41.232 3.540 46.260 1.00 62.78 231 SER A C 1
ATOM 1879 O O . SER A 1 231 ? -42.123 2.719 46.064 1.00 62.78 231 SER A O 1
ATOM 1881 N N . THR A 1 232 ? -41.485 4.726 46.824 1.00 70.44 232 THR A N 1
ATOM 1882 C CA . THR A 1 232 ? -42.824 5.143 47.296 1.00 70.44 232 THR A CA 1
ATOM 1883 C C . THR A 1 232 ? -43.243 6.472 46.633 1.00 70.44 232 THR A C 1
ATOM 1885 O O . THR A 1 232 ? -42.384 7.324 46.397 1.00 70.44 232 THR A O 1
ATOM 1888 N N . PRO A 1 233 ? -44.536 6.701 46.302 1.00 71.69 233 PRO A N 1
ATOM 1889 C CA . PRO A 1 233 ? -44.975 7.915 45.599 1.00 71.69 233 PRO A CA 1
ATOM 1890 C C . PRO A 1 233 ? -44.712 9.221 46.371 1.00 71.69 233 PRO A C 1
ATOM 1892 O O . PRO A 1 233 ? -45.107 9.357 47.530 1.00 71.69 233 PRO A O 1
ATOM 1895 N N . LEU A 1 234 ? -44.153 10.230 45.691 1.00 72.06 234 LEU A N 1
ATOM 1896 C CA . LEU A 1 234 ? -43.716 11.517 46.262 1.00 72.06 234 LEU A CA 1
ATOM 1897 C C . LEU A 1 234 ? -44.805 12.250 47.067 1.00 72.06 234 LEU A C 1
ATOM 1899 O O . LEU A 1 234 ? -44.545 12.744 48.164 1.00 72.06 234 LEU A O 1
ATOM 1903 N N . MET A 1 235 ? -46.040 12.301 46.555 1.00 59.31 235 MET A N 1
ATOM 1904 C CA . MET A 1 235 ? -47.156 13.010 47.208 1.00 59.31 235 MET A CA 1
ATOM 1905 C C . MET A 1 235 ? -47.501 12.462 48.601 1.00 59.31 235 MET A C 1
ATOM 1907 O O . MET A 1 235 ? -48.026 13.194 49.437 1.00 59.31 235 MET A O 1
ATOM 1911 N N . VAL A 1 236 ? -47.218 11.183 48.865 1.00 64.25 236 VAL A N 1
ATOM 1912 C CA . VAL A 1 236 ? -47.475 10.558 50.173 1.00 64.25 236 VAL A CA 1
ATOM 1913 C C . VAL A 1 236 ? -46.427 10.994 51.204 1.00 64.25 236 VAL A C 1
ATOM 1915 O O . VAL A 1 236 ? -46.726 11.005 52.396 1.00 64.25 236 VAL A O 1
ATOM 1918 N N . ILE A 1 237 ? -45.236 11.386 50.740 1.00 63.94 237 ILE A N 1
ATOM 1919 C CA . ILE A 1 237 ? -44.016 11.572 51.535 1.00 63.94 237 ILE A CA 1
ATOM 1920 C C . ILE A 1 237 ? -43.726 13.049 51.806 1.00 63.94 237 ILE A C 1
ATOM 1922 O O . ILE A 1 237 ? -43.267 13.384 52.889 1.00 63.94 237 ILE A O 1
ATOM 1926 N N . GLN A 1 238 ? -44.076 13.963 50.894 1.00 65.00 238 GLN A N 1
ATOM 1927 C CA . GLN A 1 238 ? -43.930 15.414 51.122 1.00 65.00 238 GLN A CA 1
ATOM 1928 C C . GLN A 1 238 ? -44.688 15.923 52.359 1.00 65.00 238 GLN A C 1
ATOM 1930 O O . GLN A 1 238 ? -44.350 16.961 52.918 1.00 65.00 238 GLN A O 1
ATOM 1935 N N . ASN A 1 239 ? -45.705 15.182 52.803 1.00 69.44 239 ASN A N 1
ATOM 1936 C CA . ASN A 1 239 ? -46.460 15.490 54.016 1.00 69.44 239 ASN A CA 1
ATOM 1937 C C . ASN A 1 239 ? -45.762 15.004 55.300 1.00 69.44 239 ASN A C 1
ATOM 1939 O O . ASN A 1 239 ? -46.323 15.142 56.387 1.00 69.44 239 ASN A O 1
ATOM 1943 N N . TRP A 1 240 ? -44.586 14.382 55.193 1.00 71.38 240 TRP A N 1
ATOM 1944 C CA . TRP A 1 240 ? -43.842 13.867 56.336 1.00 71.38 240 TRP A CA 1
ATOM 1945 C C . TRP A 1 240 ? -43.027 14.971 56.990 1.00 71.38 240 TRP A C 1
ATOM 1947 O O . TRP A 1 240 ? -42.411 15.814 56.334 1.00 71.38 240 TRP A O 1
ATOM 1957 N N . LYS A 1 241 ? -42.997 14.931 58.321 1.00 69.75 241 LYS A N 1
ATOM 1958 C CA . LYS A 1 241 ? -42.129 15.794 59.109 1.00 69.75 241 LYS A CA 1
ATOM 1959 C C . LYS A 1 241 ? -40.674 15.465 58.748 1.00 69.75 241 LYS A C 1
ATOM 1961 O O . LYS A 1 241 ? -40.305 14.294 58.738 1.00 69.75 241 LYS A O 1
ATOM 1966 N N . ASN A 1 242 ? -39.887 16.489 58.425 1.00 74.94 242 ASN A N 1
ATOM 1967 C CA . ASN A 1 242 ? -38.472 16.400 58.033 1.00 74.94 242 ASN A CA 1
ATOM 1968 C C . ASN A 1 242 ? -38.193 15.823 56.628 1.00 74.94 242 ASN A C 1
ATOM 1970 O O . ASN A 1 242 ? -37.061 15.447 56.338 1.00 74.94 242 ASN A O 1
ATOM 1974 N N . TYR A 1 243 ? -39.183 15.771 55.725 1.00 78.56 243 TYR A N 1
ATOM 1975 C CA . TYR A 1 243 ? -38.981 15.319 54.336 1.00 78.56 243 TYR A CA 1
ATOM 1976 C C . TYR A 1 243 ? -37.809 16.029 53.626 1.00 78.56 243 TYR A C 1
ATOM 1978 O O . TYR A 1 243 ? -36.943 15.376 53.044 1.00 78.56 243 TYR A O 1
ATOM 1986 N N . GLU A 1 244 ? -37.759 17.361 53.712 1.00 80.50 244 GLU A N 1
ATOM 1987 C CA . GLU A 1 244 ? -36.702 18.167 53.086 1.00 80.50 244 GLU A CA 1
ATOM 1988 C C . GLU A 1 244 ? -35.316 17.860 53.664 1.00 80.50 244 GLU A C 1
ATOM 1990 O O . GLU A 1 244 ? -34.322 17.861 52.941 1.00 80.50 244 GLU A O 1
ATOM 1995 N N . ASP A 1 245 ? -35.248 17.518 54.947 1.00 80.00 245 ASP A N 1
ATOM 1996 C CA . ASP A 1 245 ? -33.999 17.187 55.624 1.00 80.00 245 ASP A CA 1
ATOM 1997 C C . ASP A 1 245 ? -33.438 15.836 55.146 1.00 80.00 245 ASP A C 1
ATOM 1999 O O . ASP A 1 245 ? -32.234 15.714 54.910 1.00 80.00 245 ASP A O 1
ATOM 2003 N N . PHE A 1 246 ? -34.298 14.833 54.912 1.00 77.88 246 PHE A N 1
ATOM 2004 C CA . PHE A 1 246 ? -33.893 13.549 54.314 1.00 77.88 246 PHE A CA 1
ATOM 2005 C C . PHE A 1 246 ? -33.334 13.716 52.902 1.00 77.88 246 PHE A C 1
ATOM 2007 O O . PHE A 1 246 ? -32.373 13.034 52.527 1.00 77.88 246 PHE A O 1
ATOM 2014 N N . LEU A 1 247 ? -33.923 14.631 52.132 1.00 81.25 247 LEU A N 1
ATOM 2015 C CA . LEU A 1 247 ? -33.487 14.942 50.778 1.00 81.25 247 LEU A CA 1
ATOM 2016 C C . LEU A 1 247 ? -32.151 15.705 50.788 1.00 81.25 247 LEU A C 1
ATOM 2018 O O . LEU A 1 247 ? -31.237 15.350 50.047 1.00 81.25 247 LEU A O 1
ATOM 2022 N N . GLN A 1 248 ? -31.988 16.689 51.679 1.00 80.94 248 GLN A N 1
ATOM 2023 C CA . GLN A 1 248 ? -30.740 17.451 51.830 1.00 80.94 248 GLN A CA 1
ATOM 2024 C C . GLN A 1 248 ? -29.564 16.600 52.324 1.00 80.94 248 GLN A C 1
ATOM 2026 O O . GLN A 1 248 ? -28.428 16.821 51.906 1.00 80.94 248 GLN A O 1
ATOM 2031 N N . LYS A 1 249 ? -29.818 15.625 53.204 1.00 77.44 249 LYS A N 1
ATOM 2032 C CA . LYS A 1 249 ? -28.790 14.717 53.740 1.00 77.44 249 LYS A CA 1
ATOM 2033 C C . LYS A 1 249 ? -28.463 13.541 52.816 1.00 77.44 249 LYS A C 1
ATOM 2035 O O . LYS A 1 249 ? -27.629 12.718 53.176 1.00 77.44 249 LYS A O 1
ATOM 2040 N N . GLY A 1 250 ? -29.098 13.446 51.644 1.00 77.31 250 GLY A N 1
ATOM 2041 C CA . GLY A 1 250 ? -28.832 12.372 50.685 1.00 77.31 250 GLY A CA 1
ATOM 2042 C C . GLY A 1 250 ? -29.222 10.985 51.205 1.00 77.31 250 GLY A C 1
ATOM 2043 O O . GLY A 1 250 ? -28.598 9.988 50.851 1.00 77.31 250 GLY A O 1
ATOM 2044 N N . ILE A 1 251 ? -30.237 10.907 52.070 1.00 78.81 251 ILE A N 1
ATOM 2045 C CA . ILE A 1 251 ? -30.795 9.631 52.546 1.00 78.81 251 ILE A CA 1
ATOM 2046 C C . ILE A 1 251 ? -31.792 9.092 51.517 1.00 78.81 251 ILE A C 1
ATOM 2048 O O . ILE A 1 251 ? -31.860 7.884 51.279 1.00 78.81 251 ILE A O 1
ATOM 2052 N N . ILE A 1 252 ? -32.523 10.005 50.873 1.00 80.38 252 ILE A N 1
ATOM 2053 C CA . ILE A 1 252 ? -33.489 9.719 49.816 1.00 80.38 252 ILE A CA 1
ATOM 2054 C C . ILE A 1 252 ? -33.238 10.604 48.591 1.00 80.38 252 ILE A C 1
ATOM 2056 O O . ILE A 1 252 ? -32.746 11.725 48.721 1.00 80.38 252 ILE A O 1
ATOM 2060 N N . ILE A 1 253 ? -33.624 10.128 47.408 1.00 82.06 253 ILE A N 1
ATOM 2061 C CA . ILE A 1 253 ? -33.649 10.918 46.168 1.00 82.06 253 ILE A CA 1
ATOM 2062 C C . ILE A 1 253 ? -35.018 10.858 45.503 1.00 82.06 253 ILE A C 1
ATOM 2064 O O . ILE A 1 253 ? -35.781 9.916 45.696 1.00 82.06 253 ILE A O 1
ATOM 2068 N N . ASN A 1 254 ? -35.314 11.870 44.692 1.00 82.31 254 ASN A N 1
ATOM 2069 C CA . ASN A 1 254 ? -36.497 11.887 43.845 1.00 82.31 254 ASN A CA 1
ATOM 2070 C C . ASN A 1 254 ? -36.191 11.198 42.504 1.00 82.31 254 ASN A C 1
ATOM 2072 O O . ASN A 1 254 ? -35.305 11.642 41.772 1.00 82.31 254 ASN A O 1
ATOM 2076 N N . SER A 1 255 ? -36.933 10.143 42.178 1.00 77.81 255 SER A N 1
ATOM 2077 C CA . SER A 1 255 ? -36.874 9.433 40.902 1.00 77.81 255 SER A CA 1
ATOM 2078 C C . SER A 1 255 ? -38.199 9.554 40.143 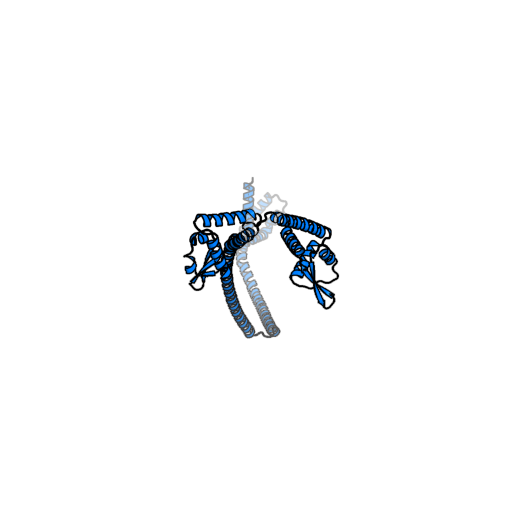1.00 77.81 255 SER A C 1
ATOM 2080 O O . SER A 1 255 ? -39.262 9.770 40.719 1.00 77.81 255 SER A O 1
ATOM 2082 N N . PHE A 1 256 ? -38.161 9.450 38.813 1.00 78.50 256 PHE A N 1
ATOM 2083 C CA . PHE A 1 256 ? -39.356 9.560 37.971 1.00 78.50 256 PHE A CA 1
ATOM 2084 C C . PHE A 1 256 ? -39.595 8.250 37.232 1.00 78.50 256 PHE A C 1
ATOM 2086 O O . PHE A 1 256 ? -38.771 7.832 36.421 1.00 78.50 256 PHE A O 1
ATOM 2093 N N . ILE A 1 257 ? -40.754 7.632 37.461 1.00 74.88 257 ILE A N 1
ATOM 2094 C CA . ILE A 1 257 ? -41.174 6.417 36.761 1.00 74.88 257 ILE A CA 1
ATOM 2095 C C . ILE A 1 257 ? -42.523 6.713 36.107 1.00 74.88 257 ILE A C 1
ATOM 2097 O O . ILE A 1 257 ? -43.510 7.006 36.777 1.00 74.88 257 ILE A O 1
ATOM 2101 N N . ASN A 1 258 ? -42.568 6.674 34.772 1.00 82.19 258 ASN A N 1
ATOM 2102 C CA . ASN A 1 258 ? -43.782 6.913 33.975 1.00 82.19 258 ASN A CA 1
ATOM 2103 C C . ASN A 1 258 ? -44.485 8.258 34.260 1.00 82.19 258 ASN A C 1
ATOM 2105 O O . ASN A 1 258 ? -45.711 8.340 34.257 1.00 82.19 258 ASN A O 1
ATOM 2109 N N . GLY A 1 259 ? -43.713 9.318 34.520 1.00 78.06 259 GLY A N 1
ATOM 2110 C CA . GLY A 1 259 ? -44.246 10.655 34.818 1.00 78.06 259 GLY A CA 1
ATOM 2111 C C . GLY A 1 259 ? -44.804 10.817 36.237 1.00 78.06 259 GLY A C 1
ATOM 2112 O O . GLY A 1 259 ? -45.259 11.903 36.587 1.00 78.06 259 GLY A O 1
ATOM 2113 N N . ILE A 1 260 ? -44.739 9.768 37.061 1.00 72.69 260 ILE A N 1
ATOM 2114 C CA . ILE A 1 260 ? -45.036 9.811 38.491 1.00 72.69 260 ILE A CA 1
ATOM 2115 C C . ILE A 1 260 ? -43.701 9.916 39.229 1.00 72.69 260 ILE A C 1
ATOM 2117 O O . ILE A 1 260 ? -42.748 9.198 38.925 1.00 72.69 260 ILE A O 1
ATOM 2121 N N . SER A 1 261 ? -43.622 10.850 40.171 1.00 76.31 261 SER A N 1
ATOM 2122 C CA . SER A 1 261 ? -42.444 11.028 41.012 1.00 76.31 261 SER A CA 1
ATOM 2123 C C . SER A 1 261 ? -42.496 10.065 42.201 1.00 76.31 261 SER A C 1
ATOM 2125 O O . SER A 1 261 ? -43.522 9.944 42.879 1.00 76.31 261 SER A O 1
ATOM 2127 N N . TYR A 1 262 ? -41.383 9.384 42.428 1.00 78.56 262 TYR A N 1
ATOM 2128 C CA . TYR A 1 262 ? -41.129 8.435 43.497 1.00 78.56 262 TYR A CA 1
ATOM 2129 C C . TYR A 1 262 ? -39.957 8.924 44.337 1.00 78.56 262 TYR A C 1
ATOM 2131 O O . TYR A 1 262 ? -39.135 9.726 43.900 1.00 78.56 262 TYR A O 1
ATOM 2139 N N . VAL A 1 263 ? -39.891 8.428 45.560 1.00 78.00 263 VAL A N 1
ATOM 2140 C CA . VAL A 1 263 ? -38.754 8.622 46.446 1.00 78.00 263 VAL A CA 1
ATOM 2141 C C . VAL A 1 263 ? -38.052 7.288 46.598 1.00 78.00 263 VAL A C 1
ATOM 2143 O O . VAL A 1 263 ? -38.699 6.294 46.931 1.00 78.00 263 VAL A O 1
ATOM 2146 N N . GLU A 1 264 ? -36.747 7.291 46.360 1.00 78.00 264 GLU A N 1
ATOM 2147 C CA . GLU A 1 264 ? -35.886 6.121 46.457 1.00 78.00 264 GLU A CA 1
ATOM 2148 C C . GLU A 1 264 ? -34.875 6.272 47.590 1.00 78.00 264 GLU A C 1
ATOM 2150 O O . GLU A 1 264 ? -34.275 7.334 47.770 1.00 78.00 264 GLU A O 1
ATOM 2155 N N . LEU A 1 265 ? -34.705 5.199 48.365 1.00 76.56 265 LEU A N 1
ATOM 2156 C CA . LEU A 1 265 ? -33.688 5.095 49.409 1.00 76.56 265 LEU A CA 1
ATOM 2157 C C . LEU A 1 265 ? -32.313 4.900 48.767 1.00 76.56 265 LEU A C 1
ATOM 2159 O O . LEU A 1 265 ? -32.083 3.918 48.063 1.00 76.56 265 LEU A O 1
ATOM 2163 N N . LEU A 1 266 ? -31.376 5.804 49.052 1.00 73.88 266 LEU A N 1
ATOM 2164 C CA . LEU A 1 266 ? -29.990 5.636 48.620 1.00 73.88 266 LEU A CA 1
ATOM 2165 C C . LEU A 1 266 ? -29.277 4.556 49.452 1.00 73.88 266 LEU A C 1
ATOM 2167 O O . LEU A 1 266 ? -29.675 4.298 50.590 1.00 73.88 266 LEU A O 1
ATOM 2171 N N . PRO A 1 267 ? -28.165 3.971 48.963 1.00 69.12 267 PRO A N 1
ATOM 2172 C CA . PRO A 1 267 ? -27.386 2.991 49.727 1.00 69.12 267 PRO A CA 1
ATOM 2173 C C . PRO A 1 267 ? -26.971 3.475 51.123 1.00 69.12 267 PRO A C 1
ATOM 2175 O O . PRO A 1 267 ? -26.983 2.695 52.072 1.00 69.12 267 PRO A O 1
ATOM 2178 N N . TYR A 1 268 ? -26.657 4.768 51.274 1.00 70.75 268 TYR A N 1
ATOM 2179 C CA . TYR A 1 268 ? -26.381 5.378 52.578 1.00 70.75 268 TYR A CA 1
ATOM 2180 C C . TYR A 1 268 ? -27.616 5.367 53.495 1.00 70.75 268 TYR A C 1
ATOM 2182 O O . TYR A 1 268 ? -27.504 5.020 54.667 1.00 70.75 268 TYR A O 1
ATOM 2190 N N . GLY A 1 269 ? -28.808 5.644 52.956 1.00 70.88 269 GLY A N 1
ATOM 2191 C CA . GLY A 1 269 ? -30.071 5.533 53.688 1.00 70.88 269 GLY A CA 1
ATOM 2192 C C . GLY A 1 269 ? -30.434 4.095 54.073 1.00 70.88 269 GLY A C 1
ATOM 2193 O O . GLY A 1 269 ? -30.935 3.863 55.170 1.00 70.88 269 GLY A O 1
ATOM 2194 N N . ILE A 1 270 ? -30.110 3.116 53.223 1.00 67.88 270 ILE A N 1
ATOM 2195 C CA . ILE A 1 270 ? -30.268 1.684 53.531 1.00 67.88 270 ILE A CA 1
ATOM 2196 C C . ILE A 1 270 ? -29.331 1.272 54.676 1.00 67.88 270 ILE A C 1
ATOM 2198 O O . ILE A 1 270 ? -29.749 0.593 55.611 1.00 67.88 270 ILE A O 1
ATOM 2202 N N . LYS A 1 271 ? -28.066 1.707 54.652 1.00 67.50 271 LYS A N 1
ATOM 2203 C CA . LYS A 1 271 ? -27.122 1.459 55.754 1.00 67.50 271 LYS A CA 1
ATOM 2204 C C . LYS A 1 271 ? -27.566 2.127 57.057 1.00 67.50 271 LYS A C 1
ATOM 2206 O O . LYS A 1 271 ? -27.534 1.485 58.104 1.00 67.50 271 LYS A O 1
ATOM 2211 N N . PHE A 1 272 ? -28.025 3.378 56.983 1.00 71.38 272 PHE A N 1
ATOM 2212 C CA . PHE A 1 272 ? -28.603 4.097 58.118 1.00 71.38 272 PHE A CA 1
ATOM 2213 C C . PHE A 1 272 ? -29.784 3.328 58.724 1.00 71.38 272 PHE A C 1
ATOM 2215 O O . PHE A 1 272 ? -29.909 3.247 59.944 1.00 71.38 272 PHE A O 1
ATOM 2222 N N . MET A 1 273 ? -30.600 2.691 57.878 1.00 69.25 273 MET A N 1
ATOM 2223 C CA . MET A 1 273 ? -31.703 1.834 58.302 1.00 69.25 273 MET A CA 1
ATOM 2224 C C . MET A 1 273 ? -31.260 0.585 59.055 1.00 69.25 273 MET A C 1
ATOM 2226 O O . MET A 1 273 ? -31.755 0.334 60.153 1.00 69.25 273 MET A O 1
ATOM 2230 N N . TYR A 1 274 ? -30.300 -0.164 58.514 1.00 67.50 274 TYR A N 1
ATOM 2231 C CA . TYR A 1 274 ? -29.745 -1.326 59.211 1.00 67.50 274 TYR A CA 1
ATOM 2232 C C . TYR A 1 274 ? -29.092 -0.939 60.544 1.00 67.50 274 TYR A C 1
ATOM 2234 O O . TYR A 1 274 ? -29.235 -1.657 61.533 1.00 67.50 274 TYR A O 1
ATOM 2242 N N . TRP A 1 275 ? -28.416 0.213 60.598 1.00 77.19 275 TRP A N 1
ATOM 2243 C CA . TRP A 1 275 ? -27.855 0.739 61.840 1.00 77.19 275 TRP A CA 1
ATOM 2244 C C . TRP A 1 275 ? -28.943 1.100 62.862 1.00 77.19 275 TRP A C 1
ATOM 2246 O O . TRP A 1 275 ? -28.859 0.677 64.014 1.00 77.19 275 TRP A O 1
ATOM 2256 N N . LEU A 1 276 ? -29.984 1.834 62.449 1.00 70.25 276 LEU A N 1
ATOM 2257 C CA . LEU A 1 276 ? -31.124 2.198 63.298 1.00 70.25 276 LEU A CA 1
ATOM 2258 C C . LEU A 1 276 ? -31.813 0.964 63.887 1.00 70.25 276 LEU A C 1
ATOM 2260 O O . LEU A 1 276 ? -32.111 0.931 65.083 1.00 70.25 276 LEU A O 1
ATOM 2264 N N . GLU A 1 277 ? -32.043 -0.051 63.053 1.00 67.69 277 GLU A N 1
ATOM 2265 C CA . GLU A 1 277 ? -32.646 -1.316 63.460 1.00 67.69 277 GLU A CA 1
ATOM 2266 C C . GLU A 1 277 ? -31.751 -2.063 64.457 1.00 67.69 277 GLU A C 1
ATOM 2268 O O . GLU A 1 277 ? -32.245 -2.496 65.498 1.00 67.69 277 GLU A O 1
ATOM 2273 N N . GLY A 1 278 ? -30.435 -2.104 64.211 1.00 67.38 278 GLY A N 1
ATOM 2274 C CA . GLY A 1 278 ? -29.438 -2.679 65.118 1.00 67.38 278 GLY A CA 1
ATOM 2275 C C . GLY A 1 278 ? -29.359 -1.976 66.479 1.00 67.38 278 GLY A C 1
ATOM 2276 O O . GLY A 1 278 ? -29.328 -2.625 67.525 1.00 67.38 278 GLY A O 1
ATOM 2277 N N . VAL A 1 279 ? -29.377 -0.639 66.502 1.00 65.25 279 VAL A N 1
ATOM 2278 C CA . VAL A 1 279 ? -29.387 0.154 67.745 1.00 65.25 279 VAL A CA 1
ATOM 2279 C C . VAL A 1 279 ? -30.652 -0.115 68.558 1.00 65.25 279 VAL A C 1
ATOM 2281 O O . VAL A 1 279 ? -30.588 -0.221 69.782 1.00 65.25 279 VAL A O 1
ATOM 2284 N N . LEU A 1 280 ? -31.804 -0.240 67.898 1.00 58.69 280 LEU A N 1
ATOM 2285 C CA . LEU A 1 280 ? -33.075 -0.503 68.567 1.00 58.69 280 LEU A CA 1
ATOM 2286 C C . LEU A 1 280 ? -33.176 -1.949 69.067 1.00 58.69 280 LEU A C 1
ATOM 2288 O O . LEU A 1 280 ? -33.578 -2.155 70.213 1.00 58.69 280 LEU A O 1
ATOM 2292 N N . SER A 1 281 ? -32.737 -2.937 68.281 1.00 56.97 281 SER A N 1
ATOM 2293 C CA . SER A 1 281 ? -32.666 -4.332 68.731 1.00 56.97 281 SER A CA 1
ATOM 2294 C C . SER A 1 281 ? -31.701 -4.509 69.905 1.00 56.97 281 SER A C 1
ATOM 2296 O O . SER A 1 281 ? -31.995 -5.272 70.821 1.00 56.97 281 SER A O 1
ATOM 2298 N N . ASN A 1 282 ? -30.603 -3.746 69.932 1.00 47.03 282 ASN A N 1
ATOM 2299 C CA . ASN A 1 282 ? -29.641 -3.753 71.037 1.00 47.03 282 ASN A CA 1
ATOM 2300 C C . ASN A 1 282 ? -30.145 -2.984 72.265 1.00 47.03 282 ASN A C 1
ATOM 2302 O O . ASN A 1 282 ? -29.845 -3.374 73.386 1.00 47.03 282 ASN A O 1
ATOM 2306 N N . SER A 1 283 ? -30.972 -1.947 72.096 1.00 48.03 283 SER A N 1
ATOM 2307 C CA . SER A 1 283 ? -31.621 -1.269 73.231 1.00 48.03 283 SER A CA 1
ATOM 2308 C C . SER A 1 283 ? -32.680 -2.127 73.939 1.00 48.03 283 SER A C 1
ATOM 2310 O O . SER A 1 283 ? -33.055 -1.827 75.067 1.00 48.03 283 SER A O 1
ATOM 2312 N N . ILE A 1 284 ? -33.136 -3.212 73.299 1.00 45.50 284 ILE A N 1
ATOM 2313 C CA . ILE A 1 284 ? -34.036 -4.215 73.891 1.00 45.50 284 ILE A CA 1
ATOM 2314 C C . ILE A 1 284 ? -33.241 -5.323 74.616 1.00 45.50 284 ILE A C 1
ATOM 2316 O O . ILE A 1 284 ? -33.799 -6.046 75.441 1.00 45.50 284 ILE A O 1
ATOM 2320 N N . VAL A 1 285 ? -31.929 -5.434 74.376 1.00 45.06 285 VAL A N 1
ATOM 2321 C CA . VAL A 1 285 ? -31.040 -6.394 75.044 1.00 45.06 285 VAL A CA 1
ATOM 2322 C C . VAL A 1 285 ? -30.042 -5.628 75.909 1.00 45.06 285 VAL A C 1
ATOM 2324 O O . VAL A 1 285 ? -28.890 -5.402 75.550 1.00 45.06 285 VAL A O 1
ATOM 2327 N N . GLU A 1 286 ? -30.497 -5.224 77.091 1.00 45.44 286 GLU A N 1
ATOM 2328 C CA . GLU A 1 286 ? -29.631 -4.743 78.166 1.00 45.44 286 GLU A CA 1
ATOM 2329 C C . GLU A 1 286 ? -28.634 -5.850 78.568 1.00 45.44 286 GLU A C 1
ATOM 2331 O O . GLU A 1 286 ? -28.986 -6.733 79.345 1.00 45.44 286 GLU A O 1
ATOM 2336 N N . ASN A 1 287 ? -27.407 -5.850 78.025 1.00 48.34 287 ASN A N 1
ATOM 2337 C CA . ASN A 1 287 ? -26.179 -6.258 78.730 1.00 48.34 287 ASN A CA 1
ATOM 2338 C C . ASN A 1 287 ? -24.912 -6.020 77.880 1.00 48.34 287 ASN A C 1
ATOM 2340 O O . ASN A 1 287 ? -24.585 -6.761 76.959 1.00 48.34 287 ASN A O 1
ATOM 2344 N N . GLU A 1 288 ? -24.134 -5.023 78.294 1.00 43.78 288 GLU A N 1
ATOM 2345 C CA . GLU A 1 288 ? -22.886 -4.480 77.724 1.00 43.78 288 GLU A CA 1
ATOM 2346 C C . GLU A 1 288 ? -21.692 -5.469 77.658 1.00 43.78 288 GLU A C 1
ATOM 2348 O O . GLU A 1 288 ? -20.597 -5.108 77.246 1.00 43.78 288 GLU A O 1
ATOM 2353 N N . LYS A 1 289 ? -21.872 -6.736 78.059 1.00 49.22 289 LYS A N 1
ATOM 2354 C CA . LYS A 1 289 ? -20.783 -7.727 78.186 1.00 49.22 289 LYS A CA 1
ATOM 2355 C C . LYS A 1 289 ? -20.495 -8.555 76.931 1.00 49.22 289 LYS A C 1
ATOM 2357 O O . LYS A 1 289 ? -19.461 -9.218 76.894 1.00 49.22 289 LYS A O 1
ATOM 2362 N N . ASP A 1 290 ? -21.370 -8.540 75.929 1.00 47.97 290 ASP A N 1
ATOM 2363 C CA . ASP A 1 290 ? -21.201 -9.380 74.733 1.00 47.97 290 ASP A CA 1
ATOM 2364 C C . ASP A 1 290 ? -20.525 -8.659 73.547 1.00 47.97 290 ASP A C 1
ATOM 2366 O O . ASP A 1 290 ? -19.977 -9.331 72.675 1.00 47.97 290 ASP A O 1
ATOM 2370 N N . LEU A 1 291 ? -20.440 -7.320 73.547 1.00 43.00 291 LEU A N 1
ATOM 2371 C CA . LEU A 1 291 ? -19.781 -6.547 72.478 1.00 43.00 291 LEU A CA 1
ATOM 2372 C C . LEU A 1 291 ? -18.250 -6.727 72.483 1.00 43.00 291 LEU A C 1
ATOM 2374 O O . LEU A 1 291 ? -17.636 -6.972 71.444 1.00 43.00 291 LEU A O 1
ATOM 2378 N N . ASP A 1 292 ? -17.639 -6.712 73.671 1.00 47.03 292 ASP A N 1
ATOM 2379 C CA . ASP A 1 292 ? -16.205 -6.990 73.844 1.00 47.03 292 ASP A CA 1
ATOM 2380 C C . ASP A 1 292 ? -15.838 -8.399 73.367 1.00 47.03 292 ASP A C 1
ATOM 2382 O O . ASP A 1 292 ? -14.735 -8.647 72.875 1.00 47.03 292 ASP A O 1
ATOM 2386 N N . LYS A 1 293 ? -16.780 -9.339 73.464 1.00 51.31 293 LYS A N 1
ATOM 2387 C CA . LYS A 1 293 ? -16.586 -10.726 73.048 1.00 51.31 293 LYS A CA 1
ATOM 2388 C C . LYS A 1 293 ? -16.573 -10.863 71.524 1.00 51.31 293 LYS A C 1
ATOM 2390 O O . LYS A 1 293 ? -15.797 -11.654 70.997 1.00 51.31 293 LYS A O 1
ATOM 2395 N N . GLU A 1 294 ? -17.378 -10.080 70.813 1.00 45.28 294 GLU A N 1
ATOM 2396 C CA . GLU A 1 294 ? -17.470 -10.118 69.351 1.00 45.28 294 GLU A CA 1
ATOM 2397 C C . GLU A 1 294 ? -16.263 -9.450 68.670 1.00 45.28 294 GLU A C 1
ATOM 2399 O O . GLU A 1 294 ? -15.681 -10.022 67.746 1.00 45.28 294 GLU A O 1
ATOM 2404 N N . ILE A 1 295 ? -15.787 -8.318 69.203 1.00 47.66 295 ILE A N 1
ATOM 2405 C CA . ILE A 1 295 ? -14.554 -7.659 68.735 1.00 47.66 295 ILE A CA 1
ATOM 2406 C C . ILE A 1 295 ? -13.329 -8.552 68.987 1.00 47.66 295 ILE A C 1
ATOM 2408 O O . ILE A 1 295 ? -12.463 -8.689 68.118 1.00 47.66 295 ILE A O 1
ATOM 2412 N N . THR A 1 296 ? -13.275 -9.222 70.143 1.00 53.66 296 THR A N 1
ATOM 2413 C CA . THR A 1 296 ? -12.192 -10.170 70.457 1.00 53.66 296 THR A CA 1
ATOM 2414 C C . THR A 1 296 ? -12.182 -11.352 69.481 1.00 53.66 296 THR A C 1
ATOM 2416 O O . THR A 1 296 ? -11.116 -11.733 68.996 1.00 53.66 296 THR A O 1
ATOM 2419 N N . ASN A 1 297 ? -13.354 -11.876 69.104 1.00 54.56 297 ASN A N 1
ATOM 2420 C CA . ASN A 1 297 ? -13.463 -12.963 68.126 1.00 54.56 297 ASN A CA 1
ATOM 2421 C C . ASN A 1 297 ? -12.964 -12.552 66.726 1.00 54.56 297 ASN A C 1
ATOM 2423 O O . ASN A 1 297 ? -12.278 -13.339 66.076 1.00 54.56 297 ASN A O 1
ATOM 2427 N N . LEU A 1 298 ? -13.244 -11.322 66.276 1.00 53.06 298 LEU A N 1
ATOM 2428 C CA . LEU A 1 298 ? -12.784 -10.812 64.974 1.00 53.06 298 LEU A CA 1
ATOM 2429 C C . LEU A 1 298 ? -11.256 -10.633 64.919 1.00 53.06 298 LEU A C 1
ATOM 2431 O O . LEU A 1 298 ? -10.615 -11.000 63.930 1.00 53.06 298 LEU A O 1
ATOM 2435 N N . ILE A 1 299 ? -10.652 -10.124 65.999 1.00 55.66 299 ILE A N 1
ATOM 2436 C CA . ILE A 1 299 ? -9.190 -9.970 66.119 1.00 55.66 299 ILE A CA 1
ATOM 2437 C C . ILE A 1 299 ? -8.499 -11.344 66.154 1.00 55.66 299 ILE A C 1
ATOM 2439 O O . ILE A 1 299 ? -7.462 -11.552 65.508 1.00 55.66 299 ILE A O 1
ATOM 2443 N N . GLU A 1 300 ? -9.077 -12.311 66.871 1.00 64.75 300 GLU A N 1
ATOM 2444 C CA . GLU A 1 300 ? -8.576 -13.688 66.898 1.00 64.75 300 GLU A CA 1
ATOM 2445 C C . GLU A 1 300 ? -8.688 -14.373 65.529 1.00 64.75 300 GLU A C 1
ATOM 2447 O O . GLU A 1 300 ? -7.768 -15.095 65.126 1.00 64.75 300 GLU A O 1
ATOM 2452 N N . GLU A 1 301 ? -9.755 -14.115 64.772 1.00 64.94 301 GLU A N 1
ATOM 2453 C CA . GLU A 1 301 ? -9.962 -14.674 63.435 1.00 64.94 301 GLU A CA 1
ATOM 2454 C C . GLU A 1 301 ? -8.947 -14.127 62.415 1.00 64.94 301 GLU A C 1
ATOM 2456 O O . GLU A 1 301 ? -8.349 -14.896 61.653 1.00 64.94 301 GLU A O 1
ATOM 2461 N N . GLN A 1 302 ? -8.633 -12.829 62.467 1.00 65.75 302 GLN A N 1
ATOM 2462 C CA . GLN A 1 302 ? -7.635 -12.208 61.588 1.00 65.75 302 GLN A CA 1
ATOM 2463 C C . GLN A 1 302 ? -6.209 -12.722 61.862 1.00 65.75 302 GLN A C 1
ATOM 2465 O O . GLN A 1 302 ? -5.489 -13.107 60.934 1.00 65.75 302 GLN A O 1
ATOM 2470 N N . SER A 1 303 ? -5.824 -12.828 63.141 1.00 77.81 303 SER A N 1
ATOM 2471 C CA . SER A 1 303 ? -4.553 -13.442 63.578 1.00 77.81 303 SER A CA 1
ATOM 2472 C C . SER A 1 303 ? -4.436 -14.900 63.121 1.00 77.81 303 SER A C 1
ATOM 2474 O O . SER A 1 303 ? -3.365 -15.405 62.761 1.00 77.81 303 SER A O 1
ATOM 2476 N N . THR A 1 304 ? -5.568 -15.593 63.105 1.00 82.19 304 THR A N 1
ATOM 2477 C CA . THR A 1 304 ? -5.664 -16.991 62.714 1.00 82.19 304 THR A CA 1
ATOM 2478 C C . THR A 1 304 ? -5.520 -17.182 61.201 1.00 82.19 304 THR A C 1
ATOM 2480 O O . THR A 1 304 ? -4.820 -18.107 60.772 1.00 82.19 304 THR A O 1
ATOM 2483 N N . ASN A 1 305 ? -6.109 -16.302 60.390 1.00 86.44 305 ASN A N 1
ATOM 2484 C CA . ASN A 1 305 ? -5.955 -16.326 58.936 1.00 86.44 305 ASN A CA 1
ATOM 2485 C C . ASN A 1 305 ? -4.523 -16.001 58.506 1.00 86.44 305 ASN A C 1
ATOM 2487 O O . ASN A 1 305 ? -3.983 -16.693 57.645 1.00 86.44 305 ASN A O 1
ATOM 2491 N N . GLU A 1 306 ? -3.853 -15.049 59.160 1.00 88.31 306 GLU A N 1
ATOM 2492 C CA . GLU A 1 306 ? -2.450 -14.737 58.862 1.00 88.31 306 GLU A CA 1
ATOM 2493 C C . GLU A 1 306 ? -1.519 -15.934 59.136 1.00 88.31 306 GLU A C 1
ATOM 2495 O O . GLU A 1 306 ? -0.609 -16.223 58.351 1.00 88.31 306 GLU A O 1
ATOM 2500 N N . LYS A 1 307 ? -1.759 -16.683 60.221 1.00 90.44 307 LYS A N 1
ATOM 2501 C CA . LYS A 1 307 ? -1.001 -17.910 60.530 1.00 90.44 307 LYS A CA 1
ATOM 2502 C C . LYS A 1 307 ? -1.202 -18.988 59.467 1.00 90.44 307 LYS A C 1
ATOM 2504 O O . LYS A 1 307 ? -0.229 -19.622 59.058 1.00 90.44 307 LYS A O 1
ATOM 2509 N N . ILE A 1 308 ? -2.440 -19.199 59.013 1.00 89.62 308 ILE A N 1
ATOM 2510 C CA . ILE A 1 308 ? -2.729 -20.180 57.958 1.00 89.62 308 ILE A CA 1
ATOM 2511 C C . ILE A 1 308 ? -2.119 -19.726 56.631 1.00 89.62 308 ILE A C 1
ATOM 2513 O O . ILE A 1 308 ? -1.492 -20.535 55.953 1.00 89.62 308 ILE A O 1
ATOM 2517 N N . TYR A 1 309 ? -2.222 -18.440 56.296 1.00 92.12 309 TYR A N 1
ATOM 2518 C CA . TYR A 1 309 ? -1.618 -17.859 55.101 1.00 92.12 309 TYR A CA 1
ATOM 2519 C C . TYR A 1 309 ? -0.103 -18.098 55.048 1.00 92.12 309 TYR A C 1
ATOM 2521 O O . TYR A 1 309 ? 0.394 -18.684 54.086 1.00 92.12 309 TYR A O 1
ATOM 2529 N N . LYS A 1 310 ? 0.630 -17.757 56.120 1.00 91.31 310 LYS A N 1
ATOM 2530 C CA . LYS A 1 310 ? 2.075 -18.040 56.230 1.00 91.31 310 LYS A CA 1
ATOM 2531 C C . LYS A 1 310 ? 2.373 -19.525 56.053 1.00 91.31 310 LYS A C 1
ATOM 2533 O O . LYS A 1 310 ? 3.331 -19.887 55.375 1.00 91.31 310 LYS A O 1
ATOM 2538 N N . LYS A 1 311 ? 1.520 -20.394 56.601 1.00 91.06 311 LYS A N 1
ATOM 2539 C CA . LYS A 1 311 ? 1.709 -21.837 56.476 1.00 91.06 311 LYS A CA 1
ATOM 2540 C C . LYS A 1 311 ? 1.468 -22.356 55.058 1.00 91.06 311 LYS A C 1
ATOM 2542 O O . LYS A 1 311 ? 2.200 -23.230 54.605 1.00 91.06 311 LYS A O 1
ATOM 2547 N N . LEU A 1 312 ? 0.488 -21.811 54.340 1.00 91.25 312 LEU A N 1
ATOM 2548 C CA . LEU A 1 312 ? 0.261 -22.129 52.930 1.00 91.25 312 LEU A CA 1
ATOM 2549 C C . LEU A 1 312 ? 1.398 -21.613 52.036 1.00 91.25 312 LEU A C 1
ATOM 2551 O O . LEU A 1 312 ? 1.751 -22.302 51.080 1.00 91.25 312 LEU A O 1
ATOM 2555 N N . ILE A 1 313 ? 2.013 -20.469 52.366 1.00 92.31 313 ILE A N 1
ATOM 2556 C CA . ILE A 1 313 ? 3.236 -19.989 51.699 1.00 92.31 313 ILE A CA 1
ATOM 2557 C C . ILE A 1 313 ? 4.383 -20.981 51.897 1.00 92.31 313 ILE A C 1
ATOM 2559 O O . ILE A 1 313 ? 4.994 -21.399 50.918 1.00 92.31 313 ILE A O 1
ATOM 2563 N N . GLU A 1 314 ? 4.658 -21.392 53.141 1.00 91.31 314 GLU A N 1
ATOM 2564 C CA . GLU A 1 314 ? 5.727 -22.357 53.452 1.00 91.31 314 GLU A CA 1
ATOM 2565 C C . GLU A 1 314 ? 5.572 -23.677 52.684 1.00 91.31 314 GLU A C 1
ATOM 2567 O O . GLU A 1 314 ? 6.561 -24.312 52.324 1.00 91.31 314 GLU A O 1
ATOM 2572 N N . LEU A 1 315 ? 4.328 -24.092 52.434 1.00 90.00 315 LEU A N 1
ATOM 2573 C CA . LEU A 1 315 ? 4.001 -25.314 51.703 1.00 90.00 315 LEU A CA 1
ATOM 2574 C C . LEU A 1 315 ? 3.948 -25.119 50.175 1.00 90.00 315 LEU A C 1
ATOM 2576 O O . LEU A 1 315 ? 3.740 -26.092 49.455 1.00 90.00 315 LEU A O 1
ATOM 2580 N N . GLY A 1 316 ? 4.111 -23.890 49.669 1.00 92.69 316 GLY A N 1
ATOM 2581 C CA . GLY A 1 316 ? 3.996 -23.575 48.241 1.00 92.69 316 GLY A CA 1
ATOM 2582 C C . GLY A 1 316 ? 2.577 -23.744 47.686 1.00 92.69 316 GLY A C 1
ATOM 2583 O O . GLY A 1 316 ? 2.409 -24.030 46.502 1.00 92.69 316 GLY A O 1
ATOM 2584 N N . LEU A 1 317 ? 1.554 -23.599 48.536 1.00 93.62 317 LEU A N 1
ATOM 2585 C CA . LEU A 1 317 ? 0.164 -23.930 48.217 1.00 93.62 317 LEU A CA 1
ATOM 2586 C C . LEU A 1 317 ? -0.715 -22.731 47.851 1.00 93.62 317 LEU A C 1
ATOM 2588 O O . LEU A 1 317 ? -1.857 -22.964 47.460 1.00 93.62 317 LEU A O 1
ATOM 2592 N N . ILE A 1 318 ? -0.234 -21.487 47.949 1.00 93.81 318 ILE A N 1
ATOM 2593 C CA . ILE A 1 318 ? -1.054 -20.278 47.718 1.00 93.81 318 ILE A CA 1
ATOM 2594 C C . ILE A 1 318 ? -1.691 -20.272 46.325 1.00 93.81 318 ILE A C 1
ATOM 2596 O O . ILE A 1 318 ? -2.913 -20.311 46.213 1.00 93.81 318 ILE A O 1
ATOM 2600 N N . ASN A 1 319 ? -0.878 -20.382 45.273 1.00 90.69 319 ASN A N 1
ATOM 2601 C CA . ASN A 1 319 ? -1.370 -20.370 43.890 1.00 90.69 319 ASN A CA 1
ATOM 2602 C C . ASN A 1 319 ? -2.320 -21.539 43.586 1.00 90.69 319 ASN A C 1
ATOM 2604 O O . ASN A 1 319 ? -3.216 -21.428 42.750 1.00 90.69 319 ASN A O 1
ATOM 2608 N N . SER A 1 320 ? -2.107 -22.697 44.222 1.00 91.56 320 SER A N 1
ATOM 2609 C CA . SER A 1 320 ? -3.036 -23.822 44.091 1.00 91.56 320 SER A CA 1
ATOM 2610 C C . SER A 1 320 ? -4.320 -23.598 44.876 1.00 91.56 320 SER A C 1
ATOM 2612 O O . SER A 1 320 ? -5.381 -23.934 44.371 1.00 91.56 320 SER A O 1
ATOM 2614 N N . PHE A 1 321 ? -4.235 -22.991 46.061 1.00 92.62 321 PHE A N 1
ATOM 2615 C CA . PHE A 1 321 ? -5.381 -22.720 46.919 1.00 92.62 321 PHE A CA 1
ATOM 2616 C C . PHE A 1 321 ? -6.332 -21.755 46.231 1.00 92.62 321 PHE A C 1
ATOM 2618 O O . PHE A 1 321 ? -7.511 -22.063 46.126 1.00 92.62 321 PHE A O 1
ATOM 2625 N N . GLU A 1 322 ? -5.828 -20.656 45.674 1.00 93.19 322 GLU A N 1
ATOM 2626 C CA . GLU A 1 322 ? -6.653 -19.694 44.945 1.00 93.19 322 GLU A CA 1
ATOM 2627 C C . GLU A 1 322 ? -7.406 -20.359 43.776 1.00 93.19 322 GLU A C 1
ATOM 2629 O O . GLU A 1 322 ? -8.636 -20.301 43.697 1.00 93.19 322 GLU A O 1
ATOM 2634 N N . LYS A 1 323 ? -6.685 -21.097 42.920 1.00 92.38 323 LYS A N 1
ATOM 2635 C CA . LYS A 1 323 ? -7.274 -21.828 41.784 1.00 92.38 323 LYS A CA 1
ATOM 2636 C C . LYS A 1 323 ? -8.288 -22.878 42.226 1.00 92.38 323 LYS A C 1
ATOM 2638 O O . LYS A 1 323 ? -9.339 -23.029 41.602 1.00 92.38 323 LYS A O 1
ATOM 2643 N N . ASP A 1 324 ? -7.975 -23.617 43.282 1.00 92.31 324 ASP A N 1
ATOM 2644 C CA . ASP A 1 324 ? -8.843 -24.655 43.821 1.00 92.31 324 ASP A CA 1
ATOM 2645 C C . ASP A 1 324 ? -10.099 -24.041 44.462 1.00 92.31 324 ASP A C 1
ATOM 2647 O O . ASP A 1 324 ? -11.191 -24.576 44.278 1.00 92.31 324 ASP A O 1
ATOM 2651 N N . MET A 1 325 ? -9.996 -22.884 45.128 1.00 93.44 325 MET A N 1
ATOM 2652 C CA . MET A 1 325 ? -11.143 -22.192 45.726 1.00 93.44 325 MET A CA 1
ATOM 2653 C C . MET A 1 325 ? -12.078 -21.605 44.665 1.00 93.44 325 MET A C 1
ATOM 2655 O O . MET A 1 325 ? -13.297 -21.693 44.824 1.00 93.44 325 MET A O 1
ATOM 2659 N N . ILE A 1 326 ? -11.545 -21.107 43.542 1.00 92.38 326 ILE A N 1
ATOM 2660 C CA . ILE A 1 326 ? -12.358 -20.714 42.378 1.00 92.38 326 ILE A CA 1
ATOM 2661 C C . ILE A 1 326 ? -13.155 -21.920 41.866 1.00 92.38 326 ILE A C 1
ATOM 2663 O O . ILE A 1 326 ? -14.369 -21.832 41.697 1.00 92.38 326 ILE A O 1
ATOM 2667 N N . ARG A 1 327 ? -12.512 -23.085 41.713 1.00 92.56 327 ARG A N 1
ATOM 2668 C CA . ARG A 1 327 ? -13.200 -24.315 41.280 1.00 92.56 327 ARG A CA 1
ATOM 2669 C C . ARG A 1 327 ? -14.278 -24.769 42.264 1.00 92.56 327 ARG A C 1
ATOM 2671 O O . ARG A 1 327 ? -15.318 -25.256 41.824 1.00 92.56 327 ARG A O 1
ATOM 2678 N N . VAL A 1 328 ? -14.038 -24.617 43.568 1.00 92.50 328 VAL A N 1
ATOM 2679 C CA . VAL A 1 328 ? -15.032 -24.894 44.618 1.00 92.50 328 VAL A CA 1
ATOM 2680 C C . VAL A 1 328 ? -16.231 -23.951 44.491 1.00 92.50 328 VAL A C 1
ATOM 2682 O O . VAL A 1 328 ? -17.366 -24.426 44.526 1.00 92.50 328 VAL A O 1
ATOM 2685 N N . LYS A 1 329 ? -16.009 -22.644 44.278 1.00 91.75 329 LYS A N 1
ATOM 2686 C CA . LYS A 1 329 ? -17.089 -21.665 44.049 1.00 91.75 329 LYS A CA 1
ATOM 2687 C C . LYS A 1 329 ? -17.887 -21.956 42.771 1.00 91.75 329 LYS A C 1
ATOM 2689 O O . LYS A 1 329 ? -19.094 -21.750 42.749 1.00 91.75 329 LYS A O 1
ATOM 2694 N N . GLU A 1 330 ? -17.243 -22.504 41.743 1.00 95.12 330 GLU A N 1
ATOM 2695 C CA . GLU A 1 330 ? -17.884 -22.945 40.494 1.00 95.12 330 GLU A CA 1
ATOM 2696 C C . GLU A 1 330 ? -18.580 -24.326 40.587 1.00 95.12 330 GLU A C 1
ATOM 2698 O O . GLU A 1 330 ? -19.015 -24.857 39.564 1.00 95.12 330 GLU A O 1
ATOM 2703 N N . ASP A 1 331 ? -18.659 -24.942 41.777 1.00 91.31 331 ASP A N 1
ATOM 2704 C CA . ASP A 1 331 ? -19.201 -26.296 42.017 1.00 91.31 331 ASP A CA 1
ATOM 2705 C C . ASP A 1 331 ? -18.553 -27.375 41.117 1.00 91.31 331 ASP A C 1
ATOM 2707 O O . ASP A 1 331 ? -19.185 -28.363 40.738 1.00 91.31 331 ASP A O 1
ATOM 2711 N N . LYS A 1 332 ? -17.271 -27.210 40.757 1.00 91.94 332 LYS A N 1
ATOM 2712 C CA . LYS A 1 332 ? -16.534 -28.172 39.924 1.00 91.94 332 LYS A CA 1
ATOM 2713 C C . LYS A 1 332 ? -15.943 -29.293 40.773 1.00 91.94 332 LYS A C 1
ATOM 2715 O O . LYS A 1 332 ? -15.356 -29.069 41.830 1.00 91.94 332 LYS A O 1
ATOM 2720 N N . ALA A 1 333 ? -16.032 -30.519 40.256 1.00 86.38 333 ALA A N 1
ATOM 2721 C CA . ALA A 1 333 ? -15.420 -31.681 40.883 1.00 86.38 333 ALA A CA 1
ATOM 2722 C C . ALA A 1 333 ? -13.896 -31.538 40.973 1.00 86.38 333 ALA A C 1
ATOM 2724 O O . ALA A 1 333 ? -13.222 -31.063 40.046 1.00 86.38 333 ALA A O 1
ATOM 2725 N N . ILE A 1 334 ? -13.360 -32.022 42.087 1.00 77.12 334 ILE A N 1
ATOM 2726 C CA . ILE A 1 334 ? -11.934 -32.024 42.370 1.00 77.12 334 ILE A CA 1
ATOM 2727 C C . ILE A 1 334 ? -11.428 -33.474 42.368 1.00 77.12 334 ILE A C 1
ATOM 2729 O O . ILE A 1 334 ? -12.033 -34.326 43.028 1.00 77.12 334 ILE A O 1
ATOM 2733 N N . PRO A 1 335 ? -10.327 -33.779 41.653 1.00 74.38 335 PRO A N 1
ATOM 2734 C CA . PRO A 1 335 ? -9.708 -35.100 41.690 1.00 74.38 335 PRO A CA 1
ATOM 2735 C C . PRO A 1 335 ? -9.218 -35.443 43.103 1.00 74.38 335 PRO A C 1
ATOM 2737 O O . PRO A 1 335 ? -8.550 -34.641 43.742 1.00 74.38 335 PRO A O 1
ATOM 2740 N N . GLU A 1 336 ? -9.494 -36.655 43.582 1.00 64.31 336 GLU A N 1
ATOM 2741 C CA . GLU A 1 336 ? -9.225 -37.082 44.968 1.00 64.31 336 GLU A CA 1
ATOM 2742 C C . GLU A 1 336 ? -7.720 -37.147 45.334 1.00 64.31 336 GLU A C 1
ATOM 2744 O O . GLU A 1 336 ? -7.369 -37.283 46.504 1.00 64.31 336 GLU A O 1
ATOM 2749 N N . ASN A 1 337 ? -6.820 -37.028 44.348 1.00 61.44 337 ASN A N 1
ATOM 2750 C CA . ASN A 1 337 ? -5.395 -37.353 44.487 1.00 61.44 337 ASN A CA 1
ATOM 2751 C C . ASN A 1 337 ? -4.439 -36.146 44.536 1.00 61.44 337 ASN A C 1
ATOM 2753 O O . ASN A 1 337 ? -3.233 -36.282 44.339 1.00 61.44 337 ASN A O 1
ATOM 2757 N N . THR A 1 338 ? -4.955 -34.948 44.782 1.00 71.25 338 THR A N 1
ATOM 2758 C CA . THR A 1 338 ? -4.146 -33.735 44.947 1.00 71.25 338 THR A CA 1
ATOM 2759 C C . THR A 1 338 ? -3.783 -33.560 46.424 1.00 71.25 338 THR A C 1
ATOM 2761 O O . THR A 1 338 ? -4.644 -33.335 47.274 1.00 71.25 338 THR A O 1
ATOM 2764 N N . MET A 1 339 ? -2.486 -33.664 46.738 1.00 65.94 339 MET A N 1
ATOM 2765 C CA . MET A 1 339 ? -1.900 -33.540 48.089 1.00 65.94 339 MET A CA 1
ATOM 2766 C C . MET A 1 339 ? -2.420 -32.314 48.875 1.00 65.94 339 MET A C 1
ATOM 2768 O O . MET A 1 339 ? -2.558 -32.364 50.096 1.00 65.94 339 MET A O 1
ATOM 2772 N N . ASN A 1 340 ? -2.806 -31.261 48.155 1.00 83.31 340 ASN A N 1
ATOM 2773 C CA . ASN A 1 340 ? -3.277 -29.967 48.645 1.00 83.31 340 ASN A CA 1
ATOM 2774 C C . ASN A 1 340 ? -4.557 -30.037 49.500 1.00 83.31 340 ASN A C 1
ATOM 2776 O O . ASN A 1 340 ? -4.688 -29.320 50.490 1.00 83.31 340 ASN A O 1
ATOM 2780 N N . TYR A 1 341 ? -5.493 -30.935 49.181 1.00 82.88 341 TYR A N 1
ATOM 2781 C CA . TYR A 1 341 ? -6.819 -30.943 49.818 1.00 82.88 341 TYR A CA 1
ATOM 2782 C C . TYR A 1 341 ? -6.801 -31.479 51.242 1.00 82.88 341 TYR A C 1
ATOM 2784 O O . TYR A 1 341 ? -7.631 -31.090 52.064 1.00 82.88 341 TYR A O 1
ATOM 2792 N N . ARG A 1 342 ? -5.828 -32.339 51.561 1.00 85.94 342 ARG A N 1
ATOM 2793 C CA . ARG A 1 342 ? -5.613 -32.783 52.941 1.00 85.94 342 ARG A CA 1
ATOM 2794 C C . ARG A 1 342 ? -5.229 -31.610 53.832 1.00 85.94 342 ARG A C 1
ATOM 2796 O O . ARG A 1 342 ? -5.733 -31.520 54.946 1.00 85.94 342 ARG A O 1
ATOM 2803 N N . GLU A 1 343 ? -4.404 -30.696 53.328 1.00 90.00 343 GLU A N 1
ATOM 2804 C CA . GLU A 1 343 ? -4.042 -29.486 54.064 1.00 90.00 343 GLU A CA 1
ATOM 2805 C C . GLU A 1 343 ? -5.242 -28.532 54.174 1.00 90.00 343 GLU A C 1
ATOM 2807 O O . GLU A 1 343 ? -5.512 -28.028 55.260 1.00 90.00 343 GLU A O 1
ATOM 2812 N N . TYR A 1 344 ? -6.054 -28.368 53.124 1.00 92.81 344 TYR A N 1
ATOM 2813 C CA . TYR A 1 344 ? -7.258 -27.523 53.203 1.00 92.81 344 TYR A CA 1
ATOM 2814 C C . TYR A 1 344 ? -8.286 -28.045 54.216 1.00 92.81 344 TYR A C 1
ATOM 2816 O O . TYR A 1 344 ? -8.845 -27.265 54.988 1.00 92.81 344 TYR A O 1
ATOM 2824 N N . LEU A 1 345 ? -8.498 -29.364 54.264 1.00 90.44 345 LEU A N 1
ATOM 2825 C CA . LEU A 1 345 ? -9.364 -30.009 55.255 1.00 90.44 345 LEU A CA 1
ATOM 2826 C C . LEU A 1 345 ? -8.796 -29.881 56.675 1.00 90.44 345 LEU A C 1
ATOM 2828 O O . LEU A 1 345 ? -9.534 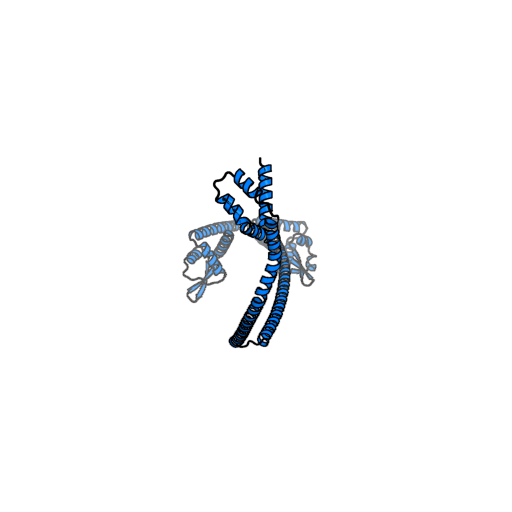-29.580 57.609 1.00 90.44 345 LEU A O 1
ATOM 2832 N N . LYS A 1 346 ? -7.481 -30.058 56.843 1.00 91.94 346 LYS A N 1
ATOM 2833 C CA . LYS A 1 346 ? -6.784 -29.931 58.134 1.00 91.94 346 LYS A CA 1
ATOM 2834 C C . LYS A 1 346 ? -6.911 -28.531 58.738 1.00 91.94 346 LYS A C 1
ATOM 2836 O O . LYS A 1 346 ? -7.035 -28.413 59.953 1.00 91.94 346 LYS A O 1
ATOM 2841 N N . TYR A 1 347 ? -6.918 -27.489 57.908 1.00 91.62 347 TYR A N 1
ATOM 2842 C CA . TYR A 1 347 ? -7.144 -26.105 58.345 1.00 91.62 347 TYR A CA 1
ATOM 2843 C C . TYR A 1 347 ? -8.623 -25.696 58.362 1.00 91.62 347 TYR A C 1
ATOM 2845 O O . TYR A 1 347 ? -8.929 -24.533 58.624 1.00 91.62 347 TYR A O 1
ATOM 2853 N N . ASN A 1 348 ? -9.543 -26.639 58.123 1.00 93.81 348 ASN A N 1
ATOM 2854 C CA . ASN A 1 348 ? -10.981 -26.398 58.045 1.00 93.81 348 ASN A CA 1
ATOM 2855 C C . ASN A 1 348 ? -11.336 -25.270 57.059 1.00 93.81 348 ASN A C 1
ATOM 2857 O O . ASN A 1 348 ? -12.177 -24.431 57.364 1.00 93.81 348 ASN A O 1
ATOM 2861 N N . LEU A 1 349 ? -10.662 -25.212 55.907 1.00 94.25 349 LEU A N 1
ATOM 2862 C CA . LEU A 1 349 ? -10.905 -24.213 54.853 1.00 94.25 349 LEU A CA 1
ATOM 2863 C C . LEU A 1 349 ? -12.009 -24.664 53.892 1.00 94.25 349 LEU A C 1
ATOM 2865 O O . LEU A 1 349 ? -12.709 -23.856 53.292 1.00 94.25 349 LEU A O 1
ATOM 2869 N N . ILE A 1 350 ? -12.183 -25.975 53.767 1.00 94.31 350 ILE A N 1
ATOM 2870 C CA . ILE A 1 350 ? -13.216 -26.597 52.945 1.00 94.31 350 ILE A CA 1
ATOM 2871 C C . ILE A 1 350 ? -13.868 -27.741 53.716 1.00 94.31 350 ILE A C 1
ATOM 2873 O O . ILE A 1 350 ? -13.247 -28.337 54.597 1.00 94.31 350 ILE A O 1
ATOM 2877 N N . LYS A 1 351 ? -15.097 -28.093 53.343 1.00 94.62 351 LYS A N 1
ATOM 2878 C CA . LYS A 1 351 ? -15.788 -29.308 53.797 1.00 94.62 351 LYS A CA 1
ATOM 2879 C C . LYS A 1 351 ? -16.410 -30.044 52.614 1.00 94.62 351 LYS A C 1
ATOM 2881 O O . LYS A 1 351 ? -16.666 -29.455 51.568 1.00 94.62 351 LYS A O 1
ATOM 2886 N N . VAL A 1 352 ? -16.605 -31.355 52.749 1.00 92.88 352 VAL A N 1
ATOM 2887 C CA . VAL A 1 352 ? -17.207 -32.176 51.687 1.00 92.88 352 VAL A CA 1
ATOM 2888 C C . VAL A 1 352 ? -18.699 -31.859 51.607 1.00 92.88 352 VAL A C 1
ATOM 2890 O O . VAL A 1 352 ? -19.422 -32.078 52.573 1.00 92.88 352 VAL A O 1
ATOM 2893 N N . LYS A 1 353 ? -19.151 -31.379 50.447 1.00 93.25 353 LYS A N 1
ATOM 2894 C CA . LYS A 1 353 ? -20.556 -31.062 50.163 1.00 93.25 353 LYS A CA 1
ATOM 2895 C C . LYS A 1 353 ? -21.313 -32.297 49.675 1.00 93.25 353 LYS A C 1
ATOM 2897 O O . LYS A 1 353 ? -22.375 -32.628 50.190 1.00 93.25 353 LYS A O 1
ATOM 2902 N N . ARG A 1 354 ? -20.763 -32.996 48.673 1.00 91.88 354 ARG A N 1
ATOM 2903 C CA . ARG A 1 354 ? -21.334 -34.235 48.111 1.00 91.88 354 ARG A CA 1
ATOM 2904 C C . ARG A 1 354 ? -20.276 -35.093 47.419 1.00 91.88 354 ARG A C 1
ATOM 2906 O O . ARG A 1 354 ? -19.268 -34.579 46.937 1.00 91.88 354 ARG A O 1
ATOM 2913 N N . SER A 1 355 ? -20.533 -36.396 47.331 1.00 87.31 355 SER A N 1
ATOM 2914 C CA . SER A 1 355 ? -19.724 -37.334 46.538 1.00 87.31 355 SER A CA 1
ATOM 2915 C C . SER A 1 355 ? -20.381 -37.553 45.174 1.00 87.31 355 SER A C 1
ATOM 2917 O O . SER A 1 355 ? -21.585 -37.789 45.101 1.00 87.31 355 SER A O 1
ATOM 2919 N N . GLY A 1 356 ? -19.608 -37.431 44.100 1.00 81.88 356 GLY A N 1
ATOM 2920 C CA . GLY A 1 356 ? -20.031 -37.689 42.729 1.00 81.88 356 GLY A CA 1
ATOM 2921 C C . GLY A 1 356 ? -19.787 -39.130 42.287 1.00 81.88 356 GLY A C 1
ATOM 2922 O O . GLY A 1 356 ? -19.205 -39.949 43.001 1.00 81.88 356 GLY A O 1
ATOM 2923 N N . LEU A 1 357 ? -20.219 -39.436 41.063 1.00 77.50 357 LEU A N 1
ATOM 2924 C CA . LEU A 1 357 ? -19.914 -40.706 40.405 1.00 77.50 357 LEU A CA 1
ATOM 2925 C C . LEU A 1 357 ? -18.398 -40.799 40.141 1.00 77.50 357 LEU A C 1
ATOM 2927 O O . LEU A 1 357 ? -17.737 -39.792 39.866 1.00 77.50 357 LEU A O 1
ATOM 2931 N N . SER A 1 358 ? -17.846 -42.010 40.241 1.00 79.38 358 SER A N 1
ATOM 2932 C CA . SER A 1 358 ? -16.422 -42.310 39.987 1.00 79.38 358 SER A CA 1
ATOM 2933 C C . SER A 1 358 ? -15.423 -41.742 41.010 1.00 79.38 358 SER A C 1
ATOM 2935 O O . SER A 1 358 ? -14.280 -41.466 40.660 1.00 79.38 358 SER A O 1
ATOM 2937 N N . GLY A 1 359 ? -15.834 -41.553 42.271 1.00 78.12 359 GLY A N 1
ATOM 2938 C CA . GLY A 1 359 ? -14.932 -41.111 43.352 1.00 78.12 359 GLY A CA 1
ATOM 2939 C C . GLY A 1 359 ? -14.613 -39.611 43.347 1.00 78.12 359 GLY A C 1
ATOM 2940 O O . GLY A 1 359 ? -13.802 -39.137 44.138 1.00 78.12 359 GLY A O 1
ATOM 2941 N N . SER A 1 360 ? -15.267 -38.836 42.479 1.00 84.06 360 SER A N 1
ATOM 2942 C CA . SER A 1 360 ? -15.162 -37.378 42.502 1.00 84.06 360 SER A CA 1
ATOM 2943 C C . SER A 1 360 ? -15.798 -36.809 43.775 1.00 84.06 360 SER A C 1
ATOM 2945 O O . SER A 1 360 ? -16.868 -37.250 44.192 1.00 84.06 360 SER A O 1
ATOM 2947 N N . ARG A 1 361 ? -15.162 -35.820 44.413 1.00 87.62 361 ARG A N 1
ATOM 2948 C CA . ARG A 1 361 ? -15.734 -35.115 45.572 1.00 87.62 361 ARG A CA 1
ATOM 2949 C C . ARG A 1 361 ? -15.979 -33.655 45.222 1.00 87.62 361 ARG A C 1
ATOM 2951 O O . ARG A 1 361 ? -15.152 -33.014 44.572 1.00 87.62 361 ARG A O 1
ATOM 2958 N N . PHE A 1 362 ? -17.119 -33.150 45.669 1.00 91.25 362 PHE A N 1
ATOM 2959 C CA . PHE A 1 362 ? -17.471 -31.740 45.618 1.00 91.25 362 PHE A CA 1
ATOM 2960 C C . PHE A 1 362 ? -17.312 -31.173 47.019 1.00 91.25 362 PHE A C 1
ATOM 2962 O O . PHE A 1 362 ? -17.783 -31.764 47.997 1.00 91.25 362 PHE A O 1
ATOM 2969 N N . TYR A 1 363 ? -16.645 -30.035 47.103 1.00 94.12 363 TYR A N 1
ATOM 2970 C CA . TYR A 1 363 ? -16.390 -29.343 48.353 1.00 94.12 363 TYR A CA 1
ATOM 2971 C C . TYR A 1 363 ? -17.185 -28.042 48.389 1.00 94.12 363 TYR A C 1
ATOM 2973 O O . TYR A 1 363 ? -17.653 -27.562 47.361 1.00 94.12 363 TYR A O 1
ATOM 2981 N N . GLU A 1 364 ? -17.335 -27.484 49.579 1.00 95.62 364 GLU A N 1
ATOM 2982 C CA . GLU A 1 364 ? -17.776 -26.110 49.790 1.00 95.62 364 GLU A CA 1
ATOM 2983 C C . GLU A 1 364 ? -16.790 -25.403 50.718 1.00 95.62 364 GLU A C 1
ATOM 2985 O O . GLU A 1 364 ? -16.153 -26.037 51.569 1.00 95.62 364 GLU A O 1
ATOM 2990 N N . LEU A 1 365 ? -16.651 -24.094 50.525 1.00 95.19 365 LEU A N 1
ATOM 2991 C CA . LEU A 1 365 ? -15.857 -23.234 51.390 1.00 95.19 365 LEU A CA 1
ATOM 2992 C C . LEU A 1 365 ? -16.504 -23.161 52.774 1.00 95.19 365 LEU A C 1
ATOM 2994 O O . LEU A 1 365 ? -17.717 -23.002 52.906 1.00 95.19 365 LEU A O 1
ATOM 2998 N N . THR A 1 366 ? -15.692 -23.284 53.818 1.00 94.94 366 THR A N 1
ATOM 2999 C CA . THR A 1 366 ? -16.128 -22.893 55.162 1.00 94.94 366 THR A CA 1
ATOM 3000 C C . THR A 1 366 ? -16.045 -21.366 55.290 1.00 94.94 366 THR A C 1
ATOM 3002 O O . THR A 1 366 ? -15.315 -20.740 54.516 1.00 94.94 366 THR A O 1
ATOM 3005 N N . PRO A 1 367 ? -16.697 -20.750 56.296 1.00 92.31 367 PRO A N 1
ATOM 3006 C CA . PRO A 1 367 ? -16.532 -19.316 56.562 1.00 92.31 367 PRO A CA 1
ATOM 3007 C C . PRO A 1 367 ? -15.057 -18.903 56.686 1.00 92.31 367 PRO A C 1
ATOM 3009 O O . PRO A 1 367 ? -14.625 -17.898 56.131 1.00 92.31 367 PRO A O 1
ATOM 3012 N N . ARG A 1 368 ? -14.245 -19.761 57.316 1.00 90.62 368 ARG A N 1
ATOM 3013 C CA . ARG A 1 368 ? -12.799 -19.567 57.456 1.00 90.62 368 ARG A CA 1
ATOM 3014 C C . ARG A 1 368 ? -12.055 -19.649 56.124 1.00 90.62 368 ARG A C 1
ATOM 3016 O O . ARG A 1 368 ? -11.143 -18.866 55.886 1.00 90.62 368 ARG A O 1
ATOM 3023 N N . GLY A 1 369 ? -12.428 -20.592 55.258 1.00 94.12 369 GLY A N 1
ATOM 3024 C CA . GLY A 1 369 ? -11.864 -20.694 53.914 1.00 94.12 369 GLY A CA 1
ATOM 3025 C C . GLY A 1 369 ? -12.179 -19.477 53.055 1.00 94.12 369 GLY A C 1
ATOM 3026 O O . GLY A 1 369 ? -11.303 -18.998 52.344 1.00 94.12 369 GLY A O 1
ATOM 3027 N N . GLU A 1 370 ? -13.404 -18.959 53.147 1.00 93.94 370 GLU A N 1
ATOM 3028 C CA . GLU A 1 370 ? -13.822 -17.756 52.427 1.00 93.94 370 GLU A CA 1
ATOM 3029 C C . GLU A 1 370 ? -13.107 -16.506 52.945 1.00 93.94 370 GLU A C 1
ATOM 3031 O O . GLU A 1 370 ? -12.573 -15.730 52.154 1.00 93.94 370 GLU A O 1
ATOM 3036 N N . SER A 1 371 ? -13.001 -16.368 54.268 1.00 91.31 371 SER A N 1
ATOM 3037 C CA . SER A 1 371 ? -12.247 -15.294 54.916 1.00 91.31 371 SER A CA 1
ATOM 3038 C C . SER A 1 371 ? -10.767 -15.308 54.501 1.00 91.31 371 SER A C 1
ATOM 3040 O O . SER A 1 371 ? -10.222 -14.283 54.088 1.00 91.31 371 SER A O 1
ATOM 3042 N N . LEU A 1 372 ? -10.126 -16.484 54.492 1.00 92.81 372 LEU A N 1
ATOM 3043 C CA . LEU A 1 372 ? -8.744 -16.633 54.028 1.00 92.81 372 LEU A CA 1
ATOM 3044 C C . LEU A 1 372 ? -8.588 -16.372 52.522 1.00 92.81 372 LEU A C 1
ATOM 3046 O O . LEU A 1 372 ? -7.601 -15.767 52.115 1.00 92.81 372 LEU A O 1
ATOM 3050 N N . PHE A 1 373 ? -9.531 -16.819 51.690 1.00 94.06 373 PHE A N 1
ATOM 3051 C CA . PHE A 1 373 ? -9.502 -16.565 50.248 1.00 94.06 373 PHE A CA 1
ATOM 3052 C C . PHE A 1 373 ? -9.550 -15.062 49.953 1.00 94.06 373 PHE A C 1
ATOM 3054 O O . PHE A 1 373 ? -8.702 -14.556 49.221 1.00 94.06 373 PHE A O 1
ATOM 3061 N N . ASN A 1 374 ? -10.464 -14.335 50.598 1.00 92.25 374 ASN A N 1
ATOM 3062 C CA . ASN A 1 374 ? -10.557 -12.882 50.463 1.00 92.25 374 ASN A CA 1
ATOM 3063 C C . ASN A 1 374 ? -9.282 -12.184 50.964 1.00 92.25 374 ASN A C 1
ATOM 3065 O O . ASN A 1 374 ? -8.794 -11.264 50.313 1.00 92.25 374 ASN A O 1
ATOM 3069 N N . TYR A 1 375 ? -8.706 -12.659 52.075 1.00 89.50 375 TYR A N 1
ATOM 3070 C CA . TYR A 1 375 ? -7.439 -12.149 52.604 1.00 89.50 375 TYR A CA 1
ATOM 3071 C C . TYR A 1 375 ? -6.273 -12.308 51.613 1.00 89.50 375 TYR A C 1
ATOM 3073 O O . TYR A 1 375 ? -5.455 -11.401 51.483 1.00 89.50 375 TYR A O 1
ATOM 3081 N N . ILE A 1 376 ? -6.193 -13.441 50.905 1.00 90.88 376 ILE A N 1
ATOM 3082 C CA . ILE A 1 376 ? -5.156 -13.692 49.890 1.00 90.88 376 ILE A CA 1
ATOM 3083 C C . ILE A 1 376 ? -5.333 -12.750 48.697 1.00 90.88 376 ILE A C 1
ATOM 3085 O O . ILE A 1 376 ? -4.383 -12.065 48.332 1.00 90.88 376 ILE A O 1
ATOM 3089 N N . VAL A 1 377 ? -6.551 -12.647 48.155 1.00 89.81 377 VAL A N 1
ATOM 3090 C CA . VAL A 1 377 ? -6.854 -11.765 47.013 1.00 89.81 377 VAL A CA 1
ATOM 3091 C C . VAL A 1 377 ? -6.522 -10.303 47.334 1.00 89.81 377 VAL A C 1
ATOM 3093 O O . VAL A 1 377 ? -5.949 -9.604 46.508 1.00 89.81 377 VAL A O 1
ATOM 3096 N N . GLN A 1 378 ? -6.817 -9.843 48.554 1.00 86.00 378 GLN A N 1
ATOM 3097 C CA . GLN A 1 378 ? -6.488 -8.482 48.998 1.00 86.00 378 GLN A CA 1
ATOM 3098 C C . GLN A 1 378 ? -4.985 -8.227 49.190 1.00 86.00 378 GLN A C 1
ATOM 3100 O O . GLN A 1 378 ? -4.567 -7.077 49.162 1.00 86.00 378 GLN A O 1
ATOM 3105 N N . LYS A 1 379 ? -4.177 -9.265 49.440 1.00 83.56 379 LYS A N 1
ATOM 3106 C CA . LYS A 1 379 ? -2.720 -9.158 49.637 1.00 83.56 379 LYS A CA 1
ATOM 3107 C C . LYS A 1 379 ? -1.928 -9.168 48.327 1.00 83.56 379 LYS A C 1
ATOM 3109 O O . LYS A 1 379 ? -0.760 -8.784 48.353 1.00 83.56 379 LYS A O 1
ATOM 3114 N N . GLU A 1 380 ? -2.518 -9.677 47.247 1.00 74.88 380 GLU A N 1
ATOM 3115 C CA . GLU A 1 380 ? -1.894 -9.773 45.918 1.00 74.88 380 GLU A CA 1
ATOM 3116 C C . GLU A 1 380 ? -2.251 -8.601 44.983 1.00 74.88 380 GLU A C 1
ATOM 3118 O O . GLU A 1 380 ? -1.569 -8.411 43.973 1.00 74.88 380 GLU A O 1
ATOM 3123 N N . LEU A 1 381 ? -3.275 -7.812 45.336 1.00 57.56 381 LEU A N 1
ATOM 3124 C CA . LEU A 1 381 ? -3.576 -6.485 44.775 1.00 57.56 381 LEU A CA 1
ATOM 3125 C C . LEU A 1 381 ? -2.687 -5.413 45.416 1.00 57.56 381 LEU A C 1
ATOM 3127 O O . LEU A 1 381 ? -2.252 -4.507 44.668 1.00 57.56 381 LEU A O 1
#

pLDDT: mean 77.27, std 12.85, range [41.25, 95.62]

Foldseek 3Di:
DVVVVVVVVVVVVVVVVVCPPQLNVQLVVLLCVLCVVLVCCVVPDPDDPVVSVVVVVVPPPDVCSNVVSNVCSVVCVVVVVVVVCVVVVVVVVVVVVVVVVVVVVVVVVVVVVVVVVCVVVPCCDVVVVVVVVVVVVVVVVVVVVVVVVVVVVVVVVVVVVVVVVVVVVVVVVVVVVVVVVVCVQPVPPDPPPPPVLLVVLVVLLVVLVVLPHDLVLVLVVLVVCVVVPQKDFPVVQVPDRCSVVCPVVQQWDWDDDPNTIIIGGRPSVVVSNVSSVVVVVVVVPPDPPCVVVVVVVVVVLVVLLVVLVVVCVVVVCLVVLLVVLVCLVVQHWDDPPDPNVVSCVVSQQWDFPDADPPRTTRIHGDPSVVVSSVVSVVVVD